Protein AF-A0A8I1ME27-F1 (afdb_monomer_lite)

pLDDT: mean 85.67, std 12.26, range [40.09, 98.81]

Secondary structure (DSSP, 8-state):
----TTTHHHHHHHHHHHHHHHHHHHHHHHHHHHHHHHHHHHHHHHHHHHHHHHHHHHHHHHHHHHHH--TTS-----B-TTSPBPTTHHHHHHHHHIIIIIITTTTSTTEEEEEEEE-HHHHS-GGGGGG---EEEEEEEEE---GGGT-TT--EEEEEEEEEE---GGGG-SEEEEEEEEEEE--EEES-EEEEEEEEESEEEE--TT-SS-EEEE-PPPEEESEEE-SSS--BSS-S-GGGGSGGG-PPEEE---------HHHHHHHHHHHHHHHTT----TT--HHHHHHHHHHHHHTTSEEE-HHHHHHHHHHHT--TTTTTTT---SS-EEES-HHHHGGG-SSEEESS-EEEEE-S-EEEEEEEESS-EEEEESS-EEEEEEEEESS-EEEEEPTT-EEEE-EEEESS-EEEEESSSEEEE-S-EEESS-EEEEESS-EEE-S-EEESS-EEEEETTSEEEE-S-EEESS-EEEE----TTS----EEEE-EEEEESS-EEEES-EEEE-B-TTT--B--EEEEESS-EEEESSSBT---SS-BTTSS-HHHHHHH-TTT---EEEEEEESS-EEEEESSB-EEEEEEEEESS-EEEEE-BS--SSGGGSS--GGGGTTBPBSEEEE--GGGGTSSTTTSPPPSS-EEEE---B----

Organism: NCBI:txid86664

Structure (mmCIF, N/CA/C/O backbone):
data_AF-A0A8I1ME27-F1
#
_entry.id   AF-A0A8I1ME27-F1
#
loop_
_atom_site.group_PDB
_atom_site.id
_atom_site.type_symbol
_atom_site.label_atom_id
_atom_site.label_alt_id
_atom_site.label_comp_id
_atom_site.label_asym_id
_atom_site.label_entity_id
_atom_site.label_seq_id
_atom_site.pdbx_PDB_ins_code
_atom_site.Cartn_x
_atom_site.Cartn_y
_atom_site.Cartn_z
_atom_site.occupancy
_atom_site.B_iso_or_equiv
_atom_site.auth_seq_id
_atom_site.auth_comp_id
_atom_site.auth_asym_id
_atom_site.auth_atom_id
_atom_site.pdbx_PDB_model_num
ATOM 1 N N . MET A 1 1 ? -25.848 31.669 101.840 1.00 42.16 1 MET A N 1
ATOM 2 C CA . MET A 1 1 ? -25.537 31.379 100.426 1.00 42.16 1 MET A CA 1
ATOM 3 C C . MET A 1 1 ? -26.358 30.161 100.014 1.00 42.16 1 MET A C 1
ATOM 5 O O . MET A 1 1 ? -25.984 29.056 100.370 1.00 42.16 1 MET A O 1
ATOM 9 N N . LEU A 1 2 ? -27.522 30.359 99.386 1.00 41.06 2 LEU A N 1
ATOM 10 C CA . LEU A 1 2 ? -28.300 29.292 98.740 1.00 41.06 2 LEU A CA 1
ATOM 11 C C . LEU A 1 2 ? -28.289 29.605 97.241 1.00 41.06 2 LEU A C 1
ATOM 13 O O . LEU A 1 2 ? -28.852 30.618 96.829 1.00 41.06 2 LEU A O 1
ATOM 17 N N . ASN A 1 3 ? -27.600 28.782 96.453 1.00 51.41 3 ASN A N 1
ATOM 18 C CA . ASN A 1 3 ? -27.510 28.947 95.006 1.00 51.41 3 ASN A CA 1
ATOM 19 C C . ASN A 1 3 ? -28.844 28.573 94.348 1.00 51.41 3 ASN A C 1
ATOM 21 O O . ASN A 1 3 ? -29.425 27.521 94.611 1.00 51.41 3 ASN A O 1
ATOM 25 N N . ASN A 1 4 ? -29.341 29.470 93.501 1.00 54.59 4 ASN A N 1
ATOM 26 C CA . ASN A 1 4 ? -30.591 29.332 92.765 1.00 54.59 4 ASN A CA 1
ATOM 27 C C . ASN A 1 4 ? -30.394 28.415 91.540 1.00 54.59 4 ASN A C 1
ATOM 29 O O . ASN A 1 4 ? -30.240 28.889 90.418 1.00 54.59 4 ASN A O 1
ATOM 33 N N . GLU A 1 5 ? -30.370 27.097 91.749 1.00 57.69 5 GLU A N 1
ATOM 34 C CA . GLU A 1 5 ? -30.091 26.104 90.691 1.00 57.69 5 GLU A CA 1
ATOM 35 C C . GLU A 1 5 ? -31.318 25.700 89.844 1.00 57.69 5 GLU A C 1
ATOM 37 O O . GLU A 1 5 ? -31.202 24.937 88.886 1.00 57.69 5 GLU A O 1
ATOM 42 N N . LYS A 1 6 ? -32.515 26.237 90.127 1.00 55.59 6 LYS A N 1
ATOM 43 C CA . LYS A 1 6 ? -33.756 25.836 89.427 1.00 55.59 6 LYS A CA 1
ATOM 44 C C . LYS A 1 6 ? -33.892 26.375 87.991 1.00 55.59 6 LYS A C 1
ATOM 46 O O . LYS A 1 6 ? -34.711 25.856 87.240 1.00 55.59 6 LYS A O 1
ATOM 51 N N . GLY A 1 7 ? -33.094 27.368 87.587 1.00 58.25 7 GLY A N 1
ATOM 52 C CA . GLY A 1 7 ? -33.075 27.897 86.210 1.00 58.25 7 GLY A CA 1
ATOM 53 C C . GLY A 1 7 ? -32.129 27.154 85.255 1.00 58.25 7 GLY A C 1
ATOM 54 O O . GLY A 1 7 ? -32.402 27.075 84.060 1.00 58.25 7 GLY A O 1
ATOM 55 N N . TYR A 1 8 ? -31.049 26.560 85.776 1.00 67.44 8 TYR A N 1
ATOM 56 C CA . TYR A 1 8 ? -30.018 25.886 84.973 1.00 67.44 8 TYR A CA 1
ATOM 57 C C . TYR A 1 8 ? -30.497 24.557 84.374 1.00 67.44 8 TYR A C 1
ATOM 59 O O . TYR A 1 8 ? -30.142 24.239 83.241 1.00 67.44 8 TYR A O 1
ATOM 67 N N . GLY A 1 9 ? -31.348 23.812 85.090 1.00 77.38 9 GLY A N 1
ATOM 68 C CA . GLY A 1 9 ? -31.913 22.551 84.598 1.00 77.38 9 GLY A CA 1
ATOM 69 C C . GLY A 1 9 ? -32.738 22.731 83.321 1.00 77.38 9 GLY A C 1
ATOM 70 O O . GLY A 1 9 ? -32.521 22.003 82.359 1.00 77.38 9 GLY A O 1
ATOM 71 N N . LEU A 1 10 ? -33.608 23.751 83.275 1.00 76.75 10 LEU A N 1
ATOM 72 C CA . LEU A 1 10 ? -34.449 24.050 82.108 1.00 76.75 10 LEU A CA 1
ATOM 73 C C . LEU A 1 10 ? -33.603 24.438 80.883 1.00 76.75 10 LEU A C 1
ATOM 75 O O . LEU A 1 10 ? -33.830 23.908 79.795 1.00 76.75 10 LEU A O 1
ATOM 79 N N . VAL A 1 11 ? -32.606 25.313 81.073 1.00 81.19 11 VAL A N 1
ATOM 80 C CA . VAL A 1 11 ? -31.684 25.763 80.014 1.00 81.19 11 VAL A CA 1
ATOM 81 C C . VAL A 1 11 ? -30.847 24.600 79.475 1.00 81.19 11 VAL A C 1
ATOM 83 O O . VAL A 1 11 ? -30.682 24.495 78.263 1.00 81.19 11 VAL A O 1
ATOM 86 N N . LEU A 1 12 ? -30.382 23.689 80.338 1.00 82.38 12 LEU A N 1
ATOM 87 C CA . LEU A 1 12 ? -29.645 22.492 79.924 1.00 82.38 12 LEU A CA 1
ATOM 88 C C . LEU A 1 12 ? -30.517 21.554 79.076 1.00 82.38 12 LEU A C 1
ATOM 90 O O . LEU A 1 12 ? -30.078 21.117 78.017 1.00 82.38 12 LEU A O 1
ATOM 94 N N . THR A 1 13 ? -31.763 21.280 79.483 1.00 86.81 13 THR A N 1
ATOM 95 C CA . THR A 1 13 ? -32.693 20.481 78.660 1.00 86.81 13 THR A CA 1
ATOM 96 C C . THR A 1 13 ? -32.993 21.137 77.316 1.00 86.81 13 THR A C 1
ATOM 98 O O . THR A 1 13 ? -32.987 20.449 76.299 1.00 86.81 13 THR A O 1
ATOM 101 N N . LEU A 1 14 ? -33.209 22.456 77.279 1.00 86.75 14 LEU A N 1
ATOM 102 C CA . LEU A 1 14 ? -33.412 23.200 76.030 1.00 86.75 14 LEU A CA 1
ATOM 103 C C . LEU A 1 14 ? -32.177 23.138 75.125 1.00 86.75 14 LEU A C 1
ATOM 105 O O . LEU A 1 14 ? -32.317 22.900 73.927 1.00 86.75 14 LEU A O 1
ATOM 109 N N . LEU A 1 15 ? -30.975 23.287 75.686 1.00 88.38 15 LEU A N 1
ATOM 110 C CA . LEU A 1 15 ? -29.715 23.163 74.954 1.00 88.38 15 LEU A CA 1
ATOM 111 C C . LEU A 1 15 ? -29.555 21.755 74.364 1.00 88.38 15 LEU A C 1
ATOM 113 O O . LEU A 1 15 ? -29.279 21.624 73.175 1.00 88.38 15 LEU A O 1
ATOM 117 N N . VAL A 1 16 ? -29.780 20.706 75.162 1.00 90.25 16 VAL A N 1
ATOM 118 C CA . VAL A 1 16 ? -29.677 19.306 74.718 1.00 90.25 16 VAL A CA 1
ATOM 119 C C . VAL A 1 16 ? -30.700 18.995 73.623 1.00 90.25 16 VAL A C 1
ATOM 121 O O . VAL A 1 16 ? -30.332 18.408 72.609 1.00 90.25 16 VAL A O 1
ATOM 124 N N . ILE A 1 17 ? -31.955 19.439 73.764 1.00 92.06 17 ILE A N 1
ATOM 125 C CA . ILE A 1 17 ? -32.989 19.281 72.725 1.00 92.06 17 ILE A CA 1
ATOM 126 C C . ILE A 1 17 ? -32.600 20.036 71.450 1.00 92.06 17 ILE A C 1
ATOM 128 O O . ILE A 1 17 ? -32.781 19.510 70.355 1.00 92.06 17 ILE A O 1
ATOM 132 N N . THR A 1 18 ? -32.030 21.237 71.569 1.00 91.62 18 THR A N 1
ATOM 133 C CA . THR A 1 18 ? -31.595 22.036 70.412 1.00 91.62 18 THR A CA 1
ATOM 134 C C . THR A 1 18 ? -30.439 21.359 69.683 1.00 91.62 18 THR A C 1
ATOM 136 O O . THR A 1 18 ? -30.499 21.198 68.469 1.00 91.62 18 THR A O 1
ATOM 139 N N . VAL A 1 19 ? -29.419 20.892 70.409 1.00 92.81 19 VAL A N 1
ATOM 140 C CA . VAL A 1 19 ? -28.282 20.161 69.829 1.00 92.81 19 VAL A CA 1
ATOM 141 C C . VAL A 1 19 ? -28.755 18.870 69.162 1.00 92.81 19 VAL A C 1
ATOM 143 O O . VAL A 1 19 ? -28.405 18.624 68.012 1.00 92.81 19 VAL A O 1
ATOM 146 N N . LEU A 1 20 ? -29.606 18.081 69.827 1.00 92.25 20 LEU A N 1
ATOM 147 C CA . LEU A 1 20 ? -30.184 16.866 69.243 1.00 92.25 20 LEU A CA 1
ATOM 148 C C . LEU A 1 20 ? -31.045 17.164 68.010 1.00 92.25 20 LEU A C 1
ATOM 150 O O . LEU A 1 20 ? -31.003 16.401 67.051 1.00 92.25 20 LEU A O 1
ATOM 154 N N . SER A 1 21 ? -31.777 18.280 67.992 1.00 92.81 21 SER A N 1
ATOM 155 C CA . SER A 1 21 ? -32.582 18.697 66.836 1.00 92.81 21 SER A CA 1
ATOM 156 C C . SER A 1 21 ? -31.709 19.145 65.665 1.00 92.81 21 SER A C 1
ATOM 158 O O . SER A 1 21 ? -31.985 18.772 64.530 1.00 92.81 21 SER A O 1
ATOM 160 N N . VAL A 1 22 ? -30.631 19.895 65.924 1.00 93.94 22 VAL A N 1
ATOM 161 C CA . VAL A 1 22 ? -29.665 20.312 64.893 1.00 93.94 22 VAL A CA 1
ATOM 162 C C . VAL A 1 22 ? -28.946 19.097 64.313 1.00 93.94 22 VAL A C 1
ATOM 164 O O . VAL A 1 22 ? -28.846 18.981 63.096 1.00 93.94 22 VAL A O 1
ATOM 167 N N . VAL A 1 23 ? -28.503 18.161 65.157 1.00 93.12 23 VAL A N 1
ATOM 168 C CA . VAL A 1 23 ? -27.872 16.911 64.707 1.00 93.12 23 VAL A CA 1
ATOM 169 C C . VAL A 1 23 ? -28.873 16.041 63.944 1.00 93.12 23 VAL A C 1
ATOM 171 O O . VAL A 1 23 ? -28.548 15.552 62.866 1.00 93.12 23 VAL A O 1
ATOM 174 N N . GLY A 1 24 ? -30.104 15.891 64.441 1.00 93.94 24 GLY A N 1
ATOM 175 C CA . GLY A 1 24 ? -31.163 15.140 63.765 1.00 93.94 24 GLY A CA 1
ATOM 176 C C . GLY A 1 24 ? -31.498 15.714 62.388 1.00 93.94 24 GLY A C 1
ATOM 177 O O . GLY A 1 24 ? -31.541 14.977 61.404 1.00 93.94 24 GLY A O 1
ATOM 178 N N . LEU A 1 25 ? -31.648 17.038 62.286 1.00 93.50 25 LEU A N 1
ATOM 179 C CA . LEU A 1 25 ? -31.892 17.722 61.017 1.00 93.50 25 LEU A CA 1
ATOM 180 C C . LEU A 1 25 ? -30.684 17.621 60.077 1.00 93.50 25 LEU A C 1
ATOM 182 O O . LEU A 1 25 ? -30.869 17.417 58.880 1.00 93.50 25 LEU A O 1
ATOM 186 N N . ALA A 1 26 ? -29.459 17.703 60.605 1.00 92.31 26 ALA A N 1
ATOM 187 C CA . ALA A 1 26 ? -28.236 17.538 59.823 1.00 92.31 26 ALA A CA 1
ATOM 188 C C . ALA A 1 26 ? -28.113 16.124 59.237 1.00 92.31 26 ALA A C 1
ATOM 190 O O . ALA A 1 26 ? -27.753 15.982 58.072 1.00 92.31 26 ALA A O 1
ATOM 191 N N . VAL A 1 27 ? -28.466 15.081 59.998 1.00 92.50 27 VAL A N 1
ATOM 192 C CA . VAL A 1 27 ? -28.480 13.692 59.509 1.00 92.50 27 VAL A CA 1
ATOM 193 C C . VAL A 1 27 ? -29.548 13.500 58.433 1.00 92.50 27 VAL A C 1
ATOM 195 O O . VAL A 1 27 ? -29.267 12.902 57.394 1.00 92.50 27 VAL A O 1
ATOM 198 N N . VAL A 1 28 ? -30.754 14.040 58.631 1.00 93.12 28 VAL A N 1
ATOM 199 C CA . VAL A 1 28 ? -31.822 13.985 57.620 1.00 93.12 28 VAL A CA 1
ATOM 200 C C . VAL A 1 28 ? -31.401 14.728 56.350 1.00 93.12 28 VAL A C 1
ATOM 202 O O . VAL A 1 28 ? -31.527 14.180 55.257 1.00 93.12 28 VAL A O 1
ATOM 205 N N . ALA A 1 29 ? -30.827 15.927 56.478 1.00 90.19 29 ALA A N 1
ATOM 206 C CA . ALA A 1 29 ? -30.319 16.702 55.349 1.00 90.19 29 ALA A CA 1
ATOM 207 C C . ALA A 1 29 ? -29.199 15.959 54.603 1.00 90.19 29 ALA A C 1
ATOM 209 O O . ALA A 1 29 ? -29.247 15.852 53.378 1.00 90.19 29 ALA A O 1
ATOM 210 N N . ALA A 1 30 ? -28.240 15.376 55.329 1.00 89.88 30 ALA A N 1
ATOM 211 C CA . ALA A 1 30 ? -27.173 14.563 54.751 1.00 89.88 30 ALA A CA 1
ATOM 212 C C . ALA A 1 30 ? -27.722 13.323 54.025 1.00 89.88 30 ALA A C 1
ATOM 214 O O . ALA A 1 30 ? -27.238 12.977 52.949 1.00 89.88 30 ALA A O 1
ATOM 215 N N . THR A 1 31 ? -28.767 12.690 54.564 1.00 92.25 31 THR A N 1
ATOM 216 C CA . THR A 1 31 ? -29.416 11.514 53.958 1.00 92.25 31 THR A CA 1
ATOM 217 C C . THR A 1 31 ? -30.175 11.880 52.682 1.00 92.25 31 THR A C 1
ATOM 219 O O . THR A 1 31 ? -30.037 11.199 51.664 1.00 92.25 31 THR A O 1
ATOM 222 N N . ILE A 1 32 ? -30.929 12.985 52.693 1.00 88.56 32 ILE A N 1
ATOM 223 C CA . ILE A 1 32 ? -31.629 13.507 51.508 1.00 88.56 32 ILE A CA 1
ATOM 224 C C . ILE A 1 32 ? -30.615 13.876 50.421 1.00 88.56 32 ILE A C 1
ATOM 226 O O . ILE A 1 32 ? -30.777 13.489 49.264 1.00 88.56 32 ILE A O 1
ATOM 230 N N . GLN A 1 33 ? -29.533 14.565 50.789 1.00 86.19 33 GLN A N 1
ATOM 231 C CA . GLN A 1 33 ? -28.491 14.956 49.844 1.00 86.19 33 GLN A CA 1
ATOM 232 C C . GLN A 1 33 ? -27.718 13.749 49.296 1.00 86.19 33 GLN A C 1
ATOM 234 O O . GLN A 1 33 ? -27.391 13.721 48.109 1.00 86.19 33 GLN A O 1
ATOM 239 N N . GLY A 1 34 ? -27.459 12.736 50.128 1.00 87.75 34 GLY A N 1
ATOM 240 C CA . GLY A 1 34 ? -26.884 11.462 49.701 1.00 87.75 34 GLY A CA 1
ATOM 241 C C . GLY A 1 34 ? -27.776 10.748 48.686 1.00 87.75 34 GLY A C 1
ATOM 242 O O . GLY A 1 34 ? -27.309 10.386 47.610 1.00 87.75 34 GLY A O 1
ATOM 243 N N . THR A 1 35 ? -29.073 10.640 48.977 1.00 87.75 35 THR A N 1
ATOM 244 C CA . THR A 1 35 ? -30.069 10.015 48.088 1.00 87.75 35 THR A CA 1
ATOM 245 C C . THR A 1 35 ? -30.174 10.749 46.751 1.00 87.75 35 THR A C 1
ATOM 247 O O . THR A 1 35 ? -30.177 10.119 45.693 1.00 87.75 35 THR A O 1
ATOM 250 N N . PHE A 1 36 ? -30.186 12.084 46.775 1.00 86.75 36 PHE A N 1
ATOM 251 C CA . PHE A 1 36 ? -30.203 12.899 45.563 1.00 86.75 36 PHE A CA 1
ATOM 252 C C . PHE A 1 36 ? -28.946 12.683 44.708 1.00 86.75 36 PHE A C 1
ATOM 254 O O . PHE A 1 36 ? -29.057 12.474 43.505 1.00 86.75 36 PHE A O 1
ATOM 261 N N . ARG A 1 37 ? -27.749 12.651 45.316 1.00 84.94 37 ARG A N 1
ATOM 262 C CA . ARG A 1 37 ? -26.493 12.361 44.595 1.00 84.94 37 ARG A CA 1
ATOM 263 C C . ARG A 1 37 ? -26.496 10.975 43.957 1.00 84.94 37 ARG A C 1
ATOM 265 O O . ARG A 1 37 ? -26.036 10.839 42.828 1.00 84.94 37 ARG A O 1
ATOM 272 N N . THR A 1 38 ? -27.008 9.967 44.658 1.00 87.38 38 THR A N 1
ATOM 273 C CA . THR A 1 38 ? -27.145 8.615 44.106 1.00 87.38 38 THR A CA 1
ATOM 274 C C . THR A 1 38 ? -28.129 8.593 42.939 1.00 87.38 38 THR A C 1
ATOM 276 O O . THR A 1 38 ? -27.806 8.022 41.906 1.00 87.38 38 THR A O 1
ATOM 279 N N . THR A 1 39 ? -29.267 9.284 43.057 1.00 86.94 39 THR A N 1
ATOM 280 C CA . THR A 1 39 ? -30.267 9.389 41.978 1.00 86.94 39 THR A CA 1
ATOM 281 C C . THR A 1 39 ? -29.675 10.057 40.737 1.00 86.94 39 THR A C 1
ATOM 283 O O . THR A 1 39 ? -29.837 9.554 39.634 1.00 86.94 39 THR A O 1
ATOM 286 N N . VAL A 1 40 ? -28.932 11.157 40.907 1.00 86.00 40 VAL A N 1
ATOM 287 C CA . VAL A 1 40 ? -28.258 11.834 39.788 1.00 86.00 40 VAL A CA 1
ATOM 288 C C . VAL A 1 40 ? -27.228 10.917 39.128 1.00 86.00 40 VAL A C 1
ATOM 290 O O . VAL A 1 40 ? -27.182 10.867 37.909 1.00 86.00 40 VAL A O 1
ATOM 293 N N . ARG A 1 41 ? -26.432 10.168 39.905 1.00 86.44 41 ARG A N 1
ATOM 294 C CA . ARG A 1 41 ? -25.449 9.216 39.355 1.00 86.44 41 ARG A CA 1
ATOM 295 C C . ARG A 1 41 ? -26.098 8.063 38.600 1.00 86.44 41 ARG A C 1
ATOM 297 O O . ARG A 1 41 ? -25.579 7.661 37.572 1.00 86.44 41 ARG A O 1
ATOM 304 N N . GLU A 1 42 ? -27.202 7.532 39.112 1.00 88.31 42 GLU A N 1
ATOM 305 C CA . GLU A 1 42 ? -27.965 6.482 38.434 1.00 88.31 42 GLU A CA 1
ATOM 306 C C . GLU A 1 42 ? -28.495 6.986 37.086 1.00 88.31 42 GLU A C 1
ATOM 308 O O . GLU A 1 42 ? -28.287 6.340 36.065 1.00 88.31 42 GLU A O 1
ATOM 313 N N . VAL A 1 43 ? -29.116 8.170 37.076 1.00 86.38 43 VAL A N 1
ATOM 314 C CA . VAL A 1 43 ? -29.625 8.797 35.848 1.00 86.38 43 VAL A CA 1
ATOM 315 C C . VAL A 1 43 ? -28.483 9.090 34.867 1.00 86.38 43 VAL A C 1
ATOM 317 O O . VAL A 1 43 ? -28.628 8.811 33.685 1.00 86.38 43 VAL A O 1
ATOM 320 N N . ASP A 1 44 ? -27.332 9.573 35.344 1.00 86.25 44 ASP A N 1
ATOM 321 C CA . ASP A 1 44 ? -26.151 9.845 34.510 1.00 86.25 44 ASP A CA 1
ATOM 322 C C . ASP A 1 44 ? -25.610 8.581 33.833 1.00 86.25 44 ASP A C 1
ATOM 324 O O . ASP A 1 44 ? -25.372 8.572 32.627 1.00 86.25 44 ASP A O 1
ATOM 328 N N . VAL A 1 45 ? -25.460 7.493 34.595 1.00 87.88 45 VAL A N 1
ATOM 329 C CA . VAL A 1 45 ? -24.981 6.206 34.071 1.00 87.88 45 VAL A CA 1
ATOM 330 C C . VAL A 1 45 ? -25.963 5.629 33.053 1.00 87.88 45 VAL A C 1
ATOM 332 O O . VAL A 1 45 ? -25.532 5.190 31.990 1.00 87.88 45 VAL A O 1
ATOM 335 N N . ASN A 1 46 ? -27.267 5.666 33.340 1.00 87.38 46 ASN A N 1
ATOM 336 C CA . ASN A 1 46 ? -28.285 5.126 32.436 1.00 87.38 46 ASN A CA 1
ATOM 337 C C . ASN A 1 46 ? -28.356 5.912 31.125 1.00 87.38 46 ASN A C 1
ATOM 339 O O . ASN A 1 46 ? -28.283 5.313 30.059 1.00 87.38 46 ASN A O 1
ATOM 343 N N . ILE A 1 47 ? -28.416 7.244 31.199 1.00 87.81 47 ILE A N 1
ATOM 344 C CA . ILE A 1 47 ? -28.429 8.104 30.011 1.00 87.81 47 ILE A CA 1
ATOM 345 C C . ILE A 1 47 ? -27.162 7.902 29.178 1.00 87.81 47 ILE A C 1
ATOM 347 O O . ILE A 1 47 ? -27.226 7.885 27.952 1.00 87.81 47 ILE A O 1
ATOM 351 N N . SER A 1 48 ? -26.010 7.748 29.835 1.00 87.62 48 SER A N 1
ATOM 352 C CA . SER A 1 48 ? -24.745 7.506 29.140 1.00 87.62 48 SER A CA 1
ATOM 353 C C . SER A 1 48 ? -24.766 6.180 28.380 1.00 87.62 48 SER A C 1
ATOM 355 O O . SER A 1 48 ? -24.394 6.138 27.210 1.00 87.62 48 SER A O 1
ATOM 357 N N . ALA A 1 49 ? -25.261 5.115 29.016 1.00 87.75 49 ALA A N 1
ATOM 358 C CA . ALA A 1 49 ? -25.396 3.805 28.388 1.00 87.75 49 ALA A CA 1
ATOM 359 C C . ALA A 1 49 ? -26.419 3.811 27.236 1.00 87.75 49 ALA A C 1
ATOM 361 O O . ALA A 1 49 ? -26.161 3.225 26.188 1.00 87.75 49 ALA A O 1
ATOM 362 N N . GLU A 1 50 ? -27.556 4.497 27.399 1.00 88.38 50 GLU A N 1
ATOM 363 C CA . GLU A 1 50 ? -28.573 4.654 26.350 1.00 88.38 50 GLU A CA 1
ATOM 364 C C . GLU A 1 50 ? -28.044 5.455 25.156 1.00 88.38 50 GLU A C 1
ATOM 366 O O . GLU A 1 50 ? -28.308 5.091 24.012 1.00 88.38 50 GLU A O 1
ATOM 371 N N . ALA A 1 51 ? -27.260 6.509 25.398 1.00 87.75 51 ALA A N 1
ATOM 372 C CA . ALA A 1 51 ? -26.643 7.302 24.340 1.00 87.75 51 ALA A CA 1
ATOM 373 C C . ALA A 1 51 ? -25.602 6.506 23.546 1.00 87.75 51 ALA A C 1
ATOM 375 O O . ALA A 1 51 ? -25.591 6.565 22.317 1.00 87.75 51 ALA A O 1
ATOM 376 N N . GLU A 1 52 ? -24.732 5.759 24.234 1.00 88.38 52 GLU A N 1
ATOM 377 C CA . GLU A 1 52 ? -23.734 4.900 23.591 1.00 88.38 52 GLU A CA 1
ATOM 378 C C . GLU A 1 52 ? -24.404 3.805 22.755 1.00 88.38 52 GLU A C 1
ATOM 380 O O . GLU A 1 52 ? -24.054 3.630 21.587 1.00 88.38 52 GLU A O 1
ATOM 385 N N . ALA A 1 53 ? -25.423 3.140 23.310 1.00 89.81 53 ALA A N 1
ATOM 386 C CA . ALA A 1 53 ? -26.197 2.133 22.593 1.00 89.81 53 ALA A CA 1
ATOM 387 C C . ALA A 1 53 ? -26.912 2.726 21.371 1.00 89.81 53 ALA A C 1
ATOM 389 O O . ALA A 1 53 ? -26.816 2.166 20.283 1.00 89.81 53 ALA A O 1
ATOM 390 N N . ALA A 1 54 ? -27.572 3.881 21.522 1.00 91.38 54 ALA A N 1
ATOM 391 C CA . ALA A 1 54 ? -28.238 4.565 20.418 1.00 91.38 54 ALA A CA 1
ATOM 392 C C . ALA A 1 54 ? -27.248 4.965 19.322 1.00 91.38 54 ALA A C 1
ATOM 394 O O . ALA A 1 54 ? -27.540 4.795 18.146 1.00 91.38 54 ALA A O 1
ATOM 395 N N . MET A 1 55 ? -26.066 5.461 19.689 1.00 91.31 55 MET A N 1
ATOM 396 C CA . MET A 1 55 ? -25.026 5.826 18.731 1.00 91.31 55 MET A CA 1
ATOM 397 C C . MET A 1 55 ? -24.510 4.610 17.946 1.00 91.31 55 MET A C 1
ATOM 399 O O . MET A 1 55 ? -24.282 4.701 16.739 1.00 91.31 55 MET A O 1
ATOM 403 N N . ASP A 1 56 ? -24.318 3.468 18.608 1.00 89.31 56 ASP A N 1
ATOM 404 C CA . ASP A 1 56 ? -23.914 2.228 17.941 1.00 89.31 56 ASP A CA 1
ATOM 405 C C . ASP A 1 56 ? -25.027 1.678 17.032 1.00 89.31 56 ASP A C 1
ATOM 407 O O . ASP A 1 56 ? -24.735 1.224 15.923 1.00 89.31 56 ASP A O 1
ATOM 411 N N . GLU A 1 57 ? -26.290 1.798 17.450 1.00 91.94 57 GLU A N 1
ATOM 412 C CA . GLU A 1 57 ? -27.478 1.446 16.661 1.00 91.94 57 GLU A CA 1
ATOM 413 C C . GLU A 1 57 ? -27.597 2.327 15.406 1.00 91.94 57 GLU A C 1
ATOM 415 O O . GLU A 1 57 ? -27.684 1.785 14.307 1.00 91.94 57 GLU A O 1
ATOM 420 N N . VAL A 1 58 ? -27.464 3.660 15.527 1.00 93.19 58 VAL A N 1
ATOM 421 C CA . VAL A 1 58 ? -27.487 4.603 14.388 1.00 93.19 58 VAL A CA 1
ATOM 422 C C . VAL A 1 58 ? -26.457 4.205 13.335 1.00 93.19 58 VAL A C 1
ATOM 424 O O . VAL A 1 58 ? -26.747 4.166 12.139 1.00 93.19 58 VAL A O 1
ATOM 427 N N . VAL A 1 59 ? -25.227 3.922 13.772 1.00 91.94 59 VAL A N 1
ATOM 428 C CA . VAL A 1 59 ? -24.146 3.520 12.866 1.00 91.94 59 VAL A CA 1
ATOM 429 C C . VAL A 1 59 ? -24.444 2.157 12.235 1.00 91.94 59 VAL A C 1
ATOM 431 O O . VAL A 1 59 ? -24.156 1.960 11.054 1.00 91.94 59 VAL A O 1
ATOM 434 N N . GLY A 1 60 ? -25.013 1.216 12.993 1.00 90.56 60 GLY A N 1
ATOM 435 C CA . GLY A 1 60 ? -25.449 -0.091 12.494 1.00 90.56 60 GLY A CA 1
ATOM 436 C C . GLY A 1 60 ? -26.545 0.007 11.428 1.00 90.56 60 GLY A C 1
ATOM 437 O O . GLY A 1 60 ? -26.434 -0.619 10.369 1.00 90.56 60 GLY A O 1
ATOM 438 N N . ASP A 1 61 ? -27.553 0.842 11.659 1.00 91.62 61 ASP A N 1
ATOM 439 C CA . ASP A 1 61 ? -28.649 1.081 10.719 1.00 91.62 61 ASP A CA 1
ATOM 440 C C . ASP A 1 61 ? -28.146 1.777 9.453 1.00 91.62 61 ASP A C 1
ATOM 442 O O . ASP A 1 61 ? -28.466 1.349 8.342 1.00 91.62 61 ASP A O 1
ATOM 446 N N . LEU A 1 62 ? -27.281 2.791 9.593 1.00 91.81 62 LEU A N 1
ATOM 447 C CA . LEU A 1 62 ? -26.665 3.482 8.457 1.00 91.81 62 LEU A CA 1
ATOM 448 C C . LEU A 1 62 ? -25.850 2.518 7.583 1.00 91.81 62 LEU A C 1
ATOM 450 O O . LEU A 1 62 ? -25.952 2.555 6.357 1.00 91.81 62 LEU A O 1
ATOM 454 N N . ARG A 1 63 ? -25.078 1.614 8.200 1.00 89.69 63 ARG A N 1
ATOM 455 C CA . ARG A 1 63 ? -24.343 0.554 7.485 1.00 89.69 63 ARG A CA 1
ATOM 456 C C . ARG A 1 63 ? -25.271 -0.358 6.699 1.00 89.69 63 ARG A C 1
ATOM 458 O O . ARG A 1 63 ? -24.978 -0.677 5.550 1.00 89.69 63 ARG A O 1
ATOM 465 N N . THR A 1 64 ? -26.361 -0.791 7.321 1.00 89.06 64 THR A N 1
ATOM 466 C CA . THR A 1 64 ? -27.335 -1.693 6.696 1.00 89.06 64 THR A CA 1
ATOM 467 C C . THR A 1 64 ? -28.008 -1.005 5.511 1.00 89.06 64 THR A C 1
ATOM 469 O O . THR A 1 64 ? -28.042 -1.553 4.410 1.00 89.06 64 THR A O 1
ATOM 472 N N . ALA A 1 65 ? -28.425 0.249 5.691 1.00 89.44 65 ALA A N 1
ATOM 473 C CA . ALA A 1 65 ? -29.065 1.048 4.653 1.00 89.44 65 ALA A CA 1
ATOM 474 C C . ALA A 1 65 ? -28.161 1.293 3.429 1.00 89.44 65 ALA A C 1
ATOM 476 O O . ALA A 1 65 ? -28.635 1.243 2.293 1.00 89.44 65 ALA A O 1
ATOM 477 N N . LEU A 1 66 ? -26.857 1.514 3.639 1.00 88.62 66 LEU A N 1
ATOM 478 C CA . LEU A 1 66 ? -25.879 1.701 2.558 1.00 88.62 66 LEU A CA 1
ATOM 479 C C . LEU A 1 66 ? -25.582 0.422 1.762 1.00 88.62 66 LEU A C 1
ATOM 481 O O . LEU A 1 66 ? -25.170 0.513 0.605 1.00 88.62 66 LEU A O 1
ATOM 485 N N . ARG A 1 67 ? -25.794 -0.754 2.364 1.00 82.19 67 ARG A N 1
ATOM 486 C CA . ARG A 1 67 ? -25.597 -2.062 1.721 1.00 82.19 67 ARG A CA 1
ATOM 487 C C . ARG A 1 67 ? -26.821 -2.530 0.951 1.00 82.19 67 ARG A C 1
ATOM 489 O O . ARG A 1 67 ? -26.691 -2.991 -0.175 1.00 82.19 67 ARG A O 1
ATOM 496 N N . GLU A 1 68 ? -27.998 -2.431 1.562 1.00 81.06 68 GLU A N 1
ATOM 497 C CA . GLU A 1 68 ? -29.238 -2.957 0.981 1.00 81.06 68 GLU A CA 1
ATOM 498 C C . GLU A 1 68 ? -29.859 -2.022 -0.066 1.00 81.06 68 GLU A C 1
ATOM 500 O O . GLU A 1 68 ? -30.773 -2.448 -0.763 1.00 81.06 68 GLU A O 1
ATOM 505 N N . GLN A 1 69 ? -29.368 -0.775 -0.163 1.00 66.75 69 GLN A N 1
ATOM 506 C CA . GLN A 1 69 ? -29.755 0.297 -1.093 1.00 66.75 69 GLN A CA 1
ATOM 507 C C . GLN A 1 69 ? -31.176 0.185 -1.671 1.00 66.75 69 GLN A C 1
ATOM 509 O O . GLN A 1 69 ? -31.442 -0.508 -2.652 1.00 66.75 69 GLN A O 1
ATOM 514 N N . SER A 1 70 ? -32.110 0.966 -1.126 1.00 63.78 70 SER A N 1
ATOM 515 C CA . SER A 1 70 ? -33.437 1.095 -1.740 1.00 63.78 70 SER A CA 1
ATOM 516 C C . SER A 1 70 ? -33.358 1.760 -3.123 1.00 63.78 70 SER A C 1
ATOM 518 O O . SER A 1 70 ? -32.516 2.630 -3.349 1.00 63.78 70 SER A O 1
ATOM 520 N N . THR A 1 71 ? -34.322 1.476 -4.005 1.00 61.72 71 THR A N 1
ATOM 521 C CA . THR A 1 71 ? -34.431 2.116 -5.334 1.00 61.72 71 THR A CA 1
ATOM 522 C C . THR A 1 71 ? -34.512 3.648 -5.289 1.00 61.72 71 THR A C 1
ATOM 524 O O . THR A 1 71 ? -34.279 4.295 -6.302 1.00 61.72 71 THR A O 1
ATOM 527 N N . GLN A 1 72 ? -34.872 4.234 -4.141 1.00 60.03 72 GLN A N 1
ATOM 528 C CA . GLN A 1 72 ? -34.988 5.682 -3.945 1.00 60.03 72 GLN A CA 1
ATOM 529 C C . GLN A 1 72 ? -33.633 6.377 -3.707 1.00 60.03 72 GLN A C 1
ATOM 531 O O . GLN A 1 72 ? -33.515 7.562 -3.996 1.00 60.03 72 GLN A O 1
ATOM 536 N N . TYR A 1 73 ? -32.626 5.657 -3.203 1.00 69.00 73 TYR A N 1
ATOM 537 C CA . TYR A 1 73 ? -31.315 6.201 -2.817 1.00 69.00 73 TYR A CA 1
ATOM 538 C C . TYR A 1 73 ? -30.184 5.351 -3.401 1.00 69.00 73 TYR A C 1
ATOM 540 O O . TYR A 1 73 ? -29.244 4.991 -2.700 1.00 69.00 73 TYR A O 1
ATOM 548 N N . MET A 1 74 ? -30.309 4.959 -4.670 1.00 72.00 74 MET A N 1
ATOM 549 C CA . MET A 1 74 ? -29.285 4.154 -5.333 1.00 72.00 74 MET A CA 1
ATOM 550 C C . MET A 1 74 ? -28.009 4.989 -5.480 1.00 72.00 74 MET A C 1
ATOM 552 O O . MET A 1 74 ? -28.024 6.049 -6.113 1.00 72.00 74 MET A O 1
ATOM 556 N N . ILE A 1 75 ? -26.917 4.529 -4.872 1.00 83.19 75 ILE A N 1
ATOM 557 C CA . ILE A 1 75 ? -25.629 5.220 -4.891 1.00 83.19 75 ILE A CA 1
ATOM 558 C C . ILE A 1 75 ? -24.706 4.452 -5.829 1.00 83.19 75 ILE A C 1
ATOM 560 O O . ILE A 1 75 ? -24.307 3.326 -5.530 1.00 83.19 75 ILE A O 1
ATOM 564 N N . SER A 1 76 ? -24.371 5.076 -6.960 1.00 83.06 76 SER A N 1
ATOM 565 C CA . SER A 1 76 ? -23.395 4.522 -7.892 1.00 83.06 76 SER A CA 1
ATOM 566 C C . SER A 1 76 ? -21.973 4.750 -7.384 1.00 83.06 76 SER A C 1
ATOM 568 O O . SER A 1 76 ? -21.610 5.858 -6.992 1.00 83.06 76 SER A O 1
ATOM 570 N N . ILE A 1 77 ? -21.165 3.697 -7.442 1.00 84.56 77 ILE A N 1
ATOM 571 C CA . ILE A 1 77 ? -19.731 3.694 -7.116 1.00 84.56 77 ILE A CA 1
ATOM 572 C C . ILE A 1 77 ? -18.866 3.535 -8.376 1.00 84.56 77 ILE A C 1
ATOM 574 O O . ILE A 1 77 ? -17.746 3.040 -8.327 1.00 84.56 77 ILE A O 1
ATOM 578 N N . THR A 1 78 ? -19.393 3.947 -9.529 1.00 83.75 78 THR A N 1
ATOM 579 C CA . THR A 1 78 ? -18.674 3.928 -10.808 1.00 83.75 78 THR A CA 1
ATOM 580 C C . THR A 1 78 ? -18.074 5.291 -11.117 1.00 83.75 78 THR A C 1
ATOM 582 O O . THR A 1 78 ? -18.729 6.313 -10.898 1.00 83.75 78 THR A O 1
ATOM 585 N N . LYS A 1 79 ? -16.873 5.305 -11.696 1.00 82.94 79 LYS A N 1
ATOM 586 C CA . LYS A 1 79 ? -16.276 6.506 -12.287 1.00 82.94 79 LYS A CA 1
ATOM 587 C C . LYS A 1 79 ? -16.539 6.563 -13.792 1.00 82.94 79 LYS A C 1
ATOM 589 O O . LYS A 1 79 ? -16.653 5.526 -14.446 1.00 82.94 79 LYS A O 1
ATOM 594 N N . ASP A 1 80 ? -16.645 7.769 -14.340 1.00 81.31 80 ASP A N 1
ATOM 595 C CA . ASP A 1 80 ? -16.676 7.982 -15.788 1.00 81.31 80 ASP A CA 1
ATOM 596 C C . ASP A 1 80 ? -15.272 7.858 -16.419 1.00 81.31 80 ASP A C 1
ATOM 598 O O . ASP A 1 80 ? -14.272 7.632 -15.736 1.00 81.31 80 ASP A O 1
ATOM 602 N N . ALA A 1 81 ? -15.177 8.021 -17.743 1.00 72.44 81 ALA A N 1
ATOM 603 C CA . ALA A 1 81 ? -13.905 7.935 -18.471 1.00 72.44 81 ALA A CA 1
ATOM 604 C C . ALA A 1 81 ? -12.866 8.999 -18.055 1.00 72.44 81 ALA A C 1
ATOM 606 O O . ALA A 1 81 ? -11.685 8.840 -18.353 1.00 72.44 81 ALA A O 1
ATOM 607 N N . ASN A 1 82 ? -13.293 10.070 -17.379 1.00 74.38 82 ASN A N 1
ATOM 608 C CA . ASN A 1 82 ? -12.435 11.132 -16.858 1.00 74.38 82 ASN A CA 1
ATOM 609 C C . ASN A 1 82 ? -12.134 10.949 -15.357 1.00 74.38 82 ASN A C 1
ATOM 611 O O . ASN A 1 82 ? -11.553 11.844 -14.741 1.00 74.38 82 ASN A O 1
ATOM 615 N N . GLY A 1 83 ? -12.548 9.828 -14.754 1.00 78.19 83 GLY A N 1
ATOM 616 C CA . GLY A 1 83 ? -12.349 9.537 -13.336 1.00 78.19 83 GLY A CA 1
ATOM 617 C C . GLY A 1 83 ? -13.317 10.254 -12.386 1.00 78.19 83 GLY A C 1
ATOM 618 O O . GLY A 1 83 ? -13.088 10.221 -11.176 1.00 78.19 83 GLY A O 1
ATOM 619 N N . GLN A 1 84 ? -14.377 10.890 -12.897 1.00 86.62 84 GLN A N 1
ATOM 620 C CA . GLN A 1 84 ? -15.371 11.609 -12.090 1.00 86.62 84 GLN A CA 1
ATOM 621 C C . GLN A 1 84 ? -16.445 10.660 -11.551 1.00 86.62 84 GLN A C 1
ATOM 623 O O . GLN A 1 84 ? -16.862 9.728 -12.240 1.00 86.62 84 GLN A O 1
ATOM 628 N N . ILE A 1 85 ? -16.921 10.918 -10.333 1.00 90.75 85 ILE A N 1
ATOM 629 C CA . ILE A 1 85 ? -18.041 10.192 -9.721 1.00 90.75 85 ILE A CA 1
ATOM 630 C C . ILE A 1 85 ? -19.393 10.719 -10.229 1.00 90.75 85 ILE A C 1
ATOM 632 O O . ILE A 1 85 ? -19.488 11.811 -10.791 1.00 90.75 85 ILE A O 1
ATOM 636 N N . ASP A 1 86 ? -20.465 9.959 -9.990 1.00 89.88 86 ASP A N 1
ATOM 637 C CA . ASP A 1 86 ? -21.831 10.379 -10.319 1.00 89.88 86 ASP A CA 1
ATOM 638 C C . ASP A 1 86 ? -22.213 11.695 -9.608 1.00 89.88 86 ASP A C 1
ATOM 640 O O . ASP A 1 86 ? -22.095 11.822 -8.390 1.00 89.88 86 ASP A O 1
ATOM 644 N N . SER A 1 87 ? -22.734 12.668 -10.362 1.00 88.88 87 SER A N 1
ATOM 645 C CA . SER A 1 87 ? -23.178 13.970 -9.837 1.00 88.88 87 SER A CA 1
ATOM 646 C C . SER A 1 87 ? -24.260 13.898 -8.745 1.00 88.88 87 SER A C 1
ATOM 648 O O . SER A 1 87 ? -24.411 14.841 -7.969 1.00 88.88 87 SER A O 1
ATOM 650 N N . LEU A 1 88 ? -25.024 12.802 -8.675 1.00 90.44 88 LEU A N 1
ATOM 651 C CA . LEU A 1 88 ? -26.060 12.568 -7.667 1.00 90.44 88 LEU A CA 1
ATOM 652 C C . LEU A 1 88 ? -25.528 11.882 -6.405 1.00 90.44 88 LEU A C 1
ATOM 654 O O . LEU A 1 88 ? -26.264 11.819 -5.419 1.00 90.44 88 LEU A O 1
ATOM 658 N N . PHE A 1 89 ? -24.274 11.408 -6.405 1.00 91.94 89 PHE A N 1
ATOM 659 C CA . PHE A 1 89 ? -23.662 10.684 -5.286 1.00 91.94 89 PHE A CA 1
ATOM 660 C C . PHE A 1 89 ? -23.851 11.422 -3.953 1.00 91.94 89 PHE A C 1
ATOM 662 O O . PHE A 1 89 ? -24.416 10.870 -3.008 1.00 91.94 89 PHE A O 1
ATOM 669 N N . ASP A 1 90 ? -23.463 12.699 -3.909 1.00 91.69 90 ASP A N 1
ATOM 670 C CA . ASP A 1 90 ? -23.536 13.524 -2.698 1.00 91.69 90 ASP A CA 1
ATOM 671 C C . ASP A 1 90 ? -24.971 13.757 -2.230 1.00 91.69 90 ASP A C 1
ATOM 673 O O . ASP A 1 90 ? -25.258 13.735 -1.033 1.00 91.69 90 ASP A O 1
ATOM 677 N N . THR A 1 91 ? -25.887 13.959 -3.178 1.00 91.94 91 THR A N 1
ATOM 678 C CA . THR A 1 91 ? -27.298 14.217 -2.868 1.00 91.94 91 THR A CA 1
ATOM 679 C C . THR A 1 91 ? -27.944 12.966 -2.278 1.00 91.94 91 THR A C 1
ATOM 681 O O . THR A 1 91 ? -28.537 13.030 -1.204 1.00 91.94 91 THR A O 1
ATOM 684 N N . HIS A 1 92 ? -27.769 11.809 -2.923 1.00 92.38 92 HIS A N 1
ATOM 685 C CA . HIS A 1 92 ? -28.344 10.549 -2.453 1.00 92.38 92 HIS A CA 1
ATOM 686 C C . HIS A 1 92 ? -27.761 10.110 -1.108 1.00 92.38 92 HIS A C 1
ATOM 688 O O . HIS A 1 92 ? -28.514 9.670 -0.238 1.00 92.38 92 HIS A O 1
ATOM 694 N N . LEU A 1 93 ? -26.446 10.257 -0.913 1.00 92.88 93 LEU A N 1
ATOM 695 C CA . LEU A 1 93 ? -25.805 9.913 0.353 1.00 92.88 93 LEU A CA 1
ATOM 696 C C . LEU A 1 93 ? -26.305 10.806 1.494 1.00 92.88 93 LEU A C 1
ATOM 698 O O . LEU A 1 93 ? -26.650 10.299 2.563 1.00 92.88 93 LEU A O 1
ATOM 702 N N . LYS A 1 94 ? -26.397 12.119 1.258 1.00 93.12 94 LYS A N 1
ATOM 703 C CA . LYS A 1 94 ? -26.898 13.074 2.250 1.00 93.12 94 LYS A CA 1
ATOM 704 C C . LYS A 1 94 ? -28.355 12.804 2.617 1.00 93.12 94 LYS A C 1
ATOM 706 O O . LYS A 1 94 ? -28.676 12.789 3.803 1.00 93.12 94 LYS A O 1
ATOM 711 N N . ASP A 1 95 ? -29.220 12.567 1.634 1.00 92.62 95 ASP A N 1
ATOM 712 C CA . ASP A 1 95 ? -30.642 12.308 1.880 1.00 92.62 95 ASP A CA 1
ATOM 713 C C . ASP A 1 95 ? -30.857 10.991 2.640 1.00 92.62 95 ASP A C 1
ATOM 715 O O . ASP A 1 95 ? -31.671 10.929 3.566 1.00 92.62 95 ASP A O 1
ATOM 719 N N . LEU A 1 96 ? -30.097 9.944 2.293 1.00 92.12 96 LEU A N 1
ATOM 720 C CA . LEU A 1 96 ? -30.122 8.671 3.010 1.00 92.12 96 LEU A CA 1
ATOM 721 C C . LEU A 1 96 ? -29.663 8.846 4.461 1.00 92.12 96 LEU A C 1
ATOM 723 O O . LEU A 1 96 ? -30.344 8.400 5.384 1.00 92.12 96 LEU A O 1
ATOM 727 N N . ALA A 1 97 ? -28.526 9.513 4.666 1.00 92.69 97 ALA A N 1
ATOM 728 C CA . ALA A 1 97 ? -27.971 9.720 5.994 1.00 92.69 97 ALA A CA 1
ATOM 729 C C . ALA A 1 97 ? -28.894 10.591 6.861 1.00 92.69 97 ALA A C 1
ATOM 731 O O . ALA A 1 97 ? -29.133 10.254 8.015 1.00 92.69 97 ALA A O 1
ATOM 732 N N . GLN A 1 98 ? -29.491 11.647 6.302 1.00 93.69 98 GLN A N 1
ATOM 733 C CA . GLN A 1 98 ? -30.472 12.485 6.996 1.00 93.69 98 GLN A CA 1
ATOM 734 C C . GLN A 1 98 ? -31.687 11.670 7.460 1.00 93.69 98 GLN A C 1
ATOM 736 O O . GLN A 1 98 ? -32.097 11.775 8.616 1.00 93.69 98 GLN A O 1
ATOM 741 N N . LYS A 1 99 ? -32.234 10.816 6.591 1.00 92.38 99 LYS A N 1
ATOM 742 C CA . LYS A 1 99 ? -33.377 9.964 6.927 1.00 92.38 99 LYS A CA 1
ATOM 743 C C . LYS A 1 99 ? -33.055 8.994 8.070 1.00 92.38 99 LYS A C 1
ATOM 745 O O . LYS A 1 99 ? -33.771 8.961 9.066 1.00 92.38 99 LYS A O 1
ATOM 750 N N . ILE A 1 100 ? -31.978 8.221 7.921 1.00 91.69 100 ILE A N 1
ATOM 751 C CA . ILE A 1 100 ? -31.628 7.151 8.867 1.00 91.69 100 ILE A CA 1
ATOM 752 C C . ILE A 1 100 ? -31.130 7.723 10.194 1.00 91.69 100 ILE A C 1
ATOM 754 O O . ILE A 1 100 ? -31.534 7.263 11.255 1.00 91.69 100 ILE A O 1
ATOM 758 N N . VAL A 1 101 ? -30.262 8.736 10.153 1.00 92.56 101 VAL A N 1
ATOM 759 C CA . VAL A 1 101 ? -29.612 9.264 11.358 1.00 92.56 101 VAL A CA 1
ATOM 760 C C . VAL A 1 101 ? -30.510 10.245 12.097 1.00 92.56 101 VAL A C 1
ATOM 762 O O . VAL A 1 101 ? -30.560 10.208 13.320 1.00 92.56 101 VAL A O 1
ATOM 765 N N . VAL A 1 102 ? -31.218 11.130 11.395 1.00 92.69 102 VAL A N 1
ATOM 766 C CA . VAL A 1 102 ? -31.971 12.212 12.042 1.00 92.69 102 VAL A CA 1
ATOM 767 C C . VAL A 1 102 ? -33.451 11.871 12.144 1.00 92.69 102 VAL A C 1
ATOM 769 O O . VAL A 1 102 ? -33.989 11.843 13.249 1.00 92.69 102 VAL A O 1
ATOM 772 N N . ASP A 1 103 ? -34.120 11.598 11.024 1.00 92.38 103 ASP A N 1
ATOM 773 C CA . ASP A 1 103 ? -35.583 11.477 11.013 1.00 92.38 103 ASP A CA 1
ATOM 774 C C . ASP A 1 103 ? -36.078 10.254 11.801 1.00 92.38 103 ASP A C 1
ATOM 776 O O . ASP A 1 103 ? -37.135 10.313 12.437 1.00 92.38 103 ASP A O 1
ATOM 780 N N . ASP A 1 104 ? -35.329 9.150 11.789 1.00 90.69 104 ASP A N 1
ATOM 781 C CA . ASP A 1 104 ? -35.699 7.931 12.511 1.00 90.69 104 ASP A CA 1
ATOM 782 C C . ASP A 1 104 ? -35.341 7.976 14.002 1.00 90.69 104 ASP A C 1
ATOM 784 O O . ASP A 1 104 ? -36.141 7.527 14.827 1.00 90.69 104 ASP A O 1
ATOM 788 N N . TYR A 1 105 ? -34.224 8.605 14.379 1.00 91.94 105 TYR A N 1
ATOM 789 C CA . TYR A 1 105 ? -33.784 8.652 15.780 1.00 91.94 105 TYR A CA 1
ATOM 790 C C . TYR A 1 105 ? -34.348 9.829 16.573 1.00 91.94 105 TYR A C 1
ATOM 792 O O . TYR A 1 105 ? -34.575 9.672 17.772 1.00 91.94 105 TYR A O 1
ATOM 800 N N . LYS A 1 106 ? -34.706 10.958 15.942 1.00 88.31 106 LYS A N 1
ATOM 801 C CA . LYS A 1 106 ? -35.422 12.059 16.626 1.00 88.31 106 LYS A CA 1
ATOM 802 C C . LYS A 1 106 ? -36.758 11.642 17.246 1.00 88.31 106 LYS A C 1
ATOM 804 O O . LYS A 1 106 ? -37.302 12.368 18.071 1.00 88.31 106 LYS A O 1
ATOM 809 N N . LYS A 1 107 ? -37.297 10.487 16.851 1.00 86.62 107 LYS A N 1
ATOM 810 C CA . LYS A 1 107 ? -38.535 9.913 17.392 1.00 86.62 107 LYS A CA 1
ATOM 811 C C . LYS A 1 107 ? -38.338 9.214 18.746 1.00 86.62 107 LYS A C 1
ATOM 813 O O . LYS A 1 107 ? -39.338 8.857 19.359 1.00 86.62 107 LYS A O 1
ATOM 818 N N . LYS A 1 108 ? -37.099 8.960 19.197 1.00 87.75 108 LYS A N 1
ATOM 819 C CA . LYS A 1 108 ? -36.831 8.252 20.461 1.00 87.75 108 LYS A CA 1
ATOM 820 C C . LYS A 1 108 ? -36.984 9.195 21.663 1.00 87.75 108 LYS A C 1
ATOM 822 O O . LYS A 1 108 ? -36.336 10.232 21.727 1.00 87.75 108 LYS A O 1
ATOM 827 N N . ASP A 1 109 ? -37.793 8.795 22.646 1.00 85.56 109 ASP A N 1
ATOM 828 C CA . ASP A 1 109 ? -38.232 9.663 23.755 1.00 85.56 109 ASP A CA 1
ATOM 829 C C . ASP A 1 109 ? -37.105 10.179 24.671 1.00 85.56 109 ASP A C 1
ATOM 831 O O . ASP A 1 109 ? -37.251 11.239 25.275 1.00 85.56 109 ASP A O 1
ATOM 835 N N . PHE A 1 110 ? -35.985 9.458 24.785 1.00 85.69 110 PHE A N 1
ATOM 836 C CA . PHE A 1 110 ? -34.840 9.834 25.631 1.00 85.69 110 PHE A CA 1
ATOM 837 C C . PHE A 1 110 ? -33.859 10.805 24.945 1.00 85.69 110 PHE A C 1
ATOM 839 O O . PHE A 1 110 ? -32.912 11.287 25.576 1.00 85.69 110 PHE A O 1
ATOM 846 N N . LEU A 1 111 ? -34.082 11.109 23.662 1.00 88.31 111 LEU A N 1
ATOM 847 C CA . LEU A 1 111 ? -33.273 12.041 22.883 1.00 88.31 111 LEU A CA 1
ATOM 848 C C . LEU A 1 111 ? -33.926 13.427 22.849 1.00 88.31 111 LEU A C 1
ATOM 850 O O . LEU A 1 111 ? -35.142 13.568 22.710 1.00 88.31 111 LEU A O 1
ATOM 854 N N . GLU A 1 112 ? -33.099 14.454 22.999 1.00 88.94 112 GLU A N 1
ATOM 855 C CA . GLU A 1 112 ? -33.479 15.855 22.814 1.00 88.94 112 GLU A CA 1
ATOM 856 C C . GLU A 1 112 ? -33.207 16.303 21.376 1.00 88.94 112 GLU A C 1
ATOM 858 O O . GLU A 1 112 ? -34.066 16.914 20.744 1.00 88.94 112 GLU A O 1
ATOM 863 N N . ASP A 1 113 ? -32.035 15.959 20.833 1.00 90.88 113 ASP A N 1
ATOM 864 C CA . ASP A 1 113 ? -31.673 16.285 19.455 1.00 90.88 113 ASP A CA 1
ATOM 865 C C . ASP A 1 113 ? -30.731 15.239 18.850 1.00 90.88 113 ASP A C 1
ATOM 867 O O . ASP A 1 113 ? -29.976 14.560 19.550 1.00 90.88 113 ASP A O 1
ATOM 871 N N . VAL A 1 114 ? -30.779 15.133 17.523 1.00 93.81 114 VAL A N 1
ATOM 872 C CA . VAL A 1 114 ? -29.878 14.303 16.721 1.00 93.81 114 VAL A CA 1
ATOM 873 C C . VAL A 1 114 ? -29.499 15.079 15.470 1.00 93.81 114 VAL A C 1
ATOM 875 O O . VAL A 1 114 ? -30.369 15.549 14.732 1.00 93.81 114 VAL A O 1
ATOM 878 N N . THR A 1 115 ? -28.205 15.221 15.215 1.00 94.88 115 THR A N 1
ATOM 879 C CA . THR A 1 115 ? -27.692 15.962 14.063 1.00 94.88 115 THR A CA 1
ATOM 880 C C . THR A 1 115 ? -26.617 15.171 13.335 1.00 94.88 115 THR A C 1
ATOM 882 O O . THR A 1 115 ? -25.915 14.342 13.918 1.00 94.88 115 THR A O 1
ATOM 885 N N . ILE A 1 116 ? -26.501 15.432 12.035 1.00 95.50 116 ILE A N 1
ATOM 886 C CA . ILE A 1 116 ? -25.428 14.928 11.188 1.00 95.50 116 ILE A CA 1
ATOM 887 C C . ILE A 1 116 ? -24.826 16.098 10.411 1.00 95.50 116 ILE A C 1
ATOM 889 O O . ILE A 1 116 ? -25.540 16.858 9.757 1.00 95.50 116 ILE A O 1
ATOM 893 N N . GLU A 1 117 ? -23.512 16.261 10.513 1.00 95.62 117 GLU A N 1
ATOM 894 C CA . GLU A 1 117 ? -22.758 17.335 9.865 1.00 95.62 117 GLU A CA 1
ATOM 895 C C . GLU A 1 117 ? -21.720 16.744 8.911 1.00 95.62 117 GLU A C 1
ATOM 897 O O . GLU A 1 117 ? -20.977 15.844 9.298 1.00 95.62 117 GLU A O 1
ATOM 902 N N . ASP A 1 118 ? -21.660 17.250 7.678 1.00 95.12 118 ASP A N 1
ATOM 903 C CA . ASP A 1 118 ? -20.613 16.905 6.713 1.00 95.12 118 ASP A CA 1
ATOM 904 C C . ASP A 1 118 ? -19.348 17.718 7.006 1.00 95.12 118 ASP A C 1
ATOM 906 O O . ASP A 1 118 ? -19.345 18.945 6.899 1.00 95.12 118 ASP A O 1
ATOM 910 N N . VAL A 1 119 ? -18.274 17.024 7.367 1.00 94.19 119 VAL A N 1
ATOM 911 C CA . VAL A 1 119 ? -16.958 17.607 7.654 1.00 94.19 119 VAL A CA 1
ATOM 912 C C . VAL A 1 119 ? -15.907 17.151 6.642 1.00 94.19 119 VAL A C 1
ATOM 914 O O . VAL A 1 119 ? -14.710 17.258 6.884 1.00 94.19 119 VAL A O 1
ATOM 917 N N . THR A 1 120 ? -16.319 16.652 5.475 1.00 92.06 120 THR A N 1
ATOM 918 C CA . THR A 1 120 ? -15.396 16.116 4.463 1.00 92.06 120 THR A CA 1
ATOM 919 C C . THR A 1 120 ? -14.339 17.145 4.050 1.00 92.06 120 THR A C 1
ATOM 921 O O . THR A 1 120 ? -13.153 16.825 3.982 1.00 92.06 120 THR A O 1
ATOM 924 N N . THR A 1 121 ? -14.738 18.401 3.834 1.00 90.81 121 THR A N 1
ATOM 925 C CA . THR A 1 121 ? -13.840 19.472 3.369 1.00 90.81 121 THR A CA 1
ATOM 926 C C . THR A 1 121 ? -12.836 19.952 4.417 1.00 90.81 121 THR A C 1
ATOM 928 O O . THR A 1 121 ? -11.972 20.759 4.082 1.00 90.81 121 THR A O 1
ATOM 931 N N . SER A 1 122 ? -12.941 19.518 5.682 1.00 88.31 122 SER A N 1
ATOM 932 C CA . SER A 1 122 ? -11.907 19.821 6.682 1.00 88.31 122 SER A CA 1
ATOM 933 C C . SER A 1 122 ? -10.693 18.899 6.574 1.00 88.31 122 SER A C 1
ATOM 935 O O . SER A 1 122 ? -9.629 19.261 7.060 1.00 88.31 122 SER A O 1
ATOM 937 N N . GLU A 1 123 ? -10.849 17.728 5.952 1.00 84.12 123 GLU A N 1
ATOM 938 C CA . GLU A 1 123 ? -9.799 16.703 5.836 1.00 84.12 123 GLU A CA 1
ATOM 939 C C . GLU A 1 123 ? -9.386 16.468 4.372 1.00 84.12 123 GLU A C 1
ATOM 941 O O . GLU A 1 123 ? -8.222 16.195 4.086 1.00 84.12 123 GLU A O 1
ATOM 946 N N . LEU A 1 124 ? -10.328 16.591 3.428 1.00 84.81 124 LEU A N 1
ATOM 947 C CA . LEU A 1 124 ? -10.100 16.393 1.996 1.00 84.81 124 LEU A CA 1
ATOM 948 C C . LEU A 1 124 ? -10.180 17.713 1.227 1.00 84.81 124 LEU A C 1
ATOM 950 O O . LEU A 1 124 ? -10.977 18.600 1.538 1.00 84.81 124 LEU A O 1
ATOM 954 N N . ASN A 1 125 ? -9.376 17.826 0.169 1.00 84.38 125 ASN A N 1
ATOM 955 C CA . ASN A 1 125 ? -9.371 19.008 -0.685 1.00 84.38 125 ASN A CA 1
ATOM 956 C C . ASN A 1 125 ? -10.688 19.121 -1.473 1.00 84.38 125 ASN A C 1
ATOM 958 O O . ASN A 1 125 ? -11.030 18.245 -2.268 1.00 84.38 125 ASN A O 1
ATOM 962 N N . ALA A 1 126 ? -11.395 20.240 -1.297 1.00 85.62 126 ALA A N 1
ATOM 963 C CA . ALA A 1 126 ? -12.666 20.510 -1.961 1.00 85.62 126 ALA A CA 1
ATOM 964 C C . ALA A 1 126 ? -12.574 20.472 -3.498 1.00 85.62 126 ALA A C 1
ATOM 966 O O . ALA A 1 126 ? -13.543 20.096 -4.153 1.00 85.62 126 ALA A O 1
ATOM 967 N N . SER A 1 127 ? -11.421 20.823 -4.084 1.00 84.69 127 SER A N 1
ATOM 968 C CA . SER A 1 127 ? -11.257 20.861 -5.543 1.00 84.69 127 SER A CA 1
ATOM 969 C C . SER A 1 127 ? -11.200 19.482 -6.204 1.00 84.69 127 SER A C 1
ATOM 971 O O . SER A 1 127 ? -11.313 19.408 -7.422 1.00 84.69 127 SER A O 1
ATOM 973 N N . THR A 1 128 ? -10.995 18.409 -5.434 1.00 83.94 128 THR A N 1
ATOM 974 C CA . THR A 1 128 ? -10.872 17.032 -5.946 1.00 83.94 128 THR A CA 1
ATOM 975 C C . THR A 1 128 ? -11.991 16.111 -5.460 1.00 83.94 128 THR A C 1
ATOM 977 O O . THR A 1 128 ? -11.990 14.923 -5.761 1.00 83.94 128 THR A O 1
ATOM 980 N N . LEU A 1 129 ? -12.991 16.633 -4.738 1.00 85.56 129 LEU A N 1
ATOM 981 C CA . LEU A 1 129 ? -14.091 15.820 -4.198 1.00 85.56 129 LEU A CA 1
ATOM 982 C C . LEU A 1 129 ? -14.926 15.108 -5.264 1.00 85.56 129 LEU A C 1
ATOM 984 O O . LEU A 1 129 ? -15.462 14.036 -4.985 1.00 85.56 129 LEU A O 1
ATOM 988 N N . SER A 1 130 ? -15.006 15.660 -6.475 1.00 86.75 130 SER A N 1
ATOM 989 C CA . SER A 1 130 ? -15.709 15.035 -7.599 1.00 86.75 130 SER A CA 1
ATOM 990 C C . SER A 1 130 ? -15.018 13.764 -8.118 1.00 86.75 130 SER A C 1
ATOM 992 O O . SER A 1 130 ? -15.613 13.021 -8.890 1.00 86.75 130 SER A O 1
ATOM 994 N N . ASN A 1 131 ? -13.805 13.463 -7.646 1.00 86.12 131 ASN A N 1
ATOM 995 C CA . ASN A 1 131 ? -13.064 12.243 -7.972 1.00 86.12 131 ASN A CA 1
ATOM 996 C C . ASN A 1 131 ? -13.116 11.193 -6.842 1.00 86.12 131 ASN A C 1
ATOM 998 O O . ASN A 1 131 ? -12.601 10.079 -6.996 1.00 86.12 131 ASN A O 1
ATOM 1002 N N . HIS A 1 132 ? -13.697 11.543 -5.687 1.00 86.88 132 HIS A N 1
ATOM 1003 C CA . HIS A 1 132 ? -13.622 10.757 -4.457 1.00 86.88 132 HIS A CA 1
ATOM 1004 C C . HIS A 1 132 ? -14.999 10.308 -3.975 1.00 86.88 132 HIS A C 1
ATOM 1006 O O . HIS A 1 132 ? -15.880 11.132 -3.749 1.00 86.88 132 HIS A O 1
ATOM 1012 N N . PHE A 1 133 ? -15.142 9.021 -3.667 1.00 90.75 133 PHE A N 1
ATOM 1013 C CA . PHE A 1 133 ? -16.338 8.490 -3.002 1.00 90.75 133 PHE A CA 1
ATOM 1014 C C . PHE A 1 133 ? -16.336 8.700 -1.478 1.00 90.75 133 PHE A C 1
ATOM 1016 O O . PHE A 1 133 ? -17.366 8.540 -0.830 1.00 90.75 133 PHE A O 1
ATOM 1023 N N . THR A 1 134 ? -15.193 9.043 -0.877 1.00 92.31 134 THR A N 1
ATOM 1024 C CA . THR A 1 134 ? -15.086 9.175 0.582 1.00 92.31 134 THR A CA 1
ATOM 1025 C C . THR A 1 134 ? -15.786 10.435 1.090 1.00 92.31 134 THR A C 1
ATOM 1027 O O . THR A 1 134 ? -15.493 11.538 0.624 1.00 92.31 134 THR A O 1
ATOM 1030 N N . ARG A 1 135 ? -16.667 10.287 2.083 1.00 93.50 135 ARG A N 1
ATOM 1031 C CA . ARG A 1 135 ? -17.287 11.390 2.838 1.00 93.50 135 ARG A CA 1
ATOM 1032 C C . ARG A 1 135 ? -17.125 11.180 4.334 1.00 93.50 135 ARG A C 1
ATOM 1034 O O . ARG A 1 135 ? -17.030 10.049 4.803 1.00 93.50 135 ARG A O 1
ATOM 1041 N N . ILE A 1 136 ? -17.075 12.271 5.086 1.00 94.75 136 ILE A N 1
ATOM 1042 C CA . ILE A 1 136 ? -16.824 12.257 6.525 1.00 94.75 136 ILE A CA 1
ATOM 1043 C C . ILE A 1 136 ? -17.947 13.012 7.218 1.00 94.75 136 ILE A C 1
ATOM 1045 O O . ILE A 1 136 ? -18.162 14.190 6.944 1.00 94.75 136 ILE A O 1
ATOM 1049 N N . TYR A 1 137 ? -18.630 12.342 8.143 1.00 95.69 137 TYR A N 1
ATOM 1050 C CA . TYR A 1 137 ? -19.736 12.926 8.893 1.00 95.69 137 TYR A CA 1
ATOM 1051 C C . TYR A 1 137 ? -19.480 12.883 10.396 1.00 95.69 137 TYR A C 1
ATOM 1053 O O . TYR A 1 137 ? -18.962 11.897 10.918 1.00 95.69 137 TYR A O 1
ATOM 1061 N N . ASN A 1 138 ? -19.897 13.927 11.108 1.00 95.81 138 ASN A N 1
ATOM 1062 C CA . ASN A 1 138 ? -20.036 13.911 12.560 1.00 95.81 138 ASN A CA 1
ATOM 1063 C C . ASN A 1 138 ? -21.507 13.689 12.911 1.00 95.81 138 ASN A C 1
ATOM 1065 O O . ASN A 1 138 ? -22.355 14.521 12.594 1.00 95.81 138 ASN A O 1
ATOM 1069 N N . ILE A 1 139 ? -21.801 12.580 13.584 1.00 95.69 139 ILE A N 1
ATOM 1070 C CA . ILE A 1 139 ? -23.123 12.287 14.138 1.00 95.69 139 ILE A CA 1
ATOM 1071 C C . ILE A 1 139 ? -23.125 12.744 15.592 1.00 95.69 139 ILE A C 1
ATOM 1073 O O . ILE A 1 139 ? -22.262 12.321 16.362 1.00 95.69 139 ILE A O 1
ATOM 1077 N N . THR A 1 140 ? -24.078 13.590 15.973 1.00 95.25 140 THR A N 1
ATOM 1078 C CA . THR A 1 140 ? -24.224 14.078 17.347 1.00 95.25 140 THR A CA 1
ATOM 1079 C C . THR A 1 140 ? -25.597 13.731 17.898 1.00 95.25 140 THR A C 1
ATOM 1081 O O . THR A 1 140 ? -26.610 13.985 17.255 1.00 95.25 140 THR A O 1
ATOM 1084 N N . ILE A 1 141 ? -25.623 13.166 19.103 1.00 93.81 141 ILE A N 1
ATOM 1085 C CA . ILE A 1 141 ? -26.834 12.816 19.846 1.00 93.81 141 ILE A CA 1
ATOM 1086 C C . ILE A 1 141 ? -26.817 13.578 21.173 1.00 93.81 141 ILE A C 1
ATOM 1088 O O . ILE A 1 141 ? -25.825 13.535 21.904 1.00 93.81 141 ILE A O 1
ATOM 1092 N N . VAL A 1 142 ? -27.913 14.266 21.484 1.00 91.31 142 VAL A N 1
ATOM 1093 C CA . VAL A 1 142 ? -28.136 14.949 22.762 1.00 91.31 142 VAL A CA 1
ATOM 1094 C C . VAL A 1 142 ? -29.239 14.218 23.510 1.00 91.31 142 VAL A C 1
ATOM 1096 O O . VAL A 1 142 ? -30.341 14.057 22.990 1.00 91.31 142 VAL A O 1
ATOM 1099 N N . THR A 1 143 ? -28.951 13.763 24.724 1.00 89.62 143 THR A N 1
ATOM 1100 C CA . THR A 1 143 ? -29.921 13.081 25.587 1.00 89.62 143 THR A CA 1
ATOM 1101 C C . THR A 1 143 ? -30.546 14.022 26.606 1.00 89.62 143 THR A C 1
ATOM 1103 O O . THR A 1 143 ? -29.941 15.026 26.989 1.00 89.62 143 THR A O 1
ATOM 1106 N N . LYS A 1 144 ? -31.732 13.656 27.102 1.00 86.69 144 LYS A N 1
ATOM 1107 C CA . LYS A 1 144 ? -32.416 14.355 28.198 1.00 86.69 144 LYS A CA 1
ATOM 1108 C C . LYS A 1 144 ? -32.741 13.429 29.361 1.00 86.69 144 LYS A C 1
ATOM 1110 O O . LYS A 1 144 ? -32.895 12.221 29.203 1.00 86.69 144 LYS A O 1
ATOM 1115 N N . ALA A 1 145 ? -32.871 14.022 30.545 1.00 81.25 145 ALA A N 1
ATOM 1116 C CA . ALA A 1 145 ? -33.249 13.291 31.742 1.00 81.25 145 ALA A CA 1
ATOM 1117 C C . ALA A 1 145 ? -34.703 12.790 31.678 1.00 81.25 145 ALA A C 1
ATOM 1119 O O . ALA A 1 145 ? -35.575 13.542 31.242 1.00 81.25 145 ALA A O 1
ATOM 1120 N N . PRO A 1 146 ? -34.988 11.574 32.182 1.00 77.31 146 PRO A N 1
ATOM 1121 C CA . PRO A 1 146 ? -36.353 11.089 32.335 1.00 77.31 146 PRO A CA 1
ATOM 1122 C C . PRO A 1 146 ? -37.215 12.036 33.185 1.00 77.31 146 PRO A C 1
ATOM 1124 O O . PRO A 1 146 ? -36.810 12.458 34.277 1.00 77.31 146 PRO A O 1
ATOM 1127 N N . ASP A 1 147 ? -38.426 12.334 32.707 1.00 72.12 147 ASP A N 1
ATOM 1128 C CA . ASP A 1 147 ? -39.364 13.262 33.359 1.00 72.12 147 ASP A CA 1
ATOM 1129 C C . ASP A 1 147 ? -39.785 12.805 34.773 1.00 72.12 147 ASP A C 1
ATOM 1131 O O . ASP A 1 147 ? -40.138 13.617 35.635 1.00 72.12 147 ASP A O 1
ATOM 1135 N N . ASP A 1 148 ? -39.723 11.501 35.047 1.00 70.75 148 ASP A N 1
ATOM 1136 C CA . ASP A 1 148 ? -40.172 10.867 36.290 1.00 70.75 148 ASP A CA 1
ATOM 1137 C C . ASP A 1 148 ? -39.203 11.060 37.474 1.00 70.75 148 ASP A C 1
ATOM 1139 O O . ASP A 1 148 ? -39.633 11.126 38.632 1.00 70.75 148 ASP A O 1
ATOM 1143 N N . LYS A 1 149 ? -37.899 11.217 37.212 1.00 68.31 149 LYS A N 1
ATOM 1144 C CA . LYS A 1 149 ? -36.846 11.300 38.244 1.00 68.31 149 LYS A CA 1
ATOM 1145 C C . LYS A 1 149 ? -36.634 12.716 38.809 1.00 68.31 149 LYS A C 1
ATOM 1147 O O . LYS A 1 149 ? -35.834 12.884 39.730 1.00 68.31 149 LYS A O 1
ATOM 1152 N N . LYS A 1 150 ? -37.354 13.741 38.317 1.00 66.50 150 LYS A N 1
ATOM 1153 C CA . LYS A 1 150 ? -37.241 15.165 38.736 1.00 66.50 150 LYS A CA 1
ATOM 1154 C C . LYS A 1 150 ? -35.802 15.720 38.710 1.00 66.50 150 LYS A C 1
ATOM 1156 O O . LYS A 1 150 ? -35.460 16.607 39.496 1.00 66.50 150 LYS A O 1
ATOM 1161 N N . VAL A 1 151 ? -34.953 15.218 37.812 1.00 69.81 151 VAL A N 1
ATOM 1162 C CA . VAL A 1 151 ? -33.587 15.721 37.589 1.00 69.81 151 VAL A CA 1
ATOM 1163 C C . VAL A 1 151 ? -33.626 16.684 36.404 1.00 69.81 151 VAL A C 1
ATOM 1165 O O . VAL A 1 151 ? -33.355 16.316 35.273 1.00 69.81 151 VAL A O 1
ATOM 1168 N N . SER A 1 152 ? -34.006 17.935 36.639 1.00 57.66 152 SER A N 1
ATOM 1169 C CA . SER A 1 152 ? -34.447 18.852 35.577 1.00 57.66 152 SER A CA 1
ATOM 1170 C C . SER A 1 152 ? -33.356 19.437 34.657 1.00 57.66 152 SER A C 1
ATOM 1172 O O . SER A 1 152 ? -33.654 20.386 33.941 1.00 57.66 152 SER A O 1
ATOM 1174 N N . LYS A 1 153 ? -32.106 18.940 34.670 1.00 66.81 153 LYS A N 1
ATOM 1175 C CA . LYS A 1 153 ? -30.980 19.532 33.900 1.00 66.81 153 LYS A CA 1
ATOM 1176 C C . LYS A 1 153 ? -29.844 18.571 33.507 1.00 66.81 153 LYS A C 1
ATOM 1178 O O . LYS A 1 153 ? -28.716 19.027 33.320 1.00 66.81 153 LYS A O 1
ATOM 1183 N N . LEU A 1 154 ? -30.067 17.256 33.468 1.00 76.19 154 LEU A N 1
ATOM 1184 C CA . LEU A 1 154 ? -28.997 16.341 33.056 1.00 76.19 154 LEU A CA 1
ATOM 1185 C C . LEU A 1 154 ? -29.098 16.038 31.561 1.00 76.19 154 LEU A C 1
ATOM 1187 O O . LEU A 1 154 ? -29.848 15.157 31.161 1.00 76.19 154 LEU A O 1
ATOM 1191 N N . GLU A 1 155 ? -28.335 16.786 30.768 1.00 81.25 155 GLU A N 1
ATOM 1192 C CA . GLU A 1 155 ? -28.136 16.552 29.336 1.00 81.25 155 GLU A CA 1
ATOM 1193 C C . GLU A 1 155 ? -26.710 16.052 29.094 1.00 81.25 155 GLU A C 1
ATOM 1195 O O . GLU A 1 155 ? -25.762 16.467 29.785 1.00 81.25 155 GLU A O 1
ATOM 1200 N N . ARG A 1 156 ? -26.556 15.152 28.119 1.00 85.19 156 ARG A N 1
ATOM 1201 C CA . ARG A 1 156 ? -25.256 14.690 27.627 1.00 85.19 156 ARG A CA 1
ATOM 1202 C C . ARG A 1 156 ? -25.231 14.747 26.111 1.00 85.19 156 ARG A C 1
ATOM 1204 O O . ARG A 1 156 ? -26.154 14.285 25.451 1.00 85.19 156 ARG A O 1
ATOM 1211 N N . THR A 1 157 ? -24.136 15.270 25.582 1.00 90.25 157 THR A N 1
ATOM 1212 C CA . THR A 1 157 ? -23.862 15.285 24.149 1.00 90.25 157 THR A CA 1
ATOM 1213 C C . THR A 1 157 ? -22.847 14.200 23.841 1.00 90.25 157 THR A C 1
ATOM 1215 O O . THR A 1 157 ? -21.823 14.099 24.516 1.00 90.25 157 THR A O 1
ATOM 1218 N N . TYR A 1 158 ? -23.120 13.403 22.820 1.00 90.75 158 TYR A N 1
ATOM 1219 C CA . TYR A 1 158 ? -22.210 12.394 22.301 1.00 90.75 158 TYR A CA 1
ATOM 1220 C C . TYR A 1 158 ? -22.003 12.646 20.823 1.00 90.75 158 TYR A C 1
ATOM 1222 O O . TYR A 1 158 ? -22.973 12.749 20.077 1.00 90.75 158 TYR A O 1
ATOM 1230 N N . THR A 1 159 ? -20.746 12.710 20.399 1.00 93.88 159 THR A N 1
ATOM 1231 C CA . THR A 1 159 ? -20.388 12.881 18.994 1.00 93.88 159 THR A CA 1
ATOM 1232 C C . THR A 1 159 ? -19.551 11.698 18.539 1.00 93.88 159 THR A C 1
ATOM 1234 O O . THR A 1 159 ? -18.609 11.286 19.220 1.00 93.88 159 THR A O 1
ATOM 1237 N N . LYS A 1 160 ? -19.878 11.154 17.370 1.00 93.88 160 LYS A N 1
ATOM 1238 C CA . LYS A 1 160 ? -19.116 10.094 16.716 1.00 93.88 160 LYS A CA 1
ATOM 1239 C C . LYS A 1 160 ? -18.854 10.485 15.273 1.00 93.88 160 LYS A C 1
ATOM 1241 O O . LYS A 1 160 ? -19.785 10.758 14.518 1.00 93.88 160 LYS A O 1
ATOM 1246 N N . ARG A 1 161 ? -17.579 10.515 14.893 1.00 94.00 161 ARG A N 1
ATOM 1247 C CA . ARG A 1 161 ? -17.189 10.707 13.498 1.00 94.00 161 ARG A CA 1
ATOM 1248 C C . ARG A 1 161 ? -17.309 9.378 12.756 1.00 94.00 161 ARG A C 1
ATOM 1250 O O . ARG A 1 161 ? -16.931 8.334 13.286 1.00 94.00 161 ARG A O 1
ATOM 1257 N N . VAL A 1 162 ? -17.820 9.416 11.533 1.00 93.81 162 VAL A N 1
ATOM 1258 C CA . VAL A 1 162 ? -17.908 8.269 10.629 1.00 93.81 162 VAL A CA 1
ATOM 1259 C C . VAL A 1 162 ? -17.301 8.629 9.277 1.00 93.81 162 VAL A C 1
ATOM 1261 O O . VAL A 1 162 ? -17.581 9.692 8.727 1.00 93.81 162 VAL A O 1
ATOM 1264 N N . ILE A 1 163 ? -16.457 7.747 8.745 1.00 93.75 163 ILE A N 1
ATOM 1265 C CA . ILE A 1 163 ? -15.971 7.824 7.364 1.00 93.75 163 ILE A CA 1
ATOM 1266 C C . ILE A 1 163 ? -16.823 6.872 6.532 1.00 93.75 163 ILE A C 1
ATOM 1268 O O . ILE A 1 163 ? -16.947 5.697 6.873 1.00 93.75 163 ILE A O 1
ATOM 1272 N N . ILE A 1 164 ? -17.404 7.375 5.451 1.00 93.44 164 ILE A N 1
ATOM 1273 C CA . ILE A 1 164 ? -18.157 6.592 4.478 1.00 93.44 164 ILE A CA 1
ATOM 1274 C C . ILE A 1 164 ? -17.300 6.461 3.229 1.00 93.44 164 ILE A C 1
ATOM 1276 O O . ILE A 1 164 ? -16.963 7.474 2.624 1.00 93.44 164 ILE A O 1
ATOM 1280 N N . SER A 1 165 ? -16.906 5.243 2.862 1.00 92.19 165 SER A N 1
ATOM 1281 C CA . SER A 1 165 ? -16.002 5.018 1.730 1.00 92.19 165 SER A CA 1
ATOM 1282 C C . SER A 1 165 ? -16.110 3.593 1.173 1.00 92.19 165 SER A C 1
ATOM 1284 O O . SER A 1 165 ? -16.321 2.664 1.955 1.00 92.19 165 SER A O 1
ATOM 1286 N N . PRO A 1 166 ? -15.936 3.377 -0.143 1.00 92.00 166 PRO A N 1
ATOM 1287 C CA . PRO A 1 166 ? -15.820 2.048 -0.745 1.00 92.00 166 PRO A CA 1
ATOM 1288 C C . PRO A 1 166 ? -14.381 1.497 -0.671 1.00 92.00 166 PRO A C 1
ATOM 1290 O O . PRO A 1 166 ? -13.953 0.759 -1.552 1.00 92.00 166 PRO A O 1
ATOM 1293 N N . THR A 1 167 ? -13.604 1.859 0.353 1.00 92.19 167 THR A N 1
ATOM 1294 C CA . THR A 1 167 ? -12.264 1.298 0.590 1.00 92.19 167 THR A CA 1
ATOM 1295 C C . THR A 1 167 ? -12.351 -0.115 1.168 1.00 92.19 167 THR A C 1
ATOM 1297 O O . THR A 1 167 ? -13.225 -0.335 2.004 1.00 92.19 167 THR A O 1
ATOM 1300 N N . PRO A 1 168 ? -11.434 -1.043 0.850 1.00 93.06 168 PRO A N 1
ATOM 1301 C CA . PRO A 1 168 ? -11.461 -2.411 1.359 1.00 93.06 168 PRO A CA 1
ATOM 1302 C C . PRO A 1 168 ? -11.284 -2.468 2.878 1.00 93.06 168 PRO A C 1
ATOM 1304 O O . PRO A 1 168 ? -10.598 -1.632 3.473 1.00 93.06 168 PRO A O 1
ATOM 1307 N N . SER A 1 169 ? -11.875 -3.473 3.532 1.00 92.69 169 SER A N 1
ATOM 1308 C CA . SER A 1 169 ? -11.865 -3.530 4.999 1.00 92.69 169 SER A CA 1
ATOM 1309 C C . SER A 1 169 ? -10.486 -3.792 5.603 1.00 92.69 169 SER A C 1
ATOM 1311 O O . SER A 1 169 ? -10.268 -3.415 6.751 1.00 92.69 169 SER A O 1
ATOM 1313 N N . PHE A 1 170 ? -9.537 -4.378 4.864 1.00 94.44 170 PHE A N 1
ATOM 1314 C CA . PHE A 1 170 ? -8.195 -4.650 5.392 1.00 94.44 170 PHE A CA 1
ATOM 1315 C C . PHE A 1 170 ? -7.462 -3.380 5.861 1.00 94.44 170 PHE A C 1
ATOM 1317 O O . PHE A 1 170 ? -6.719 -3.428 6.838 1.00 94.44 170 PHE A O 1
ATOM 1324 N N . LEU A 1 171 ? -7.750 -2.224 5.248 1.00 94.06 171 LEU A N 1
ATOM 1325 C CA . LEU A 1 171 ? -7.194 -0.916 5.618 1.00 94.06 171 LEU A CA 1
ATOM 1326 C C . LEU A 1 171 ? -7.684 -0.394 6.978 1.00 94.06 171 LEU A C 1
ATOM 1328 O O . LEU A 1 171 ? -7.240 0.658 7.427 1.00 94.06 171 LEU A O 1
ATOM 1332 N N . GLN A 1 172 ? -8.622 -1.083 7.633 1.00 92.50 172 GLN A N 1
ATOM 1333 C CA . GLN A 1 172 ? -9.169 -0.708 8.945 1.00 92.50 172 GLN A CA 1
ATOM 1334 C C . GLN A 1 172 ? -8.479 -1.432 10.110 1.00 92.50 172 GLN A C 1
ATOM 1336 O O . GLN A 1 172 ? -8.775 -1.151 11.277 1.00 92.50 172 GLN A O 1
ATOM 1341 N N . TYR A 1 173 ? -7.578 -2.370 9.809 1.00 94.06 173 TYR A N 1
ATOM 1342 C CA . TYR A 1 173 ? -6.934 -3.234 10.790 1.00 94.06 173 TYR A CA 1
ATOM 1343 C C . TYR A 1 173 ? -5.414 -3.056 10.756 1.00 94.06 173 TYR A C 1
ATOM 1345 O O . TYR A 1 173 ? -4.812 -2.924 9.695 1.00 94.06 173 TYR A O 1
ATOM 1353 N N . ALA A 1 174 ? -4.787 -3.078 11.933 1.00 95.19 174 ALA A N 1
ATOM 1354 C CA . ALA A 1 174 ? -3.333 -3.178 12.050 1.00 95.19 174 ALA A CA 1
ATOM 1355 C C . ALA A 1 174 ? -2.847 -4.556 11.590 1.00 95.19 174 ALA A C 1
ATOM 1357 O O . ALA A 1 174 ? -1.829 -4.683 10.921 1.00 95.19 174 ALA A O 1
ATOM 1358 N N . LEU A 1 175 ? -3.566 -5.607 11.973 1.00 95.94 175 LEU A N 1
ATOM 1359 C CA . LEU A 1 175 ? -3.194 -6.977 11.658 1.00 95.94 175 LEU A CA 1
ATOM 1360 C C . LEU A 1 175 ? -4.454 -7.783 11.380 1.00 95.94 175 LEU A C 1
ATOM 1362 O O . LEU A 1 175 ? -5.434 -7.647 12.118 1.00 95.94 175 LEU A O 1
ATOM 1366 N N . GLY A 1 176 ? -4.444 -8.653 10.377 1.00 95.56 176 GLY A N 1
ATOM 1367 C CA . GLY A 1 176 ? -5.522 -9.617 10.282 1.00 95.56 176 GLY A CA 1
ATOM 1368 C C . GLY A 1 176 ? -5.374 -10.755 9.295 1.00 95.56 176 GLY A C 1
ATOM 1369 O O . GLY A 1 176 ? -4.553 -10.723 8.384 1.00 95.56 176 GLY A O 1
ATOM 1370 N N . SER A 1 177 ? -6.198 -11.776 9.512 1.00 95.50 177 SER A N 1
ATOM 1371 C CA . SER A 1 177 ? -6.332 -12.914 8.611 1.00 95.50 177 SER A CA 1
ATOM 1372 C C . SER A 1 177 ? -7.791 -13.337 8.462 1.00 95.50 177 SER A C 1
ATOM 1374 O O . SER A 1 177 ? -8.530 -13.385 9.452 1.00 95.50 177 SER A O 1
ATOM 1376 N N . ALA A 1 178 ? -8.207 -13.646 7.233 1.00 92.94 178 ALA A N 1
ATOM 1377 C CA . ALA A 1 178 ? -9.514 -14.248 6.970 1.00 92.94 178 ALA A CA 1
ATOM 1378 C C . ALA A 1 178 ? -9.552 -15.764 7.224 1.00 92.94 178 ALA A C 1
ATOM 1380 O O . ALA A 1 178 ? -10.641 -16.313 7.395 1.00 92.94 178 ALA A O 1
ATOM 1381 N N . GLU A 1 179 ? -8.400 -16.424 7.331 1.00 92.25 179 GLU A N 1
ATOM 1382 C CA . GLU A 1 179 ? -8.287 -17.826 7.733 1.00 92.25 179 GLU A CA 1
ATOM 1383 C C . GLU A 1 179 ? -7.868 -17.915 9.208 1.00 92.25 179 GLU A C 1
ATOM 1385 O O . GLU A 1 179 ? -8.724 -17.826 10.096 1.00 92.25 179 GLU A O 1
ATOM 1390 N N . SER A 1 180 ? -6.562 -18.003 9.475 1.00 92.88 180 SER A N 1
ATOM 1391 C CA . SER A 1 180 ? -5.999 -18.128 10.821 1.00 92.88 180 SER A CA 1
ATOM 1392 C C . SER A 1 180 ? -4.887 -17.101 11.047 1.00 92.88 180 SER A C 1
ATOM 1394 O O . SER A 1 180 ? -3.915 -17.015 10.292 1.00 92.88 180 SER A O 1
ATOM 1396 N N . LEU A 1 181 ? -5.011 -16.333 12.129 1.00 95.25 181 LEU A N 1
ATOM 1397 C CA . LEU A 1 181 ? -3.972 -15.447 12.639 1.00 95.25 181 LEU A CA 1
ATOM 1398 C C . LEU A 1 181 ? -3.158 -16.191 13.700 1.00 95.25 181 LEU A C 1
ATOM 1400 O O . LEU A 1 181 ? -3.675 -16.514 14.769 1.00 95.25 181 LEU A O 1
ATOM 1404 N N . ILE A 1 182 ? -1.885 -16.443 13.409 1.00 95.38 182 ILE A N 1
ATOM 1405 C CA . ILE A 1 182 ? -0.969 -17.196 14.265 1.00 95.38 182 ILE A CA 1
ATOM 1406 C C . ILE A 1 182 ? 0.053 -16.223 14.854 1.00 95.38 182 ILE A C 1
ATOM 1408 O O . ILE A 1 182 ? 0.898 -15.673 14.144 1.00 95.38 182 ILE A O 1
ATOM 1412 N N . LEU A 1 183 ? -0.027 -15.996 16.164 1.00 95.81 183 LEU A N 1
ATOM 1413 C CA . LEU A 1 183 ? 0.887 -15.132 16.906 1.00 95.81 183 LEU A CA 1
ATOM 1414 C C . LEU A 1 183 ? 1.832 -15.993 17.744 1.00 95.81 183 LEU A C 1
ATOM 1416 O O . LEU A 1 183 ? 1.461 -16.499 18.802 1.00 95.81 183 LEU A O 1
ATOM 1420 N N . ASN A 1 184 ? 3.061 -16.132 17.262 1.00 95.12 184 ASN A N 1
ATOM 1421 C CA . ASN A 1 184 ? 4.132 -16.866 17.915 1.00 95.12 184 ASN A CA 1
ATOM 1422 C C . ASN A 1 184 ? 5.024 -15.896 18.686 1.00 95.12 184 ASN A C 1
ATOM 1424 O O . ASN A 1 184 ? 5.696 -15.026 18.117 1.00 95.12 184 ASN A O 1
ATOM 1428 N N . GLY A 1 185 ? 5.034 -16.059 20.000 1.00 94.12 185 GLY A N 1
ATOM 1429 C CA . GLY A 1 185 ? 5.820 -15.242 20.894 1.00 94.12 185 GLY A CA 1
ATOM 1430 C C . GLY A 1 185 ? 5.180 -13.893 21.188 1.00 94.12 185 GLY A C 1
ATOM 1431 O O . GLY A 1 185 ? 4.024 -13.823 21.597 1.00 94.12 185 GLY A O 1
ATOM 1432 N N . SER A 1 186 ? 5.938 -12.810 21.017 1.00 94.25 186 SER A N 1
ATOM 1433 C CA . SER A 1 186 ? 5.638 -11.550 21.694 1.00 94.25 186 SER A CA 1
ATOM 1434 C C . SER A 1 186 ? 5.403 -10.307 20.811 1.00 94.25 186 SER A C 1
ATOM 1436 O O . SER A 1 186 ? 5.874 -9.227 21.188 1.00 94.25 186 SER A O 1
ATOM 1438 N N . PRO A 1 187 ? 4.670 -10.369 19.683 1.00 95.31 187 PRO A N 1
ATOM 1439 C CA . PRO A 1 187 ? 4.405 -9.174 18.886 1.00 95.31 187 PRO A CA 1
ATOM 1440 C C . PRO A 1 187 ? 3.576 -8.133 19.658 1.00 95.31 187 PRO A C 1
ATOM 1442 O O . PRO A 1 187 ? 2.740 -8.474 20.501 1.00 95.31 187 PRO A O 1
ATOM 1445 N N . THR A 1 188 ? 3.781 -6.853 19.339 1.00 94.19 188 THR A N 1
ATOM 1446 C CA . THR A 1 188 ? 3.002 -5.730 19.878 1.00 94.19 188 THR A CA 1
ATOM 1447 C C . THR A 1 188 ? 2.189 -5.089 18.761 1.00 94.19 188 THR A C 1
ATOM 1449 O O . THR A 1 188 ? 2.737 -4.561 17.797 1.00 94.19 188 THR A O 1
ATOM 1452 N N . ILE A 1 189 ? 0.868 -5.088 18.904 1.00 94.94 189 ILE A N 1
ATOM 1453 C CA . ILE A 1 189 ? -0.060 -4.509 17.936 1.00 94.94 189 ILE A CA 1
ATOM 1454 C C . ILE A 1 189 ? -0.811 -3.353 18.594 1.00 94.94 189 ILE A C 1
ATOM 1456 O O . ILE A 1 189 ? -1.411 -3.514 19.655 1.00 94.94 189 ILE A O 1
ATOM 1460 N N . THR A 1 190 ? -0.794 -2.182 17.965 1.00 93.06 190 THR A N 1
ATOM 1461 C CA . THR A 1 190 ? -1.567 -0.999 18.358 1.00 93.06 190 THR A CA 1
ATOM 1462 C C . THR A 1 190 ? -2.538 -0.661 17.241 1.00 93.06 190 THR A C 1
ATOM 1464 O O . THR A 1 190 ? -2.152 -0.113 16.215 1.00 93.06 190 THR A O 1
ATOM 1467 N N . GLY A 1 191 ? -3.804 -1.001 17.440 1.00 92.06 191 GLY A N 1
ATOM 1468 C CA . GLY A 1 191 ? -4.835 -0.936 16.415 1.00 92.06 191 GLY A CA 1
ATOM 1469 C C . GLY A 1 191 ? -5.793 -2.112 16.519 1.00 92.06 191 GLY A C 1
ATOM 1470 O O . GLY A 1 191 ? -5.603 -3.035 17.314 1.00 92.06 191 GLY A O 1
ATOM 1471 N N . ASN A 1 192 ? -6.850 -2.066 15.716 1.00 93.38 192 ASN A N 1
ATOM 1472 C CA . ASN A 1 192 ? -7.804 -3.164 15.639 1.00 93.38 192 ASN A CA 1
ATOM 1473 C C . ASN A 1 192 ? -7.180 -4.358 14.918 1.00 93.38 192 ASN A C 1
ATOM 1475 O O . ASN A 1 192 ? -6.402 -4.183 13.981 1.00 93.38 192 ASN A O 1
ATOM 1479 N N . VAL A 1 193 ? -7.557 -5.561 15.336 1.00 95.06 193 VAL A N 1
ATOM 1480 C CA . VAL A 1 193 ? -7.086 -6.813 14.740 1.00 95.06 193 VAL A CA 1
ATOM 1481 C C . VAL A 1 193 ? -8.282 -7.597 14.235 1.00 95.06 193 VAL A C 1
ATOM 1483 O O . VAL A 1 193 ? -9.287 -7.676 14.936 1.00 95.06 193 VAL A O 1
ATOM 1486 N N . PHE A 1 194 ? -8.179 -8.170 13.042 1.00 94.50 194 PHE A N 1
ATOM 1487 C CA . PHE A 1 194 ? -9.208 -9.035 12.472 1.00 94.50 194 PHE A CA 1
ATOM 1488 C C . PHE A 1 194 ? -8.720 -10.479 12.403 1.00 94.50 194 PHE A C 1
ATOM 1490 O O . PHE A 1 194 ? -7.648 -10.743 11.874 1.00 94.50 194 PHE A O 1
ATOM 1497 N N . ALA A 1 195 ? -9.498 -11.427 12.906 1.00 92.31 195 ALA A N 1
ATOM 1498 C CA . ALA A 1 195 ? -9.177 -12.840 12.770 1.00 92.31 195 ALA A CA 1
ATOM 1499 C C . ALA A 1 195 ? -10.452 -13.683 12.779 1.00 92.31 195 ALA A C 1
ATOM 1501 O O . ALA A 1 195 ? -11.365 -13.446 13.574 1.00 92.31 195 ALA A O 1
ATOM 1502 N N . ASN A 1 196 ? -10.522 -14.682 11.904 1.00 88.31 196 ASN A N 1
ATOM 1503 C CA . ASN A 1 196 ? -11.571 -15.700 11.965 1.00 88.31 196 ASN A CA 1
ATOM 1504 C C . ASN A 1 196 ? -11.198 -16.836 12.923 1.00 88.31 196 ASN A C 1
ATOM 1506 O O . ASN A 1 196 ? -12.066 -17.317 13.652 1.00 88.31 196 ASN A O 1
ATOM 1510 N N . GLU A 1 197 ? -9.913 -17.172 12.987 1.00 90.12 197 GLU A N 1
ATOM 1511 C CA . GLU A 1 197 ? -9.290 -18.006 14.010 1.00 90.12 197 GLU A CA 1
ATOM 1512 C C . GLU A 1 197 ? -8.031 -17.304 14.539 1.00 90.12 197 GLU A C 1
ATOM 1514 O O . GLU A 1 197 ? -7.251 -16.749 13.767 1.00 90.12 197 GLU A O 1
ATOM 1519 N N . LEU A 1 198 ? -7.835 -17.306 15.857 1.00 91.12 198 LEU A N 1
ATOM 1520 C CA . LEU A 1 198 ? -6.656 -16.759 16.522 1.00 91.12 198 LEU A CA 1
ATOM 1521 C C . LEU A 1 198 ? -5.947 -17.867 17.299 1.00 91.12 198 LEU A C 1
ATOM 1523 O O . LEU A 1 198 ? -6.499 -18.423 18.254 1.00 91.12 198 LEU A O 1
ATOM 1527 N N . VAL A 1 199 ? -4.703 -18.133 16.914 1.00 92.00 199 VAL A N 1
ATOM 1528 C CA . VAL A 1 199 ? -3.809 -19.088 17.566 1.00 92.00 199 VAL A CA 1
ATOM 1529 C C . VAL A 1 199 ? -2.657 -18.312 18.194 1.00 92.00 199 VAL A C 1
ATOM 1531 O O . VAL A 1 199 ? -2.025 -17.488 17.536 1.00 92.00 199 VAL A O 1
ATOM 1534 N N . ILE A 1 200 ? -2.397 -18.545 19.480 1.00 92.38 200 ILE A N 1
ATOM 1535 C CA . ILE A 1 200 ? -1.342 -17.856 20.228 1.00 92.38 200 ILE A CA 1
ATOM 1536 C C . ILE A 1 200 ? -0.411 -18.895 20.843 1.00 92.38 200 ILE A C 1
ATOM 1538 O O . ILE A 1 200 ? -0.850 -19.744 21.619 1.00 92.38 200 ILE A O 1
ATOM 1542 N N . HIS A 1 201 ? 0.878 -18.771 20.546 1.00 92.19 201 HIS A N 1
ATOM 1543 C CA . HIS A 1 201 ? 1.941 -19.577 21.135 1.00 92.19 201 HIS A CA 1
ATOM 1544 C C . HIS A 1 201 ? 2.907 -18.692 21.918 1.00 92.19 201 HIS A C 1
ATOM 1546 O O . HIS A 1 201 ? 3.123 -17.527 21.580 1.00 92.19 201 HIS A O 1
ATOM 1552 N N . LYS A 1 202 ? 3.492 -19.246 22.981 1.00 91.00 202 LYS A N 1
ATOM 1553 C CA . LYS A 1 202 ? 4.492 -18.542 23.791 1.00 91.00 202 LYS A CA 1
ATOM 1554 C C . LYS A 1 202 ? 5.855 -18.519 23.089 1.00 91.00 202 LYS A C 1
ATOM 1556 O O . LYS A 1 202 ? 6.667 -17.625 23.312 1.00 91.00 202 LYS A O 1
ATOM 1561 N N . GLU A 1 203 ? 6.109 -19.515 22.257 1.00 93.31 203 GLU A N 1
ATOM 1562 C CA . GLU A 1 203 ? 7.361 -19.745 21.562 1.00 93.31 203 GLU A CA 1
ATOM 1563 C C . GLU A 1 203 ? 7.375 -19.002 20.220 1.00 93.31 203 GLU A C 1
ATOM 1565 O O . GLU A 1 203 ? 6.445 -19.125 19.424 1.00 93.31 203 GLU A O 1
ATOM 1570 N N . ALA A 1 204 ? 8.437 -18.242 19.949 1.00 93.44 204 ALA A N 1
ATOM 1571 C CA . ALA A 1 204 ? 8.678 -17.635 18.642 1.00 93.44 204 ALA A CA 1
ATOM 1572 C C . ALA A 1 204 ? 9.517 -18.574 17.768 1.00 93.44 204 ALA A C 1
ATOM 1574 O O . ALA A 1 204 ? 10.537 -19.091 18.229 1.00 93.44 204 ALA A O 1
ATOM 1575 N N . ASN A 1 205 ? 9.131 -18.756 16.502 1.00 92.31 205 ASN A N 1
ATOM 1576 C CA . ASN A 1 205 ? 9.895 -19.567 15.556 1.00 92.31 205 ASN A CA 1
ATOM 1577 C C . ASN A 1 205 ? 10.863 -18.706 14.729 1.00 92.31 205 ASN A C 1
ATOM 1579 O O . ASN A 1 205 ? 10.518 -17.605 14.302 1.00 92.31 205 ASN A O 1
ATOM 1583 N N . TYR A 1 206 ? 12.063 -19.211 14.447 1.00 88.06 206 TYR A N 1
ATOM 1584 C CA . TYR A 1 206 ? 13.025 -18.550 13.557 1.00 88.06 206 TYR A CA 1
ATOM 1585 C C . TYR A 1 206 ? 13.925 -19.557 12.841 1.00 88.06 206 TYR A C 1
ATOM 1587 O O . TYR A 1 206 ? 14.082 -20.690 13.288 1.00 88.06 206 TYR A O 1
ATOM 1595 N N . THR A 1 207 ? 14.529 -19.140 11.729 1.00 84.56 207 THR A N 1
ATOM 1596 C CA . THR A 1 207 ? 15.543 -19.937 11.027 1.00 84.56 207 THR A CA 1
ATOM 1597 C C . THR A 1 207 ? 16.903 -19.249 11.165 1.00 84.56 207 THR A C 1
ATOM 1599 O O . THR A 1 207 ? 17.028 -18.107 10.723 1.00 84.56 207 THR A O 1
ATOM 1602 N N . PRO A 1 208 ? 17.904 -19.907 11.775 1.00 77.19 208 PRO A N 1
ATOM 1603 C CA . PRO A 1 208 ? 19.258 -19.376 11.892 1.00 77.19 208 PRO A CA 1
ATOM 1604 C C . PRO A 1 208 ? 19.922 -19.157 10.524 1.00 77.19 208 PRO A C 1
ATOM 1606 O O . PRO A 1 208 ? 19.738 -19.970 9.617 1.00 77.19 208 PRO A O 1
ATOM 1609 N N . THR A 1 209 ? 20.779 -18.143 10.389 1.00 72.94 209 THR A N 1
ATOM 1610 C CA . THR A 1 209 ? 21.481 -17.816 9.130 1.00 72.94 209 THR A CA 1
ATOM 1611 C C . THR A 1 209 ? 22.370 -18.968 8.652 1.00 72.94 209 THR A C 1
ATOM 1613 O O . THR A 1 209 ? 22.473 -19.223 7.454 1.00 72.94 209 THR A O 1
ATOM 1616 N N . ASN A 1 210 ? 22.995 -19.693 9.588 1.00 69.31 210 ASN A N 1
ATOM 1617 C CA . ASN A 1 210 ? 23.908 -20.810 9.305 1.00 69.31 210 ASN A CA 1
ATOM 1618 C C . ASN A 1 210 ? 23.402 -22.170 9.830 1.00 69.31 210 ASN A C 1
ATOM 1620 O O . ASN A 1 210 ? 24.173 -23.130 9.906 1.00 69.31 210 ASN A O 1
ATOM 1624 N N . GLY A 1 211 ? 22.137 -22.261 10.249 1.00 65.12 211 GLY A N 1
ATOM 1625 C CA . GLY A 1 211 ? 21.559 -23.465 10.854 1.00 65.12 211 GLY A CA 1
ATOM 1626 C C . GLY A 1 211 ? 20.692 -24.272 9.890 1.00 65.12 211 GLY A C 1
ATOM 1627 O O . GLY A 1 211 ? 20.153 -23.753 8.918 1.00 65.12 211 GLY A O 1
ATOM 1628 N N . SER A 1 212 ? 20.529 -25.565 10.173 1.00 56.09 212 SER A N 1
ATOM 1629 C CA . SER A 1 212 ? 19.569 -26.417 9.468 1.00 56.09 212 SER A CA 1
ATOM 1630 C C . SER A 1 212 ? 18.264 -26.515 10.260 1.00 56.09 212 SER A C 1
ATOM 1632 O O . SER A 1 212 ? 18.225 -27.190 11.291 1.00 56.09 212 SER A O 1
ATOM 1634 N N . GLY A 1 213 ? 17.200 -25.895 9.748 1.00 78.12 213 GLY A N 1
ATOM 1635 C CA . GLY A 1 213 ? 15.834 -26.041 10.258 1.00 78.12 213 GLY A CA 1
ATOM 1636 C C . GLY A 1 213 ? 15.355 -24.912 11.174 1.00 78.12 213 GLY A C 1
ATOM 1637 O O . GLY A 1 213 ? 16.121 -24.046 11.589 1.00 78.12 213 GLY A O 1
ATOM 1638 N N . GLN A 1 214 ? 14.055 -24.945 11.463 1.00 83.06 214 GLN A N 1
ATOM 1639 C CA . GLN A 1 214 ? 13.369 -23.983 12.321 1.00 83.06 214 GLN A CA 1
ATOM 1640 C C . GLN A 1 214 ? 13.706 -24.246 13.797 1.00 83.06 214 GLN A C 1
ATOM 1642 O O . GLN A 1 214 ? 13.685 -25.389 14.258 1.00 83.06 214 GLN A O 1
ATOM 1647 N N . GLN A 1 215 ? 14.023 -23.185 14.530 1.00 88.69 215 GLN A N 1
ATOM 1648 C CA . GLN A 1 215 ? 14.273 -23.175 15.969 1.00 88.69 215 GLN A CA 1
ATOM 1649 C C . GLN A 1 215 ? 13.168 -22.403 16.693 1.00 88.69 215 GLN A C 1
ATOM 1651 O O . GLN A 1 215 ? 12.449 -21.614 16.078 1.00 88.69 215 GLN A O 1
ATOM 1656 N N . GLN A 1 216 ? 13.042 -22.642 17.999 1.00 90.94 216 GLN A N 1
ATOM 1657 C CA . GLN A 1 216 ? 12.044 -22.010 18.858 1.00 90.94 216 GLN A CA 1
ATOM 1658 C C . GLN A 1 216 ? 12.717 -21.318 20.034 1.00 90.94 216 GLN A C 1
ATOM 1660 O O . GLN A 1 216 ? 13.676 -21.849 20.595 1.00 90.94 216 GLN A O 1
ATOM 1665 N N . VAL A 1 217 ? 12.188 -20.162 20.426 1.00 90.62 217 VAL A N 1
ATOM 1666 C CA . VAL A 1 217 ? 12.628 -19.441 21.620 1.00 90.62 217 VAL A CA 1
ATOM 1667 C C . VAL A 1 217 ? 11.444 -19.016 22.477 1.00 90.62 217 VAL A C 1
ATOM 1669 O O . VAL A 1 217 ? 10.445 -18.487 21.991 1.00 90.62 217 VAL A O 1
ATOM 1672 N N . ASP A 1 218 ? 11.588 -19.230 23.779 1.00 91.38 218 ASP A N 1
ATOM 1673 C CA . ASP A 1 218 ? 10.620 -18.843 24.797 1.00 91.38 218 ASP A CA 1
ATOM 1674 C C . ASP A 1 218 ? 10.589 -17.316 24.971 1.00 91.38 218 ASP A C 1
ATOM 1676 O O . ASP A 1 218 ? 11.602 -16.688 25.288 1.00 91.38 218 ASP A O 1
ATOM 1680 N N . THR A 1 219 ? 9.415 -16.699 24.859 1.00 93.12 219 THR A N 1
ATOM 1681 C CA . THR A 1 219 ? 9.238 -15.247 25.034 1.00 93.12 219 THR A CA 1
ATOM 1682 C C . THR A 1 219 ? 7.900 -14.956 25.737 1.00 93.12 219 THR A C 1
ATOM 1684 O O . THR A 1 219 ? 7.115 -15.879 25.969 1.00 93.12 219 THR A O 1
ATOM 1687 N N . PRO A 1 220 ? 7.636 -13.733 26.232 1.00 92.31 220 PRO A N 1
ATOM 1688 C CA . PRO A 1 220 ? 6.302 -13.381 26.706 1.00 92.31 220 PRO A CA 1
ATOM 1689 C C . PRO A 1 220 ? 5.228 -13.503 25.609 1.00 92.31 220 PRO A C 1
ATOM 1691 O O . PRO A 1 220 ? 5.523 -13.593 24.427 1.00 92.31 220 PRO A O 1
ATOM 1694 N N . PHE A 1 221 ? 3.962 -13.495 26.010 1.00 93.44 221 PHE A N 1
ATOM 1695 C CA . PHE A 1 221 ? 2.820 -13.527 25.091 1.00 93.44 221 PHE A CA 1
ATOM 1696 C C . PHE A 1 221 ? 2.657 -12.221 24.282 1.00 93.44 221 PHE A C 1
ATOM 1698 O O . PHE A 1 221 ? 3.266 -11.204 24.634 1.00 93.44 221 PHE A O 1
ATOM 1705 N N . PRO A 1 222 ? 1.812 -12.193 23.232 1.00 94.56 222 PRO A N 1
ATOM 1706 C CA . PRO A 1 222 ? 1.567 -10.984 22.450 1.00 94.56 222 PRO A CA 1
ATOM 1707 C C . PRO A 1 222 ? 0.857 -9.892 23.258 1.00 94.56 222 PRO A C 1
ATOM 1709 O O . PRO A 1 222 ? 0.125 -10.152 24.217 1.00 94.56 222 PRO A O 1
ATOM 1712 N N . GLN A 1 223 ? 1.027 -8.644 22.824 1.00 93.44 223 GLN A N 1
ATOM 1713 C CA . GLN A 1 223 ? 0.272 -7.499 23.323 1.00 93.44 223 GLN A CA 1
ATOM 1714 C C . GLN A 1 223 ? -0.571 -6.902 22.199 1.00 93.44 223 GLN A C 1
ATOM 1716 O O . GLN A 1 223 ? -0.037 -6.495 21.173 1.00 93.44 223 GLN A O 1
ATOM 1721 N N . ILE A 1 224 ? -1.877 -6.765 22.422 1.00 93.19 224 ILE A N 1
ATOM 1722 C CA . ILE A 1 224 ? -2.785 -6.099 21.484 1.00 93.19 224 ILE A CA 1
ATOM 1723 C C . ILE A 1 224 ? -3.468 -4.939 22.208 1.00 93.19 224 ILE A C 1
ATOM 1725 O O . ILE A 1 224 ? -4.171 -5.124 23.199 1.00 93.19 224 ILE A O 1
ATOM 1729 N N . THR A 1 225 ? -3.252 -3.729 21.705 1.00 91.88 225 THR A N 1
ATOM 1730 C CA . THR A 1 225 ? -3.902 -2.499 22.161 1.00 91.88 225 THR A CA 1
ATOM 1731 C C . THR A 1 225 ? -4.928 -2.089 21.112 1.00 91.88 225 THR A C 1
ATOM 1733 O O . THR A 1 225 ? -4.617 -1.369 20.168 1.00 91.88 225 THR A O 1
ATOM 1736 N N . GLY A 1 226 ? -6.153 -2.583 21.262 1.00 89.31 226 GLY A N 1
ATOM 1737 C CA . GLY A 1 226 ? -7.249 -2.380 20.317 1.00 89.31 226 GLY A CA 1
ATOM 1738 C C . GLY A 1 226 ? -8.382 -3.368 20.573 1.00 89.31 226 GLY A C 1
ATOM 1739 O O . GLY A 1 226 ? -8.440 -3.984 21.638 1.00 89.31 226 GLY A O 1
ATOM 1740 N N . SER A 1 227 ? -9.293 -3.510 19.610 1.00 90.81 227 SER A N 1
ATOM 1741 C CA . SER A 1 227 ? -10.329 -4.552 19.648 1.00 90.81 227 SER A CA 1
ATOM 1742 C C . SER A 1 227 ? -9.990 -5.701 18.696 1.00 90.81 227 SER A C 1
ATOM 1744 O O . SER A 1 227 ? -9.440 -5.475 17.617 1.00 90.81 227 SER A O 1
ATOM 1746 N N . LEU A 1 228 ? -10.349 -6.920 19.096 1.00 90.75 228 LEU A N 1
ATOM 1747 C CA . LEU A 1 228 ? -10.345 -8.116 18.259 1.00 90.75 228 LEU A CA 1
ATOM 1748 C C . LEU A 1 228 ? -11.689 -8.213 17.539 1.00 90.75 228 LEU A C 1
ATOM 1750 O O . LEU A 1 228 ? -12.730 -8.270 18.189 1.00 90.75 228 LEU A O 1
ATOM 1754 N N . TYR A 1 229 ? -11.655 -8.248 16.216 1.00 90.75 229 TYR A N 1
ATOM 1755 C CA . TYR A 1 229 ? -12.809 -8.393 15.345 1.00 90.75 229 TYR A CA 1
ATOM 1756 C C . TYR A 1 229 ? -12.816 -9.781 14.719 1.00 90.75 229 TYR A C 1
ATOM 1758 O O . TYR A 1 229 ? -11.786 -10.261 14.252 1.00 90.75 229 TYR A O 1
ATOM 1766 N N . SER A 1 230 ? -13.988 -10.401 14.663 1.00 87.69 230 SER A N 1
ATOM 1767 C CA . SER A 1 230 ? -14.187 -11.670 13.966 1.00 87.69 230 SER A CA 1
ATOM 1768 C C . SER A 1 230 ? -15.536 -11.688 13.265 1.00 87.69 230 SER A C 1
ATOM 1770 O O . SER A 1 230 ? -16.480 -11.038 13.724 1.00 87.69 230 SER A O 1
ATOM 1772 N N . GLN A 1 231 ? -15.639 -12.440 12.168 1.00 81.44 231 GLN A N 1
ATOM 1773 C CA . GLN A 1 231 ? -16.941 -12.825 11.614 1.00 81.44 231 GLN A CA 1
ATOM 1774 C C . GLN A 1 231 ? -17.551 -14.009 12.386 1.00 81.44 231 GLN A C 1
ATOM 1776 O O . GLN A 1 231 ? -18.766 -14.212 12.366 1.00 81.44 231 GLN A O 1
ATOM 1781 N N . ASN A 1 232 ? -16.723 -14.782 13.097 1.00 71.50 232 ASN A N 1
ATOM 1782 C CA . ASN A 1 232 ? -17.122 -16.001 13.789 1.00 71.50 232 ASN A CA 1
ATOM 1783 C C . ASN A 1 232 ? -17.289 -15.774 15.299 1.00 71.50 232 ASN A C 1
ATOM 1785 O O . ASN A 1 232 ? -16.590 -14.986 15.927 1.00 71.50 232 ASN A O 1
ATOM 1789 N N . LYS A 1 233 ? -18.207 -16.521 15.928 1.00 65.94 233 LYS A N 1
ATOM 1790 C CA . LYS A 1 233 ? -18.448 -16.428 17.384 1.00 65.94 233 LYS A CA 1
ATOM 1791 C C . LYS A 1 233 ? -17.323 -17.031 18.237 1.00 65.94 233 LYS A C 1
ATOM 1793 O O . LYS A 1 233 ? -17.202 -16.669 19.406 1.00 65.94 233 LYS A O 1
ATOM 1798 N N . ASN A 1 234 ? -16.531 -17.947 17.675 1.00 74.00 234 ASN A N 1
ATOM 1799 C CA . ASN A 1 234 ? -15.465 -18.670 18.371 1.00 74.00 234 ASN A CA 1
ATOM 1800 C C . ASN A 1 234 ? -14.107 -18.311 17.766 1.00 74.00 234 ASN A C 1
ATOM 1802 O O . ASN A 1 234 ? -13.628 -19.002 16.878 1.00 74.00 234 ASN A O 1
ATOM 1806 N N . LEU A 1 235 ? -13.514 -17.223 18.258 1.00 79.00 235 LEU A N 1
ATOM 1807 C CA . LEU A 1 235 ? -12.210 -16.741 17.801 1.00 79.00 235 LEU A CA 1
ATOM 1808 C C . LEU A 1 235 ? -11.037 -17.618 18.274 1.00 79.00 235 LEU A C 1
ATOM 1810 O O . LEU A 1 235 ? -10.033 -17.733 17.585 1.00 79.00 235 LEU A O 1
ATOM 1814 N N . PHE A 1 236 ? -11.149 -18.209 19.464 1.00 76.31 236 PHE A N 1
ATOM 1815 C CA . PHE A 1 236 ? -10.080 -18.987 20.090 1.00 76.31 236 PHE A CA 1
ATOM 1816 C C . PHE A 1 236 ? -10.338 -20.481 19.880 1.00 76.31 236 PHE A C 1
ATOM 1818 O O . PHE A 1 236 ? -11.432 -20.956 20.202 1.00 76.31 236 PHE A O 1
ATOM 1825 N N . ALA A 1 237 ? -9.338 -21.202 19.367 1.00 64.06 237 ALA A N 1
ATOM 1826 C CA . ALA A 1 237 ? -9.409 -22.650 19.163 1.00 64.06 237 ALA A CA 1
ATOM 1827 C C . ALA A 1 237 ? -9.523 -23.427 20.494 1.00 64.06 237 ALA A C 1
ATOM 1829 O O . ALA A 1 237 ? -10.255 -24.415 20.573 1.00 64.06 237 ALA A O 1
ATOM 1830 N N . ASP A 1 238 ? -8.887 -22.926 21.562 1.00 60.09 238 ASP A N 1
ATOM 1831 C CA . ASP A 1 238 ? -8.846 -23.560 22.885 1.00 60.09 238 ASP A CA 1
ATOM 1832 C C . ASP A 1 238 ? -9.720 -22.848 23.935 1.00 60.09 238 ASP A C 1
ATOM 1834 O O . ASP A 1 238 ? -9.946 -21.634 23.902 1.00 60.09 238 ASP A O 1
ATOM 1838 N N . LYS A 1 239 ? -10.232 -23.620 24.904 1.00 54.25 239 LYS A N 1
ATOM 1839 C CA . LYS A 1 239 ? -11.060 -23.124 26.017 1.00 54.25 239 LYS A CA 1
ATOM 1840 C C . LYS A 1 239 ? -10.217 -22.863 27.278 1.00 54.25 239 LYS A C 1
ATOM 1842 O O . LYS A 1 239 ? -9.658 -23.813 27.811 1.00 54.25 239 LYS A O 1
ATOM 1847 N N . GLU A 1 240 ? -10.312 -21.630 27.796 1.00 64.19 240 GLU A N 1
ATOM 1848 C CA . GLU A 1 240 ? -9.972 -21.150 29.163 1.00 64.19 240 GLU A CA 1
ATOM 1849 C C . GLU A 1 240 ? -8.480 -21.115 29.593 1.00 64.19 240 GLU A C 1
ATOM 1851 O O . GLU A 1 240 ? -7.764 -22.087 29.364 1.00 64.19 240 GLU A O 1
ATOM 1856 N N . PRO A 1 241 ? -8.018 -20.099 30.367 1.00 62.47 241 PRO A N 1
ATOM 1857 C CA . PRO A 1 241 ? -8.485 -18.708 30.497 1.00 62.47 241 PRO A CA 1
ATOM 1858 C C . PRO A 1 241 ? -7.731 -17.761 29.536 1.00 62.47 241 PRO A C 1
ATOM 1860 O O . PRO A 1 241 ? -6.532 -17.908 29.301 1.00 62.47 241 PRO A O 1
ATOM 1863 N N . ARG A 1 242 ? -8.429 -16.767 28.970 1.00 72.62 242 ARG A N 1
ATOM 1864 C CA . ARG A 1 242 ? -7.908 -15.897 27.889 1.00 72.62 242 ARG A CA 1
ATOM 1865 C C . ARG A 1 242 ? -6.793 -14.964 28.354 1.00 72.62 242 ARG A C 1
ATOM 1867 O O . ARG A 1 242 ? -5.912 -14.627 27.573 1.00 72.62 242 ARG A O 1
ATOM 1874 N N . GLU A 1 243 ? -6.831 -14.565 29.617 1.00 76.31 243 GLU A N 1
ATOM 1875 C CA . GLU A 1 243 ? -5.871 -13.674 30.268 1.00 76.31 243 GLU A CA 1
ATOM 1876 C C . GLU A 1 243 ? -4.444 -14.223 30.187 1.00 76.31 243 GLU A C 1
ATOM 1878 O O . GLU A 1 243 ? -3.501 -13.458 29.996 1.00 76.31 243 GLU A O 1
ATOM 1883 N N . ALA A 1 244 ? -4.293 -15.549 30.254 1.00 81.94 244 ALA A N 1
ATOM 1884 C CA . ALA A 1 244 ? -2.996 -16.214 30.226 1.00 81.94 244 ALA A CA 1
ATOM 1885 C C . ALA A 1 244 ? -2.276 -16.097 28.873 1.00 81.94 244 ALA A C 1
ATOM 1887 O O . ALA A 1 244 ? -1.066 -16.283 28.832 1.00 81.94 244 ALA A O 1
ATOM 1888 N N . PHE A 1 245 ? -2.992 -15.772 27.792 1.00 86.69 245 PHE A N 1
ATOM 1889 C CA . PHE A 1 245 ? -2.452 -15.699 26.430 1.00 86.69 245 PHE A CA 1
ATOM 1890 C C . PHE A 1 245 ? -2.065 -14.281 25.995 1.00 86.69 245 PHE A C 1
ATOM 1892 O O . PHE A 1 245 ? -1.711 -14.071 24.837 1.00 86.69 245 PHE A O 1
ATOM 1899 N N . PHE A 1 246 ? -2.126 -13.298 26.898 1.00 90.44 246 PHE A N 1
ATOM 1900 C CA . PHE A 1 246 ? -1.763 -11.916 26.594 1.00 90.44 246 PHE A CA 1
ATOM 1901 C C . PHE A 1 246 ? -0.749 -11.365 27.586 1.00 90.44 246 PHE A C 1
ATOM 1903 O O . PHE A 1 246 ? -0.788 -11.610 28.793 1.00 90.44 246 PHE A O 1
ATOM 1910 N N . TYR A 1 247 ? 0.164 -10.553 27.067 1.00 89.25 247 TYR A N 1
ATOM 1911 C CA . TYR A 1 247 ? 1.169 -9.886 27.871 1.00 89.25 247 TYR A CA 1
ATOM 1912 C C . TYR A 1 247 ? 0.534 -9.018 28.965 1.00 89.25 247 TYR A C 1
ATOM 1914 O O . TYR A 1 247 ? -0.365 -8.212 28.705 1.00 89.25 247 TYR A O 1
ATOM 1922 N N . LYS A 1 248 ? 1.029 -9.166 30.202 1.00 87.56 248 LYS A N 1
ATOM 1923 C CA . LYS A 1 248 ? 0.507 -8.484 31.402 1.00 87.56 248 LYS A CA 1
ATOM 1924 C C . LYS A 1 248 ? -0.989 -8.749 31.655 1.00 87.56 248 LYS A C 1
ATOM 1926 O O . LYS A 1 248 ? -1.640 -7.910 32.273 1.00 87.56 248 LYS A O 1
ATOM 1931 N N . GLU A 1 249 ? -1.520 -9.871 31.160 1.00 85.12 249 GLU A N 1
ATOM 1932 C CA . GLU A 1 249 ? -2.917 -10.304 31.336 1.00 85.12 249 GLU A CA 1
ATOM 1933 C C . GLU A 1 249 ? -3.950 -9.283 30.816 1.00 85.12 249 GLU A C 1
ATOM 1935 O O . GLU A 1 249 ? -5.100 -9.233 31.252 1.00 85.12 249 GLU A O 1
ATOM 1940 N N . LYS A 1 250 ? -3.547 -8.435 29.860 1.00 86.62 250 LYS A N 1
ATOM 1941 C CA . LYS A 1 250 ? -4.420 -7.421 29.261 1.00 86.62 250 LYS A CA 1
ATOM 1942 C C . LYS A 1 250 ? -5.148 -7.991 28.051 1.00 86.62 250 LYS A C 1
ATOM 1944 O O . LYS A 1 250 ? -4.629 -7.956 26.939 1.00 86.62 250 LYS A O 1
ATOM 1949 N N . VAL A 1 251 ? -6.362 -8.480 28.277 1.00 86.69 251 VAL A N 1
ATOM 1950 C CA . VAL A 1 251 ? -7.210 -9.044 27.220 1.00 86.69 251 VAL A CA 1
ATOM 1951 C C . VAL A 1 251 ? -7.845 -7.925 26.379 1.00 86.69 251 VAL A C 1
ATOM 1953 O O . VAL A 1 251 ? -8.490 -7.034 26.941 1.00 86.69 251 VAL A O 1
ATOM 1956 N N . PRO A 1 252 ? -7.707 -7.954 25.042 1.00 89.12 252 PRO A N 1
ATOM 1957 C CA . PRO A 1 252 ? -8.398 -7.024 24.152 1.00 89.12 252 PRO A CA 1
ATOM 1958 C C . PRO A 1 252 ? -9.919 -7.207 24.181 1.00 89.12 252 PRO A C 1
ATOM 1960 O O . PRO A 1 252 ? -10.425 -8.314 24.376 1.00 89.12 252 PRO A O 1
ATOM 1963 N N . ALA A 1 253 ? -10.664 -6.136 23.904 1.00 87.31 253 ALA A N 1
ATOM 1964 C CA . ALA A 1 253 ? -12.113 -6.234 23.745 1.00 87.31 253 ALA A CA 1
ATOM 1965 C C . ALA A 1 253 ? -12.459 -7.074 22.504 1.00 87.31 253 ALA A C 1
ATOM 1967 O O . ALA A 1 253 ? -11.939 -6.814 21.420 1.00 87.31 253 ALA A O 1
ATOM 1968 N N . LEU A 1 254 ? -13.347 -8.057 22.655 1.00 85.81 254 LEU A N 1
ATOM 1969 C CA . LEU A 1 254 ? -13.839 -8.876 21.547 1.00 85.81 254 LEU A CA 1
ATOM 1970 C C . LEU A 1 254 ? -15.099 -8.250 20.944 1.00 85.81 254 LEU A C 1
ATOM 1972 O O . LEU A 1 254 ? -16.058 -7.965 21.662 1.00 85.81 254 LEU A O 1
ATOM 1976 N N . LYS A 1 255 ? -15.103 -8.091 19.624 1.00 82.88 255 LYS A N 1
ATOM 1977 C CA . LYS A 1 255 ? -16.208 -7.569 18.830 1.00 82.88 255 LYS A CA 1
ATOM 1978 C C . LYS A 1 255 ? -16.567 -8.564 17.725 1.00 82.88 255 LYS A C 1
ATOM 1980 O O . LYS A 1 255 ? -15.755 -8.880 16.860 1.00 82.88 255 LYS A O 1
ATOM 1985 N N . ASN A 1 256 ? -17.796 -9.070 17.770 1.00 68.12 256 ASN A N 1
ATOM 1986 C CA . ASN A 1 256 ? -18.301 -10.089 16.838 1.00 68.12 256 ASN A CA 1
ATOM 1987 C C . ASN A 1 256 ? -19.176 -9.483 15.724 1.00 68.12 256 ASN A C 1
ATOM 1989 O O . ASN A 1 256 ? -20.023 -10.168 15.159 1.00 68.12 256 ASN A O 1
ATOM 1993 N N . ASP A 1 257 ? -19.032 -8.186 15.461 1.00 66.75 257 ASP A N 1
ATOM 1994 C CA . ASP A 1 257 ? -19.795 -7.410 14.481 1.00 66.75 257 ASP A CA 1
ATOM 1995 C C . ASP A 1 257 ? -18.949 -7.058 13.246 1.00 66.75 257 ASP A C 1
ATOM 1997 O O . ASP A 1 257 ? -19.244 -6.090 12.536 1.00 66.75 257 ASP A O 1
ATOM 2001 N N . SER A 1 258 ? -17.876 -7.822 12.987 1.00 71.88 258 SER A N 1
ATOM 2002 C CA . SER A 1 258 ? -17.011 -7.530 11.852 1.00 71.88 258 SER A CA 1
ATOM 2003 C C . SER A 1 258 ? -17.751 -7.752 10.548 1.00 71.88 258 SER A C 1
ATOM 2005 O O . SER A 1 258 ? -18.219 -8.840 10.224 1.00 71.88 258 SER A O 1
ATOM 2007 N N . ASN A 1 259 ? -17.794 -6.683 9.776 1.00 73.25 259 ASN A N 1
ATOM 2008 C CA . ASN A 1 259 ? -18.488 -6.581 8.513 1.00 73.25 259 ASN A CA 1
ATOM 2009 C C . ASN A 1 259 ? -17.469 -6.544 7.373 1.00 73.25 259 ASN A C 1
ATOM 2011 O O . ASN A 1 259 ? -17.648 -5.786 6.428 1.00 73.25 259 ASN A O 1
ATOM 2015 N N . PHE A 1 260 ? -16.393 -7.325 7.509 1.00 86.88 260 PHE A N 1
ATOM 2016 C CA . PHE A 1 260 ? -15.264 -7.332 6.587 1.00 86.88 260 PHE A CA 1
ATOM 2017 C C . PHE A 1 260 ? -15.731 -7.568 5.146 1.00 86.88 260 PHE A C 1
ATOM 2019 O O . PHE A 1 260 ? -16.383 -8.571 4.854 1.00 86.88 260 PHE A O 1
ATOM 2026 N N . ILE A 1 261 ? -15.397 -6.624 4.273 1.00 89.56 261 ILE A N 1
ATOM 2027 C CA . ILE A 1 261 ? -15.637 -6.651 2.836 1.00 89.56 261 ILE A CA 1
ATOM 2028 C C . ILE A 1 261 ? -14.276 -6.619 2.163 1.00 89.56 261 ILE A C 1
ATOM 2030 O O . ILE A 1 261 ? -13.507 -5.664 2.337 1.00 89.56 261 ILE A O 1
ATOM 2034 N N . ASP A 1 262 ? -14.003 -7.667 1.400 1.00 90.88 262 ASP A N 1
ATOM 2035 C CA . ASP A 1 262 ? -12.819 -7.710 0.565 1.00 90.88 262 ASP A CA 1
ATOM 2036 C C . ASP A 1 262 ? -13.052 -7.046 -0.791 1.00 90.88 262 ASP A C 1
ATOM 2038 O O . ASP A 1 262 ? -14.194 -6.856 -1.221 1.00 90.88 262 ASP A O 1
ATOM 2042 N N . PHE A 1 263 ? -11.960 -6.706 -1.464 1.00 93.44 263 PHE A N 1
ATOM 2043 C CA . PHE A 1 263 ? -11.978 -6.274 -2.856 1.00 93.44 263 PHE A CA 1
ATOM 2044 C C . PHE A 1 263 ? -11.669 -7.438 -3.791 1.00 93.44 263 PHE A C 1
ATOM 2046 O O . PHE A 1 263 ? -11.175 -8.482 -3.376 1.00 93.44 263 PHE A O 1
ATOM 2053 N N . LYS A 1 264 ? -11.963 -7.257 -5.077 1.00 94.69 264 LYS A N 1
ATOM 2054 C CA . LYS A 1 264 ? -11.638 -8.248 -6.102 1.00 94.69 264 LYS A CA 1
ATOM 2055 C C . LYS A 1 264 ? -10.274 -7.914 -6.688 1.00 94.69 264 LYS A C 1
ATOM 2057 O O . LYS A 1 264 ? -10.159 -6.983 -7.486 1.00 94.69 264 LYS A O 1
ATOM 2062 N N . PHE A 1 265 ? -9.251 -8.664 -6.283 1.00 95.56 265 PHE A N 1
ATOM 2063 C CA . PHE A 1 265 ? -7.863 -8.380 -6.646 1.00 95.56 265 PHE A CA 1
ATOM 2064 C C . PHE A 1 265 ? -7.651 -8.285 -8.160 1.00 95.56 265 PHE A C 1
ATOM 2066 O O . PHE A 1 265 ? -7.110 -7.294 -8.649 1.00 95.56 265 PHE A O 1
ATOM 2073 N N . ASP A 1 266 ? -8.113 -9.294 -8.903 1.00 94.88 266 ASP A N 1
ATOM 2074 C CA . ASP A 1 266 ? -7.912 -9.372 -10.354 1.00 94.88 266 ASP A CA 1
ATOM 2075 C C . ASP A 1 266 ? -8.572 -8.197 -11.096 1.00 94.88 266 ASP A C 1
ATOM 2077 O O . ASP A 1 266 ? -7.993 -7.661 -12.041 1.00 94.88 266 ASP A O 1
ATOM 2081 N N . GLU A 1 267 ? -9.756 -7.761 -10.649 1.00 92.62 267 GLU A N 1
ATOM 2082 C CA . GLU A 1 267 ? -10.462 -6.613 -11.231 1.00 92.62 267 GLU A CA 1
ATOM 2083 C C . GLU A 1 267 ? -9.729 -5.297 -10.928 1.00 92.62 267 GLU A C 1
ATOM 2085 O O . GLU A 1 267 ? -9.502 -4.503 -11.843 1.00 92.62 267 GLU A O 1
ATOM 2090 N N . ALA A 1 268 ? -9.287 -5.097 -9.680 1.00 93.38 268 ALA A N 1
ATOM 2091 C CA . ALA A 1 268 ? -8.546 -3.902 -9.270 1.00 93.38 268 ALA A CA 1
ATOM 2092 C C . ALA A 1 268 ? -7.190 -3.782 -9.987 1.00 93.38 268 ALA A C 1
ATOM 2094 O O . ALA A 1 268 ? -6.825 -2.711 -10.474 1.00 93.38 268 ALA A O 1
ATOM 2095 N N . MET A 1 269 ? -6.458 -4.892 -10.120 1.00 94.75 269 MET A N 1
ATOM 2096 C CA . MET A 1 269 ? -5.195 -4.930 -10.859 1.00 94.75 269 MET A CA 1
ATOM 2097 C C . MET A 1 269 ? -5.401 -4.623 -12.348 1.00 94.75 269 MET A C 1
ATOM 2099 O O . MET A 1 269 ? -4.601 -3.905 -12.946 1.00 94.75 269 MET A O 1
ATOM 2103 N N . LEU A 1 270 ? -6.467 -5.152 -12.957 1.00 92.25 270 LEU A N 1
ATOM 2104 C CA . LEU A 1 270 ? -6.795 -4.902 -14.362 1.00 92.25 270 LEU A CA 1
ATOM 2105 C C . LEU A 1 270 ? -7.230 -3.450 -14.610 1.00 92.25 270 LEU A C 1
ATOM 2107 O O . LEU A 1 270 ? -6.934 -2.882 -15.664 1.00 92.25 270 LEU A O 1
ATOM 2111 N N . GLU A 1 271 ? -7.935 -2.835 -13.661 1.00 89.94 271 GLU A N 1
ATOM 2112 C CA . GLU A 1 271 ? -8.258 -1.407 -13.698 1.00 89.94 271 GLU A CA 1
ATOM 2113 C C . GLU A 1 271 ? -6.990 -0.549 -13.667 1.00 89.94 271 GLU A C 1
ATOM 2115 O O . GLU A 1 271 ? -6.832 0.334 -14.514 1.00 89.94 271 GLU A O 1
ATOM 2120 N N . GLU A 1 272 ? -6.054 -0.860 -12.770 1.00 91.81 272 GLU A N 1
ATOM 2121 C CA . GLU A 1 272 ? -4.771 -0.163 -12.695 1.00 91.81 272 GLU A CA 1
ATOM 2122 C C . GLU A 1 272 ? -3.926 -0.373 -13.963 1.00 91.81 272 GLU A C 1
ATOM 2124 O O . GLU A 1 272 ? -3.365 0.583 -14.497 1.00 91.81 272 GLU A O 1
ATOM 2129 N N . GLU A 1 273 ? -3.902 -1.590 -14.517 1.00 92.50 273 GLU A N 1
ATOM 2130 C CA . GLU A 1 273 ? -3.275 -1.883 -15.811 1.00 92.50 273 GLU A CA 1
ATOM 2131 C C . GLU A 1 273 ? -3.868 -0.990 -16.914 1.00 92.50 273 GLU A C 1
ATOM 2133 O O . GLU A 1 273 ? -3.139 -0.268 -17.594 1.00 92.50 273 GLU A O 1
ATOM 2138 N N . ARG A 1 274 ? -5.200 -0.927 -17.044 1.00 90.00 274 ARG A N 1
ATOM 2139 C CA . ARG A 1 274 ? -5.861 -0.024 -18.007 1.00 90.00 274 ARG A CA 1
ATOM 2140 C C . ARG A 1 274 ? -5.486 1.438 -17.788 1.00 90.00 274 ARG A C 1
ATOM 2142 O O . ARG A 1 274 ? -5.306 2.160 -18.772 1.00 90.00 274 ARG A O 1
ATOM 2149 N N . ARG A 1 275 ? -5.368 1.875 -16.533 1.00 88.88 275 ARG A N 1
ATOM 2150 C CA . ARG A 1 275 ? -5.002 3.249 -16.172 1.00 88.88 275 ARG A CA 1
ATOM 2151 C C . ARG A 1 275 ? -3.590 3.593 -16.642 1.00 88.88 275 ARG A C 1
ATOM 2153 O O . ARG A 1 275 ? -3.426 4.625 -17.289 1.00 88.88 275 ARG A O 1
ATOM 2160 N N . ILE A 1 276 ? -2.616 2.712 -16.392 1.00 92.06 276 ILE A N 1
ATOM 2161 C CA . ILE A 1 276 ? -1.225 2.870 -16.847 1.00 92.06 276 ILE A CA 1
ATOM 2162 C C . ILE A 1 276 ? -1.161 2.921 -18.377 1.00 92.06 276 ILE A C 1
ATOM 2164 O O . ILE A 1 276 ? -0.600 3.846 -18.947 1.00 92.06 276 ILE A O 1
ATOM 2168 N N . PHE A 1 277 ? -1.784 1.978 -19.087 1.00 92.88 277 PHE A N 1
ATOM 2169 C CA . PHE A 1 277 ? -1.743 2.003 -20.556 1.00 92.88 277 PHE A CA 1
ATOM 2170 C C . PHE A 1 277 ? -2.435 3.246 -21.137 1.00 92.88 277 PHE A C 1
ATOM 2172 O O . PHE A 1 277 ? -1.947 3.835 -22.105 1.00 92.88 277 PHE A O 1
ATOM 2179 N N . SER A 1 278 ? -3.538 3.687 -20.527 1.00 89.62 278 SER A N 1
ATOM 2180 C CA . SER A 1 278 ? -4.268 4.877 -20.974 1.00 89.62 278 SER A CA 1
ATOM 2181 C C . SER A 1 278 ? -3.485 6.171 -20.741 1.00 89.62 278 SER A C 1
ATOM 2183 O O . SER A 1 278 ? -3.537 7.044 -21.609 1.00 89.62 278 SER A O 1
ATOM 2185 N N . SER A 1 279 ? -2.726 6.296 -19.639 1.00 88.50 279 SER A N 1
ATOM 2186 C CA . SER A 1 279 ? -1.843 7.458 -19.422 1.00 88.50 279 SER A CA 1
ATOM 2187 C C . SER A 1 279 ? -0.775 7.568 -20.507 1.00 88.50 279 SER A C 1
ATOM 2189 O O . SER A 1 279 ? -0.414 8.671 -20.909 1.00 88.50 279 SER A O 1
ATOM 2191 N N . GLU A 1 280 ? -0.365 6.430 -21.070 1.00 88.69 280 GLU A N 1
ATOM 2192 C CA . GLU A 1 280 ? 0.620 6.364 -22.148 1.00 88.69 280 GLU A CA 1
ATOM 2193 C C . GLU A 1 280 ? 0.020 6.441 -23.561 1.00 88.69 280 GLU A C 1
ATOM 2195 O O . GLU A 1 280 ? 0.727 6.214 -24.545 1.00 88.69 280 GLU A O 1
ATOM 2200 N N . ASN A 1 281 ? -1.265 6.796 -23.694 1.00 89.44 281 ASN A N 1
ATOM 2201 C CA . ASN A 1 281 ? -2.015 6.815 -24.958 1.00 89.44 281 ASN A CA 1
ATOM 2202 C C . ASN A 1 281 ? -2.048 5.453 -25.684 1.00 89.44 281 ASN A C 1
ATOM 2204 O O . ASN A 1 281 ? -2.200 5.388 -26.909 1.00 89.44 281 ASN A O 1
ATOM 2208 N N . LEU A 1 282 ? -1.929 4.350 -24.940 1.00 89.31 282 LEU A N 1
ATOM 2209 C CA . LEU A 1 282 ? -2.014 2.991 -25.461 1.00 89.31 282 LEU A CA 1
ATOM 2210 C C . LEU A 1 282 ? -3.417 2.426 -25.223 1.00 89.31 282 LEU A C 1
ATOM 2212 O O . LEU A 1 282 ? -3.914 2.363 -24.102 1.00 89.31 282 LEU A O 1
ATOM 2216 N N . GLN A 1 283 ? -4.071 1.974 -26.294 1.00 85.25 283 GLN A N 1
ATOM 2217 C CA . GLN A 1 283 ? -5.388 1.345 -26.189 1.00 85.25 283 GLN A CA 1
ATOM 2218 C C . GLN A 1 283 ? -5.257 -0.087 -25.661 1.00 85.25 283 GLN A C 1
ATOM 2220 O O . GLN A 1 283 ? -4.895 -0.999 -26.410 1.00 85.25 283 GLN A O 1
ATOM 2225 N N . PHE A 1 284 ? -5.594 -0.282 -24.388 1.00 84.50 284 PHE A N 1
ATOM 2226 C CA . PHE A 1 284 ? -5.623 -1.587 -23.735 1.00 84.50 284 PHE A CA 1
ATOM 2227 C C . PHE A 1 284 ? -7.063 -1.993 -23.387 1.00 84.50 284 PHE A C 1
ATOM 2229 O O . PHE A 1 284 ? -7.833 -1.214 -22.830 1.00 84.50 284 PHE A O 1
ATOM 2236 N N . THR A 1 285 ? -7.439 -3.219 -23.751 1.00 79.00 285 THR A N 1
ATOM 2237 C CA . THR A 1 285 ? -8.753 -3.815 -23.459 1.00 79.00 285 THR A CA 1
ATOM 2238 C C . THR A 1 285 ? -8.541 -5.179 -22.821 1.00 79.00 285 THR A C 1
ATOM 2240 O O . THR A 1 285 ? -7.477 -5.765 -22.986 1.00 79.00 285 THR A O 1
ATOM 2243 N N . GLU A 1 286 ? -9.555 -5.736 -22.164 1.00 71.19 286 GLU A N 1
ATOM 2244 C CA . GLU A 1 286 ? -9.437 -7.038 -21.481 1.00 71.19 286 GLU A CA 1
ATOM 2245 C C . GLU A 1 286 ? -9.078 -8.197 -22.428 1.00 71.19 286 GLU A C 1
ATOM 2247 O O . GLU A 1 286 ? -8.476 -9.181 -22.017 1.00 71.19 286 GLU A O 1
ATOM 2252 N N . SER A 1 287 ? -9.411 -8.073 -23.718 1.00 72.31 287 SER A N 1
ATOM 2253 C CA . SER A 1 287 ? -9.055 -9.059 -24.749 1.00 72.31 287 SER A CA 1
ATOM 2254 C C . SER A 1 287 ? -7.673 -8.838 -25.380 1.00 72.31 287 SER A C 1
ATOM 2256 O O . SER A 1 287 ? -7.223 -9.649 -26.191 1.00 72.31 287 SER A O 1
ATOM 2258 N N . SER A 1 288 ? -7.009 -7.725 -25.056 1.00 79.38 288 SER A N 1
ATOM 2259 C CA . SER A 1 288 ? -5.735 -7.345 -25.656 1.00 79.38 288 SER A CA 1
ATOM 2260 C C . SER A 1 288 ? -4.585 -8.155 -25.057 1.00 79.38 288 SER A C 1
ATOM 2262 O O . SER A 1 288 ? -4.402 -8.204 -23.847 1.00 79.38 288 SER A O 1
ATOM 2264 N N . SER A 1 289 ? -3.731 -8.723 -25.909 1.00 90.19 289 SER A N 1
ATOM 2265 C CA . SER A 1 289 ? -2.403 -9.166 -25.472 1.00 90.19 289 SER A CA 1
ATOM 2266 C C . SER A 1 289 ? -1.520 -7.940 -25.229 1.00 90.19 289 SER A C 1
ATOM 2268 O O . SER A 1 289 ? -1.373 -7.112 -26.131 1.00 90.19 289 SER A O 1
ATOM 2270 N N . VAL A 1 290 ? -0.899 -7.849 -24.048 1.00 91.81 290 VAL A N 1
ATOM 2271 C CA . VAL A 1 290 ? 0.099 -6.816 -23.708 1.00 91.81 290 VAL A CA 1
ATOM 2272 C C . VAL A 1 290 ? 1.155 -6.711 -24.809 1.00 91.81 290 VAL A C 1
ATOM 2274 O O . VAL A 1 290 ? 1.352 -5.640 -25.376 1.00 91.81 290 VAL A O 1
ATOM 2277 N N . THR A 1 291 ? 1.772 -7.837 -25.182 1.00 94.12 291 THR A N 1
ATOM 2278 C CA . THR A 1 291 ? 2.794 -7.895 -26.236 1.00 94.12 291 THR A CA 1
ATOM 2279 C C . THR A 1 291 ? 2.282 -7.327 -27.557 1.00 94.12 291 THR A C 1
ATOM 2281 O O . THR A 1 291 ? 3.000 -6.584 -28.216 1.00 94.12 291 THR A O 1
ATOM 2284 N N . ALA A 1 292 ? 1.030 -7.607 -27.935 1.00 93.31 292 ALA A N 1
ATOM 2285 C CA . ALA A 1 292 ? 0.449 -7.066 -29.162 1.00 93.31 292 ALA A CA 1
ATOM 2286 C C . ALA A 1 292 ? 0.243 -5.540 -29.101 1.00 93.31 292 ALA A C 1
ATOM 2288 O O . ALA A 1 292 ? 0.456 -4.853 -30.102 1.00 93.31 292 ALA A O 1
ATOM 2289 N N . VAL A 1 293 ? -0.149 -4.999 -27.942 1.00 95.12 293 VAL A N 1
ATOM 2290 C CA . VAL A 1 293 ? -0.308 -3.547 -27.739 1.00 95.12 293 VAL A CA 1
ATOM 2291 C C . VAL A 1 293 ? 1.045 -2.839 -27.811 1.00 95.12 293 VAL A C 1
ATOM 2293 O O . VAL A 1 293 ? 1.175 -1.859 -28.547 1.00 95.12 293 VAL A O 1
ATOM 2296 N N . LEU A 1 294 ? 2.060 -3.367 -27.119 1.00 96.00 294 LEU A N 1
ATOM 2297 C CA . LEU A 1 294 ? 3.415 -2.809 -27.132 1.00 96.00 294 LEU A CA 1
ATOM 2298 C C . LEU A 1 294 ? 4.050 -2.908 -28.529 1.00 96.00 294 LEU A C 1
ATOM 2300 O O . LEU A 1 294 ? 4.550 -1.911 -29.049 1.00 96.00 294 LEU A O 1
ATOM 2304 N N . ASN A 1 295 ? 3.945 -4.065 -29.193 1.00 95.38 295 ASN A N 1
ATOM 2305 C CA . ASN A 1 295 ? 4.451 -4.266 -30.554 1.00 95.38 295 ASN A CA 1
ATOM 2306 C C . ASN A 1 295 ? 3.823 -3.281 -31.553 1.00 95.38 295 ASN A C 1
ATOM 2308 O O . ASN A 1 295 ? 4.527 -2.687 -32.368 1.00 95.38 295 ASN A O 1
ATOM 2312 N N . LYS A 1 296 ? 2.511 -3.028 -31.455 1.00 94.38 296 LYS A N 1
ATOM 2313 C CA . LYS A 1 296 ? 1.830 -2.035 -32.298 1.00 94.38 296 LYS A CA 1
ATOM 2314 C C . LYS A 1 296 ? 2.420 -0.632 -32.123 1.00 94.38 296 LYS A C 1
ATOM 2316 O O . LYS A 1 296 ? 2.604 0.062 -33.122 1.00 94.38 296 LYS A O 1
ATOM 2321 N N . ALA A 1 297 ? 2.722 -0.218 -30.891 1.00 94.19 297 ALA A N 1
ATOM 2322 C CA . ALA A 1 297 ? 3.359 1.071 -30.621 1.00 94.19 297 ALA A CA 1
ATOM 2323 C C . ALA A 1 297 ? 4.776 1.143 -31.218 1.00 94.19 297 ALA A C 1
ATOM 2325 O O . ALA A 1 297 ? 5.124 2.132 -31.865 1.00 94.19 297 ALA A O 1
ATOM 2326 N N . ILE A 1 298 ? 5.558 0.065 -31.084 1.00 95.56 298 ILE A N 1
ATOM 2327 C CA . ILE A 1 298 ? 6.909 -0.042 -31.656 1.00 95.56 298 ILE A CA 1
ATOM 2328 C C . ILE A 1 298 ? 6.871 0.053 -33.188 1.00 95.56 298 ILE A C 1
ATOM 2330 O O . ILE A 1 298 ? 7.634 0.818 -33.778 1.00 95.56 298 ILE A O 1
ATOM 2334 N N . LEU A 1 299 ? 5.953 -0.662 -33.847 1.00 93.88 299 LEU A N 1
ATOM 2335 C CA . LEU A 1 299 ? 5.802 -0.615 -35.305 1.00 93.88 299 LEU A CA 1
ATOM 2336 C C . LEU A 1 299 ? 5.419 0.787 -35.801 1.00 93.88 299 LEU A C 1
ATOM 2338 O O . LEU A 1 299 ? 6.017 1.279 -36.755 1.00 93.88 299 LEU A O 1
ATOM 2342 N N . GLN A 1 300 ? 4.490 1.465 -35.120 1.00 93.19 300 GLN A N 1
ATOM 2343 C CA . GLN A 1 300 ? 4.104 2.840 -35.462 1.00 93.19 300 GLN A CA 1
ATOM 2344 C C . GLN A 1 300 ? 5.250 3.845 -35.301 1.00 93.19 300 GLN A C 1
ATOM 2346 O O . GLN A 1 300 ? 5.325 4.810 -36.064 1.00 93.19 300 GLN A O 1
ATOM 2351 N N . ALA A 1 301 ? 6.125 3.642 -34.312 1.00 92.31 301 ALA A N 1
ATOM 2352 C CA . ALA A 1 301 ? 7.324 4.455 -34.139 1.00 92.31 301 ALA A CA 1
ATOM 2353 C C . ALA A 1 301 ? 8.351 4.179 -35.248 1.00 92.31 301 ALA A C 1
ATOM 2355 O O . ALA A 1 301 ? 8.899 5.119 -35.823 1.00 92.31 301 ALA A O 1
ATOM 2356 N N . ALA A 1 302 ? 8.562 2.906 -35.592 1.00 92.19 302 ALA A N 1
ATOM 2357 C CA . ALA A 1 302 ? 9.503 2.497 -36.630 1.00 92.19 302 ALA A CA 1
ATOM 2358 C C . ALA A 1 302 ? 9.149 3.053 -38.021 1.00 92.19 302 ALA A C 1
ATOM 2360 O O . ALA A 1 302 ? 10.049 3.386 -38.785 1.00 92.19 302 ALA A O 1
ATOM 2361 N N . ASP A 1 303 ? 7.860 3.181 -38.348 1.00 91.12 303 ASP A N 1
ATOM 2362 C CA . ASP A 1 303 ? 7.399 3.682 -39.653 1.00 91.12 303 ASP A CA 1
ATOM 2363 C C . ASP A 1 303 ? 7.697 5.177 -39.888 1.00 91.12 303 ASP A C 1
ATOM 2365 O O . ASP A 1 303 ? 7.639 5.647 -41.025 1.00 91.12 303 ASP A O 1
ATOM 2369 N N . LYS A 1 304 ? 7.995 5.938 -38.826 1.00 88.56 304 LYS A N 1
ATOM 2370 C CA . LYS A 1 304 ? 8.257 7.387 -38.889 1.00 88.56 304 LYS A CA 1
ATOM 2371 C C . LYS A 1 304 ? 9.737 7.757 -38.784 1.00 88.56 304 LYS A C 1
ATOM 2373 O O . LYS A 1 304 ? 10.073 8.903 -39.065 1.00 88.56 304 LYS A O 1
ATOM 2378 N N . GLY A 1 305 ? 10.582 6.829 -38.339 1.00 88.50 305 GLY A N 1
ATOM 2379 C CA . GLY A 1 305 ? 11.984 7.101 -38.035 1.00 88.50 305 GLY A CA 1
ATOM 2380 C C . GLY A 1 305 ? 12.942 6.867 -39.206 1.00 88.50 305 GLY A C 1
ATOM 2381 O O . GLY A 1 305 ? 12.573 6.364 -40.271 1.00 88.50 305 GLY A O 1
ATOM 2382 N N . THR A 1 306 ? 14.204 7.225 -38.991 1.00 89.19 306 THR A N 1
ATOM 2383 C CA . THR A 1 306 ? 15.289 7.068 -39.962 1.00 89.19 306 THR A CA 1
ATOM 2384 C C . THR A 1 306 ? 15.853 5.650 -39.893 1.00 89.19 306 THR A C 1
ATOM 2386 O O . THR A 1 306 ? 16.428 5.250 -38.882 1.00 89.19 306 THR A O 1
ATOM 2389 N N . MET A 1 307 ? 15.714 4.875 -40.971 1.00 88.12 307 MET A N 1
ATOM 2390 C CA . MET A 1 307 ? 16.209 3.496 -41.016 1.00 88.12 307 MET A CA 1
ATOM 2391 C C . MET A 1 307 ? 17.741 3.438 -41.070 1.00 88.12 307 MET A C 1
ATOM 2393 O O . MET A 1 307 ? 18.357 3.981 -41.987 1.00 88.12 307 MET A O 1
ATOM 2397 N N . ILE A 1 308 ? 18.341 2.712 -40.130 1.00 84.19 308 ILE A N 1
ATOM 2398 C CA . ILE A 1 308 ? 19.775 2.442 -40.061 1.00 84.19 308 ILE A CA 1
ATOM 2399 C C . ILE A 1 308 ? 20.030 1.032 -40.580 1.00 84.19 308 ILE A C 1
ATOM 2401 O O . ILE A 1 308 ? 19.752 0.030 -39.919 1.00 84.19 308 ILE A O 1
ATOM 2405 N N . ALA A 1 309 ? 20.535 0.976 -41.808 1.00 74.38 309 ALA A N 1
ATOM 2406 C CA . ALA A 1 309 ? 20.888 -0.256 -42.493 1.00 74.38 309 ALA A CA 1
ATOM 2407 C C . ALA A 1 309 ? 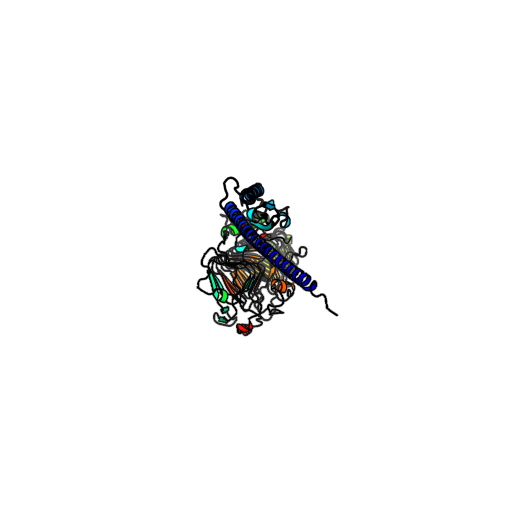22.407 -0.505 -42.459 1.00 74.38 309 ALA A C 1
ATOM 2409 O O . ALA A 1 309 ? 23.215 0.391 -42.198 1.00 74.38 309 ALA A O 1
ATOM 2410 N N . GLU A 1 310 ? 22.795 -1.757 -42.702 1.00 68.81 310 GLU A N 1
ATOM 2411 C CA . GLU A 1 310 ? 24.187 -2.217 -42.635 1.00 68.81 310 GLU A CA 1
ATOM 2412 C C . GLU A 1 310 ? 25.104 -1.466 -43.615 1.00 68.81 310 GLU A C 1
ATOM 2414 O O . GLU A 1 310 ? 26.243 -1.144 -43.289 1.00 68.81 310 GLU A O 1
ATOM 2419 N N . ASP A 1 311 ? 24.610 -1.137 -44.808 1.00 70.56 311 ASP A N 1
ATOM 2420 C CA . ASP A 1 311 ? 25.328 -0.360 -45.820 1.00 70.56 311 ASP A CA 1
ATOM 2421 C C . ASP A 1 311 ? 25.654 1.064 -45.346 1.00 70.56 311 ASP A C 1
ATOM 2423 O O . ASP A 1 311 ? 26.767 1.550 -45.567 1.00 70.56 311 ASP A O 1
ATOM 2427 N N . VAL A 1 312 ? 24.723 1.702 -44.633 1.00 71.19 312 VAL A N 1
ATOM 2428 C CA . VAL A 1 312 ? 24.917 3.029 -44.039 1.00 71.19 312 VAL A CA 1
ATOM 2429 C C . VAL A 1 312 ? 25.989 2.980 -42.951 1.00 71.19 312 VAL A C 1
ATOM 2431 O O . VAL A 1 312 ? 26.923 3.784 -42.977 1.00 71.19 312 VAL A O 1
ATOM 2434 N N . LEU A 1 313 ? 25.926 2.001 -42.047 1.00 70.56 313 LEU A N 1
ATOM 2435 C CA . LEU A 1 313 ? 26.952 1.816 -41.017 1.00 70.56 313 LEU A CA 1
ATOM 2436 C C . LEU A 1 313 ? 28.318 1.525 -41.641 1.00 70.56 313 LEU A C 1
ATOM 2438 O O . LEU A 1 313 ? 29.286 2.216 -41.332 1.00 70.56 313 LEU A O 1
ATOM 2442 N N . ASN A 1 314 ? 28.397 0.593 -42.595 1.00 69.50 314 ASN A N 1
ATOM 2443 C CA . ASN A 1 314 ? 29.631 0.291 -43.325 1.00 69.50 314 ASN A CA 1
ATOM 2444 C C . ASN A 1 314 ? 30.244 1.543 -43.974 1.00 69.50 314 ASN A C 1
ATOM 2446 O O . ASN A 1 314 ? 31.468 1.691 -44.005 1.00 69.50 314 ASN A O 1
ATOM 2450 N N . SER A 1 315 ? 29.418 2.468 -44.475 1.00 67.81 315 SER A N 1
ATOM 2451 C CA . SER A 1 315 ? 29.897 3.739 -45.032 1.00 67.81 315 SER A CA 1
ATOM 2452 C C . SER A 1 315 ? 30.534 4.650 -43.972 1.00 67.81 315 SER A C 1
ATOM 2454 O O . SER A 1 315 ? 31.617 5.192 -44.211 1.00 67.81 315 SER A O 1
ATOM 2456 N N . ILE A 1 316 ? 29.927 4.745 -42.784 1.00 69.00 316 ILE A N 1
ATOM 2457 C CA . ILE A 1 316 ? 30.455 5.490 -41.635 1.00 69.00 316 ILE A CA 1
ATOM 2458 C C . ILE A 1 316 ? 31.799 4.897 -41.206 1.00 69.00 316 ILE A C 1
ATOM 2460 O O . ILE A 1 316 ? 32.802 5.609 -41.160 1.00 69.00 316 ILE A O 1
ATOM 2464 N N . PHE A 1 317 ? 31.862 3.581 -41.007 1.00 66.06 317 PHE A N 1
ATOM 2465 C CA . PHE A 1 317 ? 33.084 2.878 -40.612 1.00 66.06 317 PHE A CA 1
ATOM 2466 C C . PHE A 1 317 ? 34.248 3.092 -41.582 1.00 66.06 317 PHE A C 1
ATOM 2468 O O . PHE A 1 317 ? 35.360 3.427 -41.165 1.00 66.06 317 PHE A O 1
ATOM 2475 N N . ASN A 1 318 ? 33.993 2.955 -42.885 1.00 65.94 318 ASN A N 1
ATOM 2476 C CA . ASN A 1 318 ? 35.008 3.186 -43.913 1.00 65.94 318 ASN A CA 1
ATOM 2477 C C . ASN A 1 318 ? 35.536 4.631 -43.894 1.00 65.94 318 ASN A C 1
ATOM 2479 O O . ASN A 1 318 ? 36.705 4.869 -44.208 1.00 65.94 318 ASN A O 1
ATOM 2483 N N . SER A 1 319 ? 34.699 5.600 -43.510 1.00 62.72 319 SER A N 1
ATOM 2484 C CA . SER A 1 319 ? 35.087 7.011 -43.424 1.00 62.72 319 SER A CA 1
ATOM 2485 C C . SER A 1 319 ? 35.990 7.326 -42.222 1.00 62.72 319 SER A C 1
ATOM 2487 O O . SER A 1 319 ? 36.850 8.204 -42.319 1.00 62.72 319 SER A O 1
ATOM 2489 N N . LEU A 1 320 ? 35.869 6.568 -41.127 1.00 64.06 320 LEU A N 1
ATOM 2490 C CA . LEU A 1 320 ? 36.590 6.801 -39.868 1.00 64.06 320 LEU A CA 1
ATOM 2491 C C . LEU A 1 320 ? 38.029 6.276 -39.867 1.00 64.06 320 LEU A C 1
ATOM 2493 O O . LEU A 1 320 ? 38.792 6.587 -38.954 1.00 64.06 320 LEU A O 1
ATOM 2497 N N . LYS A 1 321 ? 38.426 5.509 -40.895 1.00 63.28 321 LYS A N 1
ATOM 2498 C CA . LYS A 1 321 ? 39.777 4.927 -41.044 1.00 63.28 321 LYS A CA 1
ATOM 2499 C C . LYS A 1 321 ? 40.264 4.217 -39.774 1.00 63.28 321 LYS A C 1
ATOM 2501 O O . LYS A 1 321 ? 41.428 4.344 -39.386 1.00 63.28 321 LYS A O 1
ATOM 2506 N N . LEU A 1 322 ? 39.367 3.501 -39.107 1.00 57.78 322 LEU A N 1
ATOM 2507 C CA . LEU A 1 322 ? 39.701 2.785 -37.886 1.00 57.78 322 LEU A CA 1
ATOM 2508 C C . LEU A 1 322 ? 40.682 1.632 -38.205 1.00 57.78 322 LEU A C 1
ATOM 2510 O O . LEU A 1 322 ? 40.568 1.009 -39.261 1.00 57.78 322 LEU A O 1
ATOM 2514 N N . PRO A 1 323 ? 41.672 1.344 -37.336 1.00 51.88 323 PRO A N 1
ATOM 2515 C CA . PRO A 1 323 ? 42.623 0.251 -37.552 1.00 51.88 323 PRO A CA 1
ATOM 2516 C C . PRO A 1 323 ? 41.909 -1.109 -37.629 1.00 51.88 323 PRO A C 1
ATOM 2518 O O . PRO A 1 323 ? 40.852 -1.276 -37.019 1.00 51.88 323 PRO A O 1
ATOM 2521 N N . ASP A 1 324 ? 42.516 -2.093 -38.313 1.00 51.31 324 ASP A N 1
ATOM 2522 C CA . ASP A 1 324 ? 41.975 -3.447 -38.595 1.00 51.31 324 ASP A CA 1
ATOM 2523 C C . ASP A 1 324 ? 41.355 -4.168 -37.378 1.00 51.31 324 ASP A C 1
ATOM 2525 O O . ASP A 1 324 ? 40.500 -5.036 -37.531 1.00 51.31 324 ASP A O 1
ATOM 2529 N N . ILE A 1 325 ? 41.717 -3.778 -36.156 1.00 46.53 325 ILE A N 1
ATOM 2530 C CA . ILE A 1 325 ? 41.158 -4.277 -34.889 1.00 46.53 325 ILE A CA 1
ATOM 2531 C C . ILE A 1 325 ? 39.661 -3.918 -34.730 1.00 46.53 325 ILE A C 1
ATOM 2533 O O . ILE A 1 325 ? 38.942 -4.573 -33.991 1.00 46.53 325 ILE A O 1
ATOM 2537 N N . THR A 1 326 ? 39.150 -2.914 -35.444 1.00 46.53 326 THR A N 1
ATOM 2538 C CA . THR A 1 326 ? 37.716 -2.549 -35.452 1.00 46.53 326 THR A CA 1
ATOM 2539 C C . THR A 1 326 ? 36.902 -3.303 -36.501 1.00 46.53 326 THR A C 1
ATOM 2541 O O . THR A 1 326 ? 35.703 -3.503 -36.318 1.00 46.53 326 THR A O 1
ATOM 2544 N N . SER A 1 327 ? 37.554 -3.834 -37.541 1.00 44.88 327 SER A N 1
ATOM 2545 C CA . SER A 1 327 ? 36.919 -4.770 -38.477 1.00 44.88 327 SER A CA 1
ATOM 2546 C C . SER A 1 327 ? 36.536 -6.095 -37.796 1.00 44.88 327 SER A C 1
ATOM 2548 O O . SER A 1 327 ? 35.611 -6.770 -38.242 1.00 44.88 327 SER A O 1
ATOM 2550 N N . SER A 1 328 ? 37.175 -6.435 -36.663 1.00 43.56 328 SER A N 1
ATOM 2551 C CA . SER A 1 328 ? 36.779 -7.569 -35.817 1.00 43.56 328 SER A CA 1
ATOM 2552 C C . SER A 1 328 ? 35.626 -7.251 -34.847 1.00 43.56 328 SER A C 1
ATOM 2554 O O . SER A 1 328 ? 34.902 -8.167 -34.462 1.00 43.56 328 SER A O 1
ATOM 2556 N N . LEU A 1 329 ? 35.394 -5.975 -34.501 1.00 45.19 329 LEU A N 1
ATOM 2557 C CA . LEU A 1 329 ? 34.216 -5.512 -33.736 1.00 45.19 329 LEU A CA 1
ATOM 2558 C C . LEU A 1 329 ? 32.949 -5.447 -34.608 1.00 45.19 329 LEU A C 1
ATOM 2560 O O . LEU A 1 329 ? 31.837 -5.584 -34.106 1.00 45.19 329 LEU A O 1
ATOM 2564 N N . LEU A 1 330 ? 33.141 -5.297 -35.921 1.00 45.88 330 LEU A N 1
ATOM 2565 C CA . LEU A 1 330 ? 32.143 -5.460 -36.980 1.00 45.88 330 LEU A CA 1
ATOM 2566 C C . LEU A 1 330 ? 31.899 -6.921 -37.371 1.00 45.88 330 LEU A C 1
ATOM 2568 O O . LEU A 1 330 ? 31.219 -7.191 -38.365 1.00 45.88 330 LEU A O 1
ATOM 2572 N N . THR A 1 331 ? 32.457 -7.889 -36.639 1.00 42.94 331 THR A N 1
ATOM 2573 C CA . THR A 1 331 ? 32.139 -9.279 -36.944 1.00 42.94 331 THR A CA 1
ATOM 2574 C C . THR A 1 331 ? 30.651 -9.478 -36.737 1.00 42.94 331 THR A C 1
ATOM 2576 O O . THR A 1 331 ? 30.131 -9.390 -35.628 1.00 42.94 331 THR A O 1
ATOM 2579 N N . LYS A 1 332 ? 29.972 -9.779 -37.846 1.00 47.03 332 LYS A N 1
ATOM 2580 C CA . LYS A 1 332 ? 28.741 -10.547 -37.869 1.00 47.03 332 LYS A CA 1
ATOM 2581 C C . LYS A 1 332 ? 28.978 -11.815 -37.051 1.00 47.03 332 LYS A C 1
ATOM 2583 O O . LYS A 1 332 ? 29.271 -12.875 -37.599 1.00 47.03 332 LYS A O 1
ATOM 2588 N N . ASN A 1 333 ? 28.848 -11.726 -35.737 1.00 42.81 333 ASN A N 1
ATOM 2589 C CA . ASN A 1 333 ? 28.747 -12.884 -34.873 1.00 42.81 333 ASN A CA 1
ATOM 2590 C C . ASN A 1 333 ? 27.281 -13.358 -34.949 1.00 42.81 333 ASN A C 1
ATOM 2592 O O . ASN A 1 333 ? 26.557 -13.383 -33.963 1.00 42.81 333 ASN A O 1
ATOM 2596 N N . GLY A 1 334 ? 26.789 -13.632 -36.168 1.00 57.53 334 GLY A N 1
ATOM 2597 C CA . GLY A 1 334 ? 25.384 -13.971 -36.432 1.00 57.53 334 GLY A CA 1
ATOM 2598 C C . GLY A 1 334 ? 24.474 -12.783 -36.786 1.00 57.53 334 GLY A C 1
ATOM 2599 O O . GLY A 1 334 ? 24.761 -12.037 -37.711 1.00 57.53 334 GLY A O 1
ATOM 2600 N N . SER A 1 335 ? 23.316 -12.662 -36.135 1.00 64.06 335 SER A N 1
ATOM 2601 C CA . SER A 1 335 ? 22.204 -11.770 -36.531 1.00 64.06 335 SER A CA 1
ATOM 2602 C C . SER A 1 335 ? 22.202 -10.384 -35.849 1.00 64.06 335 SER A C 1
ATOM 2604 O O . SER A 1 335 ? 21.166 -9.725 -35.838 1.00 64.06 335 SER A O 1
ATOM 2606 N N . ILE A 1 336 ? 23.321 -9.951 -35.251 1.00 67.44 336 ILE A N 1
ATOM 2607 C CA . ILE A 1 336 ? 23.426 -8.732 -34.418 1.00 67.44 336 ILE A CA 1
ATOM 2608 C C . ILE A 1 336 ? 24.214 -7.633 -35.155 1.00 67.44 336 ILE A C 1
ATOM 2610 O O . ILE A 1 336 ? 25.231 -7.922 -35.783 1.00 67.44 336 ILE A O 1
ATOM 2614 N N . LEU A 1 337 ? 23.744 -6.385 -35.077 1.00 72.25 337 LEU A N 1
ATOM 2615 C CA . LEU A 1 337 ? 24.343 -5.176 -35.654 1.00 72.25 337 LEU A CA 1
ATOM 2616 C C . LEU A 1 337 ? 25.134 -4.387 -34.596 1.00 72.25 337 LEU A C 1
ATOM 2618 O O . LEU A 1 337 ? 24.559 -4.023 -33.580 1.00 72.25 337 LEU A O 1
ATOM 2622 N N . THR A 1 338 ? 26.411 -4.071 -34.821 1.00 72.81 338 THR A N 1
ATOM 2623 C CA . THR A 1 338 ? 27.246 -3.344 -33.837 1.00 72.81 338 THR A CA 1
ATOM 2624 C C . THR A 1 338 ? 27.473 -1.886 -34.243 1.00 72.81 338 THR A C 1
ATOM 2626 O O . THR A 1 338 ? 27.994 -1.613 -35.324 1.00 72.81 338 THR A O 1
ATOM 2629 N N . VAL A 1 339 ? 27.150 -0.951 -33.346 1.00 72.25 339 VAL A N 1
ATOM 2630 C CA . VAL A 1 339 ? 27.368 0.497 -33.470 1.00 72.25 339 VAL A CA 1
ATOM 2631 C C . VAL A 1 339 ? 28.408 0.936 -32.424 1.00 72.25 339 VAL A C 1
ATOM 2633 O O . VAL A 1 339 ? 28.127 0.880 -31.226 1.00 72.25 339 VAL A O 1
ATOM 2636 N N . PRO A 1 340 ? 29.617 1.359 -32.834 1.00 65.56 340 PRO A N 1
ATOM 2637 C CA . PRO A 1 340 ? 30.755 1.566 -31.937 1.00 65.56 340 PRO A CA 1
ATOM 2638 C C . PRO A 1 340 ? 30.697 2.920 -31.219 1.00 65.56 340 PRO A C 1
ATOM 2640 O O . PRO A 1 340 ? 31.281 3.067 -30.149 1.00 65.56 340 PRO A O 1
ATOM 2643 N N . SER A 1 341 ? 30.025 3.903 -31.824 1.00 73.00 341 SER A N 1
ATOM 2644 C CA . SER A 1 341 ? 29.851 5.253 -31.306 1.00 73.00 341 SER A CA 1
ATOM 2645 C C . SER A 1 341 ? 28.526 5.830 -31.796 1.00 73.00 341 SER A C 1
ATOM 2647 O O . SER A 1 341 ? 28.319 5.988 -33.001 1.00 73.00 341 SER A O 1
ATOM 2649 N N . LEU A 1 342 ? 27.627 6.173 -30.869 1.00 73.44 342 LEU A N 1
ATOM 2650 C CA . LEU A 1 342 ? 26.354 6.830 -31.200 1.00 73.44 342 LEU A CA 1
ATOM 2651 C C . LEU A 1 342 ? 26.553 8.161 -31.924 1.00 73.44 342 LEU A C 1
ATOM 2653 O O . LEU A 1 342 ? 25.778 8.476 -32.825 1.00 73.44 342 LEU A O 1
ATOM 2657 N N . TYR A 1 343 ? 27.614 8.897 -31.583 1.00 72.75 343 TYR A N 1
ATOM 2658 C CA . TYR A 1 343 ? 27.925 10.199 -32.170 1.00 72.75 343 TYR A CA 1
ATOM 2659 C C . TYR A 1 343 ? 27.992 10.174 -33.701 1.00 72.75 343 TYR A C 1
ATOM 2661 O O . TYR A 1 343 ? 27.570 11.114 -34.369 1.00 72.75 343 TYR A O 1
ATOM 2669 N N . GLU A 1 344 ? 28.490 9.083 -34.275 1.00 69.31 344 GLU A N 1
ATOM 2670 C CA . GLU A 1 344 ? 28.663 8.958 -35.723 1.00 69.31 344 GLU A CA 1
ATOM 2671 C C . GLU A 1 344 ? 27.318 8.782 -36.442 1.00 69.31 344 GLU A C 1
ATOM 2673 O O . GLU A 1 344 ? 27.108 9.304 -37.540 1.00 69.31 344 GLU A O 1
ATOM 2678 N N . VAL A 1 345 ? 26.378 8.104 -35.781 1.00 74.06 345 VAL A N 1
ATOM 2679 C CA . VAL A 1 345 ? 25.038 7.799 -36.296 1.00 74.06 345 VAL A CA 1
ATOM 2680 C C . VAL A 1 345 ? 24.082 8.983 -36.097 1.00 74.06 345 VAL A C 1
ATOM 2682 O O . VAL A 1 345 ? 23.136 9.117 -36.868 1.00 74.06 345 VAL A O 1
ATOM 2685 N N . LEU A 1 346 ? 24.370 9.905 -35.162 1.00 72.62 346 LEU A N 1
ATOM 2686 C CA . LEU A 1 346 ? 23.605 11.154 -34.969 1.00 72.62 346 LEU A CA 1
ATOM 2687 C C . LEU A 1 346 ? 23.443 11.960 -36.262 1.00 72.62 346 LEU A C 1
ATOM 2689 O O . LEU A 1 346 ? 22.423 12.604 -36.478 1.00 72.62 346 LEU A O 1
ATOM 2693 N N . SER A 1 347 ? 24.456 11.932 -37.131 1.00 72.88 347 SER A N 1
ATOM 2694 C CA . SER A 1 347 ? 24.447 12.689 -38.386 1.00 72.88 347 SER A CA 1
ATOM 2695 C C . SER A 1 347 ? 23.459 12.160 -39.433 1.00 72.88 347 SER A C 1
ATOM 2697 O O . SER A 1 347 ? 23.173 12.860 -40.405 1.00 72.88 347 SER A O 1
ATOM 2699 N N . LEU A 1 348 ? 22.948 10.937 -39.258 1.00 74.50 348 LEU A N 1
ATOM 2700 C CA . LEU A 1 348 ? 22.092 10.273 -40.239 1.00 74.50 348 LEU A CA 1
ATOM 2701 C C . LEU A 1 348 ? 20.628 10.699 -40.153 1.00 74.50 348 LEU A C 1
ATOM 2703 O O . LEU A 1 348 ? 19.909 10.579 -41.142 1.00 74.50 348 LEU A O 1
ATOM 2707 N N . GLY A 1 349 ? 20.196 11.198 -39.000 1.00 75.44 349 GLY A N 1
ATOM 2708 C CA . GLY A 1 349 ? 18.838 11.665 -38.783 1.00 75.44 349 GLY A CA 1
ATOM 2709 C C . GLY A 1 349 ? 18.409 11.518 -37.333 1.00 75.44 349 GLY A C 1
ATOM 2710 O O . GLY A 1 349 ? 19.025 10.800 -36.546 1.00 75.44 349 GLY A O 1
ATOM 2711 N N . ASP A 1 350 ? 17.314 12.188 -37.006 1.00 78.69 350 ASP A N 1
ATOM 2712 C CA . ASP A 1 350 ? 16.609 11.969 -35.752 1.00 78.69 350 ASP A CA 1
ATOM 2713 C C . ASP A 1 350 ? 15.795 10.662 -35.832 1.00 78.69 350 ASP A C 1
ATOM 2715 O O . ASP A 1 350 ? 15.504 10.144 -36.918 1.00 78.69 350 ASP A O 1
ATOM 2719 N N . ASP A 1 351 ? 15.427 10.126 -34.668 1.00 85.19 351 ASP A N 1
ATOM 2720 C CA . ASP A 1 351 ? 14.619 8.911 -34.509 1.00 85.19 351 ASP A CA 1
ATOM 2721 C C . ASP A 1 351 ? 15.180 7.673 -35.229 1.00 85.19 351 ASP A C 1
ATOM 2723 O O . ASP A 1 351 ? 14.621 7.186 -36.212 1.00 85.19 351 ASP A O 1
ATOM 2727 N N . LEU A 1 352 ? 16.291 7.140 -34.722 1.00 90.88 352 LEU A N 1
ATOM 2728 C CA . LEU A 1 352 ? 17.013 6.027 -35.341 1.00 90.88 352 LEU A CA 1
ATOM 2729 C C . LEU A 1 352 ? 16.224 4.714 -35.241 1.00 90.88 352 LEU A C 1
ATOM 2731 O O . LEU A 1 352 ? 15.813 4.315 -34.150 1.00 90.88 352 LEU A O 1
ATOM 2735 N N . VAL A 1 353 ? 16.065 4.010 -36.364 1.00 92.81 353 VAL A N 1
ATOM 2736 C CA . VAL A 1 353 ? 15.359 2.723 -36.447 1.00 92.81 353 VAL A CA 1
ATOM 2737 C C . VAL A 1 353 ? 16.305 1.628 -36.925 1.00 92.81 353 VAL A C 1
ATOM 2739 O O . VAL A 1 353 ? 16.809 1.681 -38.042 1.00 92.81 353 VAL A O 1
ATOM 2742 N N . PHE A 1 354 ? 16.489 0.590 -36.119 1.00 90.88 354 PHE A N 1
ATOM 2743 C CA . PHE A 1 354 ? 17.289 -0.584 -36.445 1.00 90.88 354 PHE A CA 1
ATOM 2744 C C . PHE A 1 354 ? 16.377 -1.773 -36.756 1.00 90.88 354 PHE A C 1
ATOM 2746 O O . PHE A 1 354 ? 15.493 -2.121 -35.976 1.00 90.88 354 PHE A O 1
ATOM 2753 N N . SER A 1 355 ? 16.573 -2.413 -37.909 1.00 88.81 355 SER A N 1
ATOM 2754 C CA . SER A 1 355 ? 15.693 -3.492 -38.397 1.00 88.81 355 SER A CA 1
ATOM 2755 C C . SER A 1 355 ? 16.004 -4.889 -37.837 1.00 88.81 355 SER A C 1
ATOM 2757 O O . SER A 1 355 ? 15.325 -5.849 -38.195 1.00 88.81 355 SER A O 1
ATOM 2759 N N . GLN A 1 356 ? 17.016 -5.001 -36.977 1.00 87.94 356 GLN A N 1
ATOM 2760 C CA . GLN A 1 356 ? 17.512 -6.244 -36.388 1.00 87.94 356 GLN A CA 1
ATOM 2761 C C . GLN A 1 356 ? 18.100 -5.977 -34.995 1.00 87.94 356 GLN A C 1
ATOM 2763 O O . GLN A 1 356 ? 18.276 -4.816 -34.611 1.00 87.94 356 GLN A O 1
ATOM 2768 N N . SER A 1 357 ? 18.448 -7.038 -34.258 1.00 90.25 357 SER A N 1
ATOM 2769 C CA . SER A 1 357 ? 19.125 -6.908 -32.964 1.00 90.25 357 SER A CA 1
ATOM 2770 C C . SER A 1 357 ? 20.387 -6.055 -33.090 1.00 90.25 357 SER A C 1
ATOM 2772 O O . SER A 1 357 ? 21.162 -6.231 -34.031 1.00 90.25 357 SER A O 1
ATOM 2774 N N . THR A 1 358 ? 20.592 -5.132 -32.156 1.00 89.00 358 THR A N 1
ATOM 2775 C CA . THR A 1 358 ? 21.607 -4.083 -32.242 1.00 89.00 358 THR A CA 1
ATOM 2776 C C . THR A 1 358 ? 22.349 -3.933 -30.918 1.00 89.00 358 THR A C 1
ATOM 2778 O O . THR A 1 358 ? 21.748 -3.837 -29.853 1.00 89.00 358 THR A O 1
ATOM 2781 N N . GLN A 1 359 ? 23.674 -3.882 -30.988 1.00 88.75 359 GLN A N 1
ATOM 2782 C CA . GLN A 1 359 ? 24.556 -3.499 -29.900 1.00 88.75 359 GLN A CA 1
ATOM 2783 C C . GLN A 1 359 ? 25.083 -2.089 -30.155 1.00 88.75 359 GLN A C 1
ATOM 2785 O O . GLN A 1 359 ? 25.590 -1.794 -31.232 1.00 88.75 359 GLN A O 1
ATOM 2790 N N . VAL A 1 360 ? 24.994 -1.225 -29.155 1.00 85.38 360 VAL A N 1
ATOM 2791 C CA . VAL A 1 360 ? 25.357 0.184 -29.222 1.00 85.38 360 VAL A CA 1
ATOM 2792 C C . VAL A 1 360 ? 26.317 0.506 -28.084 1.00 85.38 360 VAL A C 1
ATOM 2794 O O . VAL A 1 360 ? 26.019 0.223 -26.926 1.00 85.38 360 VAL A O 1
ATOM 2797 N N . ALA A 1 361 ? 27.447 1.136 -28.397 1.00 83.56 361 ALA A N 1
ATOM 2798 C CA . ALA A 1 361 ? 28.347 1.711 -27.405 1.00 83.56 361 ALA A CA 1
ATOM 2799 C C . ALA A 1 361 ? 28.325 3.246 -27.481 1.00 83.56 361 ALA A C 1
ATOM 2801 O O . ALA A 1 361 ? 28.557 3.835 -28.539 1.00 83.56 361 ALA A O 1
ATOM 2802 N N . ASN A 1 362 ? 28.053 3.907 -26.354 1.00 85.00 362 ASN A N 1
ATOM 2803 C CA . ASN A 1 362 ? 28.163 5.358 -26.232 1.00 85.00 362 ASN A CA 1
ATOM 2804 C C . ASN A 1 362 ? 29.512 5.735 -25.616 1.00 85.00 362 ASN A C 1
ATOM 2806 O O . ASN A 1 362 ? 29.664 5.759 -24.394 1.00 85.00 362 ASN A O 1
ATOM 2810 N N . ILE A 1 363 ? 30.492 6.011 -26.475 1.00 83.12 363 ILE A N 1
ATOM 2811 C CA . ILE A 1 363 ? 31.873 6.331 -26.080 1.00 83.12 363 ILE A CA 1
ATOM 2812 C C . ILE A 1 363 ? 32.151 7.839 -25.966 1.00 83.12 363 ILE A C 1
ATOM 2814 O O . ILE A 1 363 ? 33.254 8.228 -25.592 1.00 83.12 363 ILE A O 1
ATOM 2818 N N . SER A 1 364 ? 31.177 8.684 -26.308 1.00 84.62 364 SER A N 1
ATOM 2819 C CA . SER A 1 364 ? 31.282 10.146 -26.280 1.00 84.62 364 SER A CA 1
ATOM 2820 C C . SER A 1 364 ? 29.934 10.776 -25.966 1.00 84.62 364 SER A C 1
ATOM 2822 O O . SER A 1 364 ? 28.900 10.192 -26.277 1.00 84.62 364 SER A O 1
ATOM 2824 N N . ASP A 1 365 ? 29.941 11.985 -25.413 1.00 89.56 365 ASP A N 1
ATOM 2825 C CA . ASP A 1 365 ? 28.712 12.693 -25.058 1.00 89.56 365 ASP A CA 1
ATOM 2826 C C . ASP A 1 365 ? 27.759 12.822 -26.253 1.00 89.56 365 ASP A C 1
ATOM 2828 O O . ASP A 1 365 ? 28.128 13.355 -27.303 1.00 89.56 365 ASP A O 1
ATOM 2832 N N . SER A 1 366 ? 26.541 12.304 -26.090 1.00 89.25 366 SER A N 1
ATOM 2833 C CA . SER A 1 366 ? 25.560 12.180 -27.170 1.00 89.25 366 SER A CA 1
ATOM 2834 C C . SER A 1 366 ? 24.153 12.527 -26.687 1.00 89.25 366 SER A C 1
ATOM 2836 O O . SER A 1 366 ? 23.760 12.228 -25.559 1.00 89.25 366 SER A O 1
ATOM 2838 N N . THR A 1 367 ? 23.360 13.143 -27.563 1.00 91.62 367 THR A N 1
ATOM 2839 C CA . THR A 1 367 ? 21.928 13.372 -27.342 1.00 91.62 367 THR A CA 1
ATOM 2840 C C . THR A 1 367 ? 21.157 12.880 -28.555 1.00 91.62 367 THR A C 1
ATOM 2842 O O . THR A 1 367 ? 21.422 13.321 -29.668 1.00 91.62 367 THR A O 1
ATOM 2845 N N . LEU A 1 368 ? 20.229 11.954 -28.332 1.00 90.00 368 LEU A N 1
ATOM 2846 C CA . LEU A 1 368 ? 19.396 11.319 -29.346 1.00 90.00 368 LEU A CA 1
ATOM 2847 C C . LEU A 1 368 ? 17.934 11.675 -29.112 1.00 90.00 368 LEU A C 1
ATOM 2849 O O . LEU A 1 368 ? 17.485 11.732 -27.970 1.00 90.00 368 LEU A O 1
ATOM 2853 N N . SER A 1 369 ? 17.174 11.828 -30.194 1.00 91.56 369 SER A N 1
ATOM 2854 C CA . SER A 1 369 ? 15.719 11.938 -30.086 1.00 91.56 369 SER A CA 1
ATOM 2855 C C . SER A 1 369 ? 15.115 10.596 -29.662 1.00 91.56 369 SER A C 1
ATOM 2857 O O . SER A 1 369 ? 14.596 10.461 -28.554 1.00 91.56 369 SER A O 1
ATOM 2859 N N . SER A 1 370 ? 15.283 9.567 -30.501 1.00 92.62 370 SER A N 1
ATOM 2860 C CA . SER A 1 370 ? 14.722 8.237 -30.259 1.00 92.62 370 SER A CA 1
ATOM 2861 C C . SER A 1 370 ? 15.627 7.110 -30.733 1.00 92.62 370 SER A C 1
ATOM 2863 O O . SER A 1 370 ? 16.402 7.278 -31.677 1.00 92.62 370 SER A O 1
ATOM 2865 N N . ILE A 1 371 ? 15.438 5.935 -30.135 1.00 94.19 371 ILE A N 1
ATOM 2866 C CA . ILE A 1 371 ? 15.969 4.661 -30.621 1.00 94.19 371 ILE A CA 1
ATOM 2867 C C . ILE A 1 371 ? 14.805 3.676 -30.748 1.00 94.19 371 ILE A C 1
ATOM 2869 O O . ILE A 1 371 ? 14.062 3.453 -29.791 1.00 94.19 371 ILE A O 1
ATOM 2873 N N . VAL A 1 372 ? 14.661 3.067 -31.923 1.00 96.25 372 VAL A N 1
ATOM 2874 C CA . VAL A 1 372 ? 13.690 2.005 -32.194 1.00 96.25 372 VAL A CA 1
ATOM 2875 C C . VAL A 1 372 ? 14.419 0.776 -32.730 1.00 96.25 372 VAL A C 1
ATOM 2877 O O . VAL A 1 372 ? 15.184 0.893 -33.681 1.00 96.25 372 VAL A O 1
ATOM 2880 N N . VAL A 1 373 ? 14.194 -0.409 -32.162 1.00 95.62 373 VAL A N 1
ATOM 2881 C CA . VAL A 1 373 ? 14.882 -1.650 -32.569 1.00 95.62 373 VAL A CA 1
ATOM 2882 C C . VAL A 1 373 ? 13.869 -2.763 -32.828 1.00 95.62 373 VAL A C 1
ATOM 2884 O O . VAL A 1 373 ? 13.046 -3.069 -31.972 1.00 95.62 373 VAL A O 1
ATOM 2887 N N . LYS A 1 374 ? 13.925 -3.390 -34.009 1.00 93.81 374 LYS A N 1
ATOM 2888 C CA . LYS A 1 374 ? 13.148 -4.591 -34.369 1.00 93.81 374 LYS A CA 1
ATOM 2889 C C . LYS A 1 374 ? 13.957 -5.859 -34.062 1.00 93.81 374 LYS A C 1
ATOM 2891 O O . LYS A 1 374 ? 14.424 -6.545 -34.969 1.00 93.81 374 LYS A O 1
ATOM 2896 N N . GLY A 1 375 ? 14.200 -6.102 -32.781 1.00 93.44 375 GLY A N 1
ATOM 2897 C CA . GLY A 1 375 ? 15.062 -7.156 -32.246 1.00 93.44 375 GLY A CA 1
ATOM 2898 C C . GLY A 1 375 ? 15.586 -6.755 -30.868 1.00 93.44 375 GLY A C 1
ATOM 2899 O O . GLY A 1 375 ? 15.067 -5.824 -30.264 1.00 93.44 375 GLY A O 1
ATOM 2900 N N . ASP A 1 376 ? 16.636 -7.415 -30.387 1.00 95.88 376 ASP A N 1
ATOM 2901 C CA . ASP A 1 376 ? 17.223 -7.110 -29.076 1.00 95.88 376 ASP A CA 1
ATOM 2902 C C . ASP A 1 376 ? 18.118 -5.864 -29.123 1.00 95.88 376 ASP A C 1
ATOM 2904 O O . ASP A 1 376 ? 18.842 -5.652 -30.095 1.00 95.88 376 ASP A O 1
ATOM 2908 N N . LEU A 1 377 ? 18.140 -5.074 -28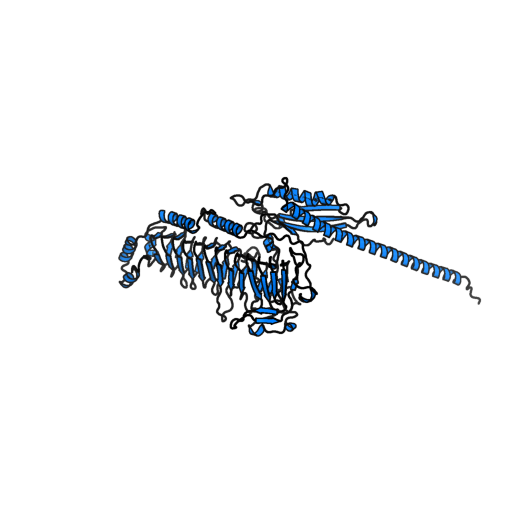.052 1.00 96.38 377 LEU A N 1
ATOM 2909 C CA . LEU A 1 377 ? 19.046 -3.947 -27.863 1.00 96.38 377 LEU A CA 1
ATOM 2910 C C . LEU A 1 377 ? 20.019 -4.218 -26.716 1.00 96.38 377 LEU A C 1
ATOM 2912 O O . LEU A 1 377 ? 19.607 -4.472 -25.586 1.00 96.38 377 LEU A O 1
ATOM 2916 N N . VAL A 1 378 ? 21.311 -4.052 -26.983 1.00 95.62 378 VAL A N 1
ATOM 2917 C CA . VAL A 1 378 ? 22.354 -3.967 -25.954 1.00 95.62 378 VAL A CA 1
ATOM 2918 C C . VAL A 1 378 ? 22.986 -2.581 -26.019 1.00 95.62 378 VAL A C 1
ATOM 2920 O O . VAL A 1 378 ? 23.632 -2.253 -27.005 1.00 95.62 378 VAL A O 1
ATOM 2923 N N . LEU A 1 379 ? 22.826 -1.767 -24.981 1.00 94.56 379 LEU A N 1
ATOM 2924 C CA . LEU A 1 379 ? 23.361 -0.412 -24.886 1.00 94.56 379 LEU A CA 1
ATOM 2925 C C . LEU A 1 379 ? 24.410 -0.337 -23.774 1.00 94.56 379 LEU A C 1
ATOM 2927 O O . LEU A 1 379 ? 24.094 -0.473 -22.595 1.00 94.56 379 LEU A O 1
ATOM 2931 N N . SER A 1 380 ? 25.663 -0.090 -24.141 1.00 92.94 380 SER A N 1
ATOM 2932 C CA . SER A 1 380 ? 26.764 0.136 -23.203 1.00 92.94 380 SER A CA 1
ATOM 2933 C C . SER A 1 380 ? 27.109 1.622 -23.159 1.00 92.94 380 SER A C 1
ATOM 2935 O O . SER A 1 380 ? 27.631 2.170 -24.130 1.00 92.94 380 SER A O 1
ATOM 2937 N N . ASN A 1 381 ? 26.824 2.279 -22.038 1.00 92.88 381 ASN A N 1
ATOM 2938 C CA . ASN A 1 381 ? 27.094 3.696 -21.847 1.00 92.88 381 ASN A CA 1
ATOM 2939 C C . ASN A 1 381 ? 28.407 3.919 -21.087 1.00 92.88 381 ASN A C 1
ATOM 2941 O O . ASN A 1 381 ? 28.554 3.468 -19.952 1.00 92.88 381 ASN A O 1
ATOM 2945 N N . ILE A 1 382 ? 29.356 4.603 -21.732 1.00 90.38 382 ILE A N 1
ATOM 2946 C CA . ILE A 1 382 ? 30.675 4.952 -21.177 1.00 90.38 382 ILE A CA 1
ATOM 2947 C C . ILE A 1 382 ? 30.789 6.471 -20.921 1.00 90.38 382 ILE A C 1
ATOM 2949 O O . ILE A 1 382 ? 31.570 6.879 -20.068 1.00 90.38 382 ILE A O 1
ATOM 2953 N N . SER A 1 383 ? 30.022 7.304 -21.638 1.00 90.44 383 SER A N 1
ATOM 2954 C CA . SER A 1 383 ? 30.017 8.780 -21.535 1.00 90.44 383 SER A CA 1
ATOM 2955 C C . SER A 1 383 ? 28.623 9.310 -21.166 1.00 90.44 383 SER A C 1
ATOM 2957 O O . SER A 1 383 ? 27.768 8.542 -20.738 1.00 90.44 383 SER A O 1
ATOM 2959 N N . ASN A 1 384 ? 28.338 10.606 -21.331 1.00 94.06 384 ASN A N 1
ATOM 2960 C CA . ASN A 1 384 ? 26.982 11.116 -21.120 1.00 94.06 384 ASN A CA 1
ATOM 2961 C C . ASN A 1 384 ? 26.066 10.743 -22.298 1.00 94.06 384 ASN A C 1
ATOM 2963 O O . ASN A 1 384 ? 26.410 10.974 -23.460 1.00 94.06 384 ASN A O 1
ATOM 2967 N N . LEU A 1 385 ? 24.892 10.182 -22.016 1.00 94.44 385 LEU A N 1
ATOM 2968 C CA . LEU A 1 385 ? 23.878 9.869 -23.020 1.00 94.44 385 LEU A CA 1
ATOM 2969 C C . LEU A 1 385 ? 22.517 10.392 -22.584 1.00 94.44 385 LEU A C 1
ATOM 2971 O O . LEU A 1 385 ? 21.996 9.985 -21.554 1.00 94.44 385 LEU A O 1
ATOM 2975 N N . THR A 1 386 ? 21.897 11.210 -23.424 1.00 95.69 386 THR A N 1
ATOM 2976 C CA . THR A 1 386 ? 20.500 11.615 -23.247 1.00 95.69 386 THR A CA 1
ATOM 2977 C C . THR A 1 386 ? 19.683 11.106 -24.421 1.00 95.69 386 THR A C 1
ATOM 2979 O O . THR A 1 386 ? 19.993 11.434 -25.564 1.00 95.69 386 THR A O 1
ATOM 2982 N N . ILE A 1 387 ? 18.631 10.334 -24.161 1.00 95.06 387 ILE A N 1
ATOM 2983 C CA . ILE A 1 387 ? 17.599 10.022 -25.155 1.00 95.06 387 ILE A CA 1
ATOM 2984 C C . ILE A 1 387 ? 16.328 10.765 -24.724 1.00 95.06 387 ILE A C 1
ATOM 2986 O O . ILE A 1 387 ? 15.919 10.653 -23.572 1.00 95.06 387 ILE A O 1
ATOM 2990 N N . THR A 1 388 ? 15.741 11.580 -25.603 1.00 93.88 388 THR A N 1
ATOM 2991 C CA . THR A 1 388 ? 14.745 12.585 -25.182 1.00 93.88 388 THR A CA 1
ATOM 2992 C C . THR A 1 388 ? 13.285 12.196 -25.392 1.00 93.88 388 THR A C 1
ATOM 2994 O O . THR A 1 388 ? 12.439 12.737 -24.691 1.00 93.88 388 THR A O 1
ATOM 2997 N N . ASP A 1 389 ? 12.967 11.326 -26.356 1.00 93.69 389 ASP A N 1
ATOM 2998 C CA . ASP A 1 389 ? 11.575 11.028 -26.744 1.00 93.69 389 ASP A CA 1
ATOM 2999 C C . ASP A 1 389 ? 11.176 9.572 -26.460 1.00 93.69 389 ASP A C 1
ATOM 3001 O O . ASP A 1 389 ? 10.270 9.316 -25.669 1.00 93.69 389 ASP A O 1
ATOM 3005 N N . LYS A 1 390 ? 11.848 8.585 -27.071 1.00 94.38 390 LYS A N 1
ATOM 3006 C CA . LYS A 1 390 ? 11.444 7.170 -26.930 1.00 94.38 390 LYS A CA 1
ATOM 3007 C C . LYS A 1 390 ? 12.580 6.165 -27.124 1.00 94.38 390 LYS A C 1
ATOM 3009 O O . LYS A 1 390 ? 13.456 6.340 -27.973 1.00 94.38 390 LYS A O 1
ATOM 3014 N N . LEU A 1 391 ? 12.506 5.070 -26.369 1.00 97.31 391 LEU A N 1
ATOM 3015 C CA . LEU A 1 391 ? 13.354 3.884 -26.486 1.00 97.31 391 LEU A CA 1
ATOM 3016 C C . LEU A 1 391 ? 12.476 2.636 -26.662 1.00 97.31 391 LEU A C 1
ATOM 3018 O O . LEU A 1 391 ? 12.003 2.049 -25.690 1.00 97.31 391 LEU A O 1
ATOM 3022 N N . PHE A 1 392 ? 12.196 2.258 -27.908 1.00 97.88 392 PHE A N 1
ATOM 3023 C CA . PHE A 1 392 ? 11.191 1.242 -28.250 1.00 97.88 392 PHE A CA 1
ATOM 3024 C C . PHE A 1 392 ? 11.845 0.009 -28.878 1.00 97.88 392 PHE A C 1
ATOM 3026 O O . PHE A 1 392 ? 12.504 0.109 -29.909 1.00 97.88 392 PHE A O 1
ATOM 3033 N N . VAL A 1 393 ? 11.655 -1.166 -28.285 1.00 98.31 393 VAL A N 1
ATOM 3034 C CA . VAL A 1 393 ? 12.393 -2.380 -28.651 1.00 98.31 393 VAL A CA 1
ATOM 3035 C C . VAL A 1 393 ? 11.444 -3.571 -28.777 1.00 98.31 393 VAL A C 1
ATOM 3037 O O . VAL A 1 393 ? 10.764 -3.958 -27.831 1.00 98.31 393 VAL A O 1
ATOM 3040 N N . ASP A 1 394 ? 11.386 -4.167 -29.966 1.00 97.69 394 ASP A N 1
ATOM 3041 C CA . ASP A 1 394 ? 10.659 -5.417 -30.219 1.00 97.69 394 ASP A CA 1
ATOM 3042 C C . ASP A 1 394 ? 11.556 -6.632 -29.929 1.00 97.69 394 ASP A C 1
ATOM 3044 O O . ASP A 1 394 ? 11.935 -7.383 -30.828 1.00 97.69 394 ASP A O 1
ATOM 3048 N N . GLY A 1 395 ? 11.975 -6.757 -28.674 1.00 97.69 395 GLY A N 1
ATOM 3049 C CA . GLY A 1 395 ? 12.942 -7.739 -28.193 1.00 97.69 395 GLY A CA 1
ATOM 3050 C C . GLY A 1 395 ? 13.386 -7.400 -26.775 1.00 97.69 395 GLY A C 1
ATOM 3051 O O . GLY A 1 395 ? 12.708 -6.645 -26.086 1.00 97.69 395 GLY A O 1
ATOM 3052 N N . ASN A 1 396 ? 14.511 -7.950 -26.330 1.00 98.44 396 ASN A N 1
ATOM 3053 C CA . ASN A 1 396 ? 15.076 -7.661 -25.013 1.00 98.44 396 ASN A CA 1
ATOM 3054 C C . ASN A 1 396 ? 15.886 -6.358 -25.020 1.0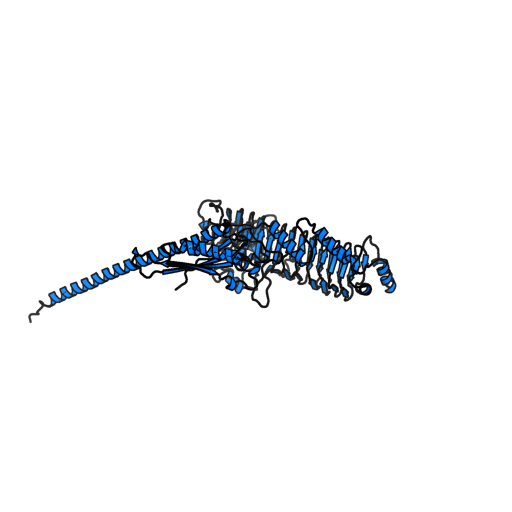0 98.44 396 ASN A C 1
ATOM 3056 O O . ASN A 1 396 ? 16.566 -6.049 -25.995 1.00 98.44 396 ASN A O 1
ATOM 3060 N N . VAL A 1 397 ? 15.894 -5.635 -23.904 1.00 98.62 397 VAL A N 1
ATOM 3061 C CA . VAL A 1 397 ? 16.703 -4.432 -23.679 1.00 98.62 397 VAL A CA 1
ATOM 3062 C C . VAL A 1 397 ? 17.711 -4.709 -22.575 1.00 98.62 397 VAL A C 1
ATOM 3064 O O . VAL A 1 397 ? 17.340 -5.041 -21.456 1.00 98.62 397 VAL A O 1
ATOM 3067 N N . THR A 1 398 ? 18.995 -4.538 -22.860 1.00 98.44 398 THR A N 1
ATOM 3068 C CA . THR A 1 398 ? 20.066 -4.566 -21.859 1.00 98.44 398 THR A CA 1
ATOM 3069 C C . THR A 1 398 ? 20.802 -3.240 -21.887 1.00 98.44 398 THR A C 1
ATOM 3071 O O . THR A 1 398 ? 21.423 -2.903 -22.889 1.00 98.44 398 THR A O 1
ATOM 3074 N N . ILE A 1 399 ? 20.753 -2.491 -20.792 1.00 97.94 399 ILE A N 1
ATOM 3075 C CA . ILE A 1 399 ? 21.449 -1.219 -20.619 1.00 97.94 399 ILE A CA 1
ATOM 3076 C C . ILE A 1 399 ? 22.500 -1.411 -19.534 1.00 97.94 399 ILE A C 1
ATOM 3078 O O . ILE A 1 399 ? 22.194 -1.833 -18.423 1.00 97.94 399 ILE A O 1
ATOM 3082 N N . THR A 1 400 ? 23.750 -1.102 -19.852 1.00 97.12 400 THR A N 1
ATOM 3083 C CA . THR A 1 400 ? 24.851 -1.073 -18.889 1.00 97.12 400 THR A CA 1
ATOM 3084 C C . THR A 1 400 ? 25.402 0.339 -18.827 1.00 97.12 400 THR A C 1
ATOM 3086 O O . THR A 1 400 ? 26.015 0.801 -19.788 1.00 97.12 400 THR A O 1
ATOM 3089 N N . ASN A 1 401 ? 25.182 1.018 -17.705 1.00 96.31 401 ASN A N 1
ATOM 3090 C CA . ASN A 1 401 ? 25.753 2.321 -17.409 1.00 96.31 401 ASN A CA 1
ATOM 3091 C C . ASN A 1 401 ? 27.019 2.138 -16.569 1.00 96.31 401 ASN A C 1
ATOM 3093 O O . ASN A 1 401 ? 26.974 1.554 -15.485 1.00 96.31 401 ASN A O 1
ATOM 3097 N N . LEU A 1 402 ? 28.159 2.567 -17.105 1.00 93.31 402 LEU A N 1
ATOM 3098 C CA . LEU A 1 402 ? 29.452 2.373 -16.460 1.00 93.31 402 LEU A CA 1
ATOM 3099 C C . LEU A 1 402 ? 29.795 3.524 -15.514 1.00 93.31 402 LEU A C 1
ATOM 3101 O O . LEU A 1 402 ? 29.204 4.601 -15.546 1.00 93.31 402 LEU A O 1
ATOM 3105 N N . LYS A 1 403 ? 30.800 3.278 -14.678 1.00 93.19 403 LYS A N 1
ATOM 3106 C CA . LYS A 1 403 ? 31.266 4.201 -13.647 1.00 93.19 403 LYS A CA 1
ATOM 3107 C C . LYS A 1 403 ? 31.506 5.615 -14.165 1.00 93.19 403 LYS A C 1
ATOM 3109 O O . LYS A 1 403 ? 32.313 5.818 -15.071 1.00 93.19 403 LYS A O 1
ATOM 3114 N N . GLY A 1 404 ? 30.861 6.586 -13.518 1.00 91.25 404 GLY A N 1
ATOM 3115 C CA . GLY A 1 404 ? 30.972 8.011 -13.841 1.00 91.25 404 GLY A CA 1
ATOM 3116 C C . GLY A 1 404 ? 30.235 8.454 -15.110 1.00 91.25 404 GLY A C 1
ATOM 3117 O O . GLY A 1 404 ? 30.319 9.632 -15.456 1.00 91.25 404 GLY A O 1
ATOM 3118 N N . ALA A 1 405 ? 29.531 7.551 -15.797 1.00 93.94 405 ALA A N 1
ATOM 3119 C CA . ALA A 1 405 ? 28.691 7.879 -16.940 1.00 93.94 405 ALA A CA 1
ATOM 3120 C C . ALA A 1 405 ? 27.277 8.268 -16.481 1.00 93.94 405 ALA A C 1
ATOM 3122 O O . ALA A 1 405 ? 26.732 7.687 -15.539 1.00 93.94 405 ALA A O 1
ATOM 3123 N N . ASN A 1 406 ? 26.670 9.232 -17.174 1.00 96.38 406 ASN A N 1
ATOM 3124 C CA . ASN A 1 406 ? 25.289 9.642 -16.932 1.00 96.38 406 ASN A CA 1
ATOM 3125 C C . ASN A 1 406 ? 24.415 9.193 -18.099 1.00 96.38 406 ASN A C 1
ATOM 3127 O O . ASN A 1 406 ? 24.758 9.457 -19.255 1.00 96.38 406 ASN A O 1
ATOM 3131 N N . ILE A 1 407 ? 23.289 8.547 -17.809 1.00 97.12 407 ILE A N 1
ATOM 3132 C CA . ILE A 1 407 ? 22.297 8.181 -18.816 1.00 97.12 407 ILE A CA 1
ATOM 3133 C C . ILE A 1 407 ? 20.913 8.702 -18.439 1.00 97.12 407 ILE A C 1
ATOM 3135 O O . ILE A 1 407 ? 20.391 8.404 -17.367 1.00 97.12 407 ILE A O 1
ATOM 3139 N N . THR A 1 408 ? 20.300 9.444 -19.354 1.00 97.81 408 THR A N 1
ATOM 3140 C CA . THR A 1 408 ? 18.910 9.887 -19.259 1.00 97.81 408 THR A CA 1
ATOM 3141 C C . THR A 1 408 ? 18.083 9.107 -20.268 1.00 97.81 408 THR A C 1
ATOM 3143 O O . THR A 1 408 ? 18.326 9.186 -21.477 1.00 97.81 408 THR A O 1
ATOM 3146 N N . LEU A 1 409 ? 17.121 8.339 -19.764 1.00 97.19 409 LEU A N 1
ATOM 3147 C CA . LEU A 1 409 ? 16.250 7.468 -20.538 1.00 97.19 409 LEU A CA 1
ATOM 3148 C C . LEU A 1 409 ? 14.821 8.034 -20.560 1.00 97.19 409 LEU A C 1
ATOM 3150 O O . LEU A 1 409 ? 14.308 8.460 -19.520 1.00 97.19 409 LEU A O 1
ATOM 3154 N N . PRO A 1 410 ? 14.168 8.041 -21.730 1.00 96.44 410 PRO A N 1
ATOM 3155 C CA . PRO A 1 410 ? 12.793 8.464 -21.888 1.00 96.44 410 PRO A CA 1
ATOM 3156 C C . PRO A 1 410 ? 11.892 7.257 -21.647 1.00 96.44 410 PRO A C 1
ATOM 3158 O O . PRO A 1 410 ? 12.287 6.277 -21.013 1.00 96.44 410 PRO A O 1
ATOM 3161 N N . LYS A 1 411 ? 10.703 7.291 -22.237 1.00 96.56 411 LYS A N 1
ATOM 3162 C CA . LYS A 1 411 ? 9.790 6.159 -22.257 1.00 96.56 411 LYS A CA 1
ATOM 3163 C C . LYS A 1 411 ? 10.448 4.924 -22.853 1.00 96.56 411 LYS A C 1
ATOM 3165 O O . LYS A 1 411 ? 10.902 4.956 -24.003 1.00 96.56 411 LYS A O 1
ATOM 3170 N N . ILE A 1 412 ? 10.433 3.828 -22.101 1.00 97.88 412 ILE A N 1
ATOM 3171 C CA . ILE A 1 412 ? 10.962 2.539 -22.547 1.00 97.88 412 ILE A CA 1
ATOM 3172 C C . ILE A 1 412 ? 9.796 1.586 -22.789 1.00 97.88 412 ILE A C 1
ATOM 3174 O O . ILE A 1 412 ? 9.038 1.279 -21.870 1.00 97.88 412 ILE A O 1
ATOM 3178 N N . ILE A 1 413 ? 9.668 1.092 -24.021 1.00 98.12 413 ILE A N 1
ATOM 3179 C CA . ILE A 1 413 ? 8.707 0.040 -24.369 1.00 98.12 413 ILE A CA 1
ATOM 3180 C C . ILE A 1 413 ? 9.466 -1.166 -24.901 1.00 98.12 413 ILE A C 1
ATOM 3182 O O . ILE A 1 413 ? 10.221 -1.041 -25.862 1.00 98.12 413 ILE A O 1
ATOM 3186 N N . SER A 1 414 ? 9.221 -2.331 -24.306 1.00 98.31 414 SER A N 1
ATOM 3187 C CA . SER A 1 414 ? 9.866 -3.586 -24.686 1.00 98.31 414 SER A CA 1
ATOM 3188 C C . SER A 1 414 ? 8.863 -4.732 -24.817 1.00 98.31 414 SER A C 1
ATOM 3190 O O . SER A 1 414 ? 8.039 -4.944 -23.926 1.00 98.31 414 SER A O 1
ATOM 3192 N N . THR A 1 415 ? 8.928 -5.516 -25.896 1.00 98.38 415 THR A N 1
ATOM 3193 C CA . THR A 1 415 ? 8.184 -6.793 -25.964 1.00 98.38 415 THR A CA 1
ATOM 3194 C C . THR A 1 415 ? 8.910 -7.938 -25.246 1.00 98.38 415 THR A C 1
ATOM 3196 O O . THR A 1 415 ? 8.275 -8.932 -24.887 1.00 98.38 415 THR A O 1
ATOM 3199 N N . GLY A 1 416 ? 10.212 -7.798 -24.98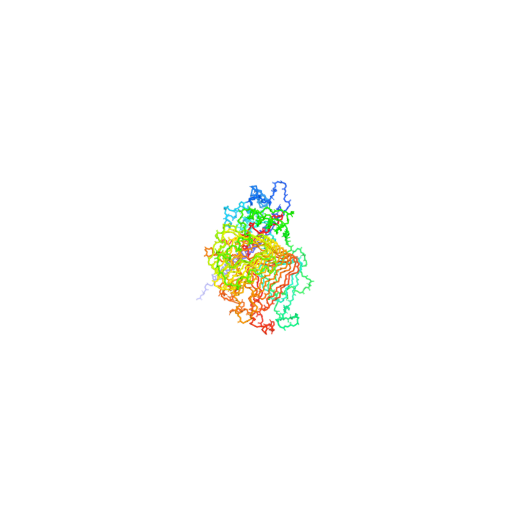0 1.00 98.25 416 GLY A N 1
ATOM 3200 C CA . GLY A 1 416 ? 11.020 -8.722 -24.181 1.00 98.25 416 GLY A CA 1
ATOM 3201 C C . GLY A 1 416 ? 11.440 -8.145 -22.828 1.00 98.25 416 GLY A C 1
ATOM 3202 O O . GLY A 1 416 ? 10.930 -7.112 -22.388 1.00 98.25 416 GLY A O 1
ATOM 3203 N N . ASP A 1 417 ? 12.393 -8.798 -22.173 1.00 98.75 417 ASP A N 1
ATOM 3204 C CA . ASP A 1 417 ? 12.913 -8.409 -20.861 1.00 98.75 417 ASP A CA 1
ATOM 3205 C C . ASP A 1 417 ? 13.679 -7.077 -20.920 1.00 98.75 417 ASP A C 1
ATOM 3207 O O . ASP A 1 417 ? 14.331 -6.769 -21.915 1.00 98.75 417 ASP A O 1
ATOM 3211 N N . ILE A 1 418 ? 13.642 -6.300 -19.838 1.00 98.81 418 ILE A N 1
ATOM 3212 C CA . ILE A 1 418 ? 14.457 -5.097 -19.650 1.00 98.81 418 ILE A CA 1
ATOM 3213 C C . ILE A 1 418 ? 15.433 -5.349 -18.500 1.00 98.81 418 ILE A C 1
ATOM 3215 O O . ILE A 1 418 ? 15.041 -5.716 -17.397 1.00 98.81 418 ILE A O 1
ATOM 3219 N N . THR A 1 419 ? 16.719 -5.132 -18.749 1.00 98.75 419 THR A N 1
ATOM 3220 C CA . THR A 1 419 ? 17.786 -5.203 -17.750 1.00 98.75 419 THR A CA 1
ATOM 3221 C C . THR A 1 419 ? 18.556 -3.891 -17.750 1.00 98.75 419 THR A C 1
ATOM 3223 O O . THR A 1 419 ? 19.114 -3.506 -18.775 1.00 98.75 419 THR A O 1
ATOM 3226 N N . ILE A 1 420 ? 18.607 -3.218 -16.604 1.00 98.31 420 ILE A N 1
ATOM 3227 C CA . ILE A 1 420 ? 19.395 -2.004 -16.380 1.00 98.31 420 ILE A CA 1
ATOM 3228 C C . ILE A 1 420 ? 20.425 -2.318 -15.299 1.00 98.31 420 ILE A C 1
ATOM 3230 O O . ILE A 1 420 ? 20.066 -2.661 -14.177 1.00 98.31 420 ILE A O 1
ATOM 3234 N N . VAL A 1 421 ? 21.704 -2.210 -15.650 1.00 97.62 421 VAL A N 1
ATOM 3235 C CA . VAL A 1 421 ? 22.837 -2.379 -14.735 1.00 97.62 421 VAL A CA 1
ATOM 3236 C C . VAL A 1 421 ? 23.571 -1.051 -14.647 1.00 97.62 421 VAL A C 1
ATOM 3238 O O . VAL A 1 421 ? 24.059 -0.552 -15.662 1.00 97.62 421 VAL A O 1
ATOM 3241 N N . ASN A 1 422 ? 23.680 -0.493 -13.449 1.00 96.06 422 ASN A N 1
ATOM 3242 C CA . ASN A 1 422 ? 24.337 0.778 -13.188 1.00 96.06 422 ASN A CA 1
ATOM 3243 C C . ASN A 1 422 ? 25.513 0.606 -12.215 1.00 96.06 422 ASN A C 1
ATOM 3245 O O . ASN A 1 422 ? 25.329 0.334 -11.031 1.00 96.06 422 ASN A O 1
ATOM 3249 N N . GLN A 1 423 ? 26.734 0.763 -12.729 1.00 92.12 423 GLN A N 1
ATOM 3250 C CA . GLN A 1 423 ? 27.985 0.509 -12.009 1.00 92.12 423 GLN A CA 1
ATOM 3251 C C . GLN A 1 423 ? 28.613 1.813 -11.497 1.00 92.12 423 GLN A C 1
ATOM 3253 O O . GLN A 1 423 ? 29.653 2.227 -12.004 1.00 92.12 423 GLN A O 1
ATOM 3258 N N . ASP A 1 424 ? 28.005 2.465 -10.506 1.00 87.31 424 ASP A N 1
ATOM 3259 C CA . ASP A 1 424 ? 28.445 3.768 -9.967 1.00 87.31 424 ASP A CA 1
ATOM 3260 C C . ASP A 1 424 ? 28.386 4.926 -11.003 1.00 87.31 424 ASP A C 1
ATOM 3262 O O . ASP A 1 424 ? 29.236 5.825 -11.010 1.00 87.31 424 ASP A O 1
ATOM 3266 N N . GLY A 1 425 ? 27.452 4.871 -11.953 1.00 92.00 425 GLY A N 1
ATOM 3267 C CA . GLY A 1 425 ? 27.056 6.020 -12.777 1.00 92.00 425 GLY A CA 1
ATOM 3268 C C . GLY A 1 425 ? 25.676 6.525 -12.352 1.00 92.00 425 GLY A C 1
ATOM 3269 O O . GLY A 1 425 ? 25.096 5.979 -11.421 1.00 92.00 425 GLY A O 1
ATOM 3270 N N . THR A 1 426 ? 25.113 7.507 -13.052 1.00 95.38 426 THR A N 1
ATOM 3271 C CA . THR A 1 426 ? 23.761 8.012 -12.754 1.00 95.38 426 THR A CA 1
ATOM 3272 C C . THR A 1 426 ? 22.779 7.614 -13.853 1.00 95.38 426 THR A C 1
ATOM 3274 O O . THR A 1 426 ? 23.046 7.828 -15.039 1.00 95.38 426 THR A O 1
ATOM 3277 N N . VAL A 1 427 ? 21.633 7.047 -13.463 1.00 97.06 427 VAL A N 1
ATOM 3278 C CA . VAL A 1 427 ? 20.518 6.708 -14.362 1.00 97.06 427 VAL A CA 1
ATOM 3279 C C . VAL A 1 427 ? 19.325 7.591 -14.018 1.00 97.06 427 VAL A C 1
ATOM 3281 O O . VAL A 1 427 ? 18.818 7.554 -12.903 1.00 97.06 427 VAL A O 1
ATOM 3284 N N . THR A 1 428 ? 18.839 8.358 -14.987 1.00 96.94 428 THR A N 1
ATOM 3285 C CA . THR A 1 428 ? 17.623 9.163 -14.849 1.00 96.94 428 THR A CA 1
ATOM 3286 C C . THR A 1 428 ? 16.549 8.620 -15.781 1.00 96.94 428 THR A C 1
ATOM 3288 O O . THR A 1 428 ? 16.730 8.629 -16.997 1.00 96.94 428 THR A O 1
ATOM 3291 N N . LEU A 1 429 ? 15.427 8.162 -15.226 1.00 96.00 429 LEU A N 1
ATOM 3292 C CA . LEU A 1 429 ? 14.224 7.858 -16.001 1.00 96.00 429 LEU A CA 1
ATOM 3293 C C . LEU A 1 429 ? 13.345 9.106 -16.044 1.00 96.00 429 LEU A C 1
ATOM 3295 O O . LEU A 1 429 ? 13.119 9.741 -15.020 1.00 96.00 429 LEU A O 1
ATOM 3299 N N . THR A 1 430 ? 12.883 9.479 -17.231 1.00 95.50 430 THR A N 1
ATOM 3300 C CA . THR A 1 430 ? 12.081 10.702 -17.435 1.00 95.50 430 THR A CA 1
ATOM 3301 C C . THR A 1 430 ? 10.637 10.421 -17.830 1.00 95.50 430 THR A C 1
ATOM 3303 O O . THR A 1 430 ? 9.863 11.358 -17.997 1.00 95.50 430 THR A O 1
ATOM 3306 N N . ASP A 1 431 ? 10.288 9.148 -18.020 1.00 95.06 431 ASP A N 1
ATOM 3307 C CA . ASP A 1 431 ? 8.947 8.704 -18.387 1.00 95.06 431 ASP A CA 1
ATOM 3308 C C . ASP A 1 431 ? 8.768 7.209 -18.028 1.00 95.06 431 ASP A C 1
ATOM 3310 O O . ASP A 1 431 ? 9.646 6.574 -17.437 1.00 95.06 431 ASP A O 1
ATOM 3314 N N . SER A 1 432 ? 7.614 6.650 -18.382 1.00 95.25 432 SER A N 1
ATOM 3315 C CA . SER A 1 432 ? 7.169 5.291 -18.088 1.00 95.25 432 SER A CA 1
ATOM 3316 C C . SER A 1 432 ? 8.055 4.183 -18.666 1.00 95.25 432 SER A C 1
ATOM 3318 O O . SER A 1 432 ? 8.690 4.302 -19.720 1.00 95.25 432 SER A O 1
ATOM 3320 N N . LEU A 1 433 ? 8.039 3.041 -17.978 1.00 96.69 433 LEU A N 1
ATOM 3321 C CA . LEU A 1 433 ? 8.707 1.813 -18.398 1.00 96.69 433 LEU A CA 1
ATOM 3322 C C . LEU A 1 433 ? 7.656 0.708 -18.515 1.00 96.69 433 LEU A C 1
ATOM 3324 O O . LEU A 1 433 ? 7.009 0.335 -17.537 1.00 96.69 433 LEU A O 1
ATOM 3328 N N . LEU A 1 434 ? 7.476 0.187 -19.728 1.00 97.94 434 LEU A N 1
ATOM 3329 C CA . LEU A 1 434 ? 6.493 -0.847 -20.035 1.00 97.94 434 LEU A CA 1
ATOM 3330 C C . LEU A 1 434 ? 7.183 -2.037 -20.704 1.00 97.94 434 LEU A C 1
ATOM 3332 O O . LEU A 1 434 ? 7.768 -1.911 -21.782 1.00 97.94 434 LEU A O 1
ATOM 3336 N N . THR A 1 435 ? 7.076 -3.218 -20.101 1.00 98.19 435 THR A N 1
ATOM 3337 C CA . THR A 1 435 ? 7.581 -4.461 -20.694 1.00 98.19 435 THR A CA 1
ATOM 3338 C C . THR A 1 435 ? 6.564 -5.593 -20.607 1.00 98.19 435 THR A C 1
ATOM 3340 O O . THR A 1 435 ? 5.898 -5.746 -19.585 1.00 98.19 435 THR A O 1
ATOM 3343 N N . SER A 1 436 ? 6.442 -6.419 -21.658 1.00 97.69 436 SER A N 1
ATOM 3344 C CA . SER A 1 436 ? 5.737 -7.709 -21.537 1.00 97.69 436 SER A CA 1
ATOM 3345 C C . SER A 1 436 ? 6.581 -8.824 -20.912 1.00 97.69 436 SER A C 1
ATOM 3347 O O . SER A 1 436 ? 6.034 -9.871 -20.574 1.00 97.69 436 SER A O 1
ATOM 3349 N N . GLY A 1 437 ? 7.886 -8.609 -20.754 1.00 98.31 437 GLY A N 1
ATOM 3350 C CA . GLY A 1 437 ? 8.816 -9.501 -20.073 1.00 98.31 437 GLY A CA 1
ATOM 3351 C C . GLY A 1 437 ? 9.063 -9.112 -18.613 1.00 98.31 437 GLY A C 1
ATOM 3352 O O . GLY A 1 437 ? 8.212 -8.535 -17.932 1.00 98.31 437 GLY A O 1
ATOM 3353 N N . SER A 1 438 ? 10.242 -9.479 -18.125 1.00 98.75 438 SER A N 1
ATOM 3354 C CA . SER A 1 438 ? 10.748 -9.174 -16.786 1.00 98.75 438 SER A CA 1
ATOM 3355 C C . SER A 1 438 ? 11.523 -7.857 -16.780 1.00 98.75 438 SER A C 1
ATOM 3357 O O . SER A 1 438 ? 12.129 -7.487 -17.783 1.00 98.75 438 SER A O 1
ATOM 3359 N N . LEU A 1 439 ? 11.555 -7.179 -15.635 1.00 98.69 439 LEU A N 1
ATOM 3360 C CA . LEU A 1 439 ? 12.401 -6.013 -15.396 1.00 98.69 439 LEU A CA 1
ATOM 3361 C C . LEU A 1 439 ? 13.407 -6.325 -14.285 1.00 98.69 439 LEU A C 1
ATOM 3363 O O . LEU A 1 439 ? 13.016 -6.688 -13.177 1.00 98.69 439 LEU A O 1
ATOM 3367 N N . LEU A 1 440 ? 14.693 -6.145 -14.575 1.00 98.62 440 LEU A N 1
ATOM 3368 C CA . LEU A 1 440 ? 15.779 -6.153 -13.601 1.00 98.62 440 LEU A CA 1
ATOM 3369 C C . LEU A 1 440 ? 16.440 -4.773 -13.569 1.00 98.62 440 LEU A C 1
ATOM 3371 O O . LEU A 1 440 ? 16.924 -4.302 -14.598 1.00 98.62 440 LEU A O 1
ATOM 3375 N N . ILE A 1 441 ? 16.507 -4.164 -12.388 1.00 97.88 441 ILE A N 1
ATOM 3376 C CA . ILE A 1 441 ? 17.323 -2.974 -12.129 1.00 97.88 441 ILE A CA 1
ATOM 3377 C C . ILE A 1 441 ? 18.338 -3.331 -11.047 1.00 97.88 441 ILE A C 1
ATOM 3379 O O . ILE A 1 441 ? 17.963 -3.684 -9.930 1.00 97.88 441 ILE A O 1
ATOM 3383 N N . ASP A 1 442 ? 19.614 -3.258 -11.405 1.00 96.69 442 ASP A N 1
ATOM 3384 C CA . ASP A 1 442 ? 20.764 -3.517 -10.541 1.00 96.69 442 ASP A CA 1
ATOM 3385 C C . ASP A 1 442 ? 21.615 -2.247 -10.505 1.00 96.69 442 ASP A C 1
ATOM 3387 O O . ASP A 1 442 ? 22.177 -1.850 -11.528 1.00 96.69 442 ASP A O 1
ATOM 3391 N N . THR A 1 443 ? 21.617 -1.541 -9.375 1.00 94.19 443 THR A N 1
ATOM 3392 C CA . THR A 1 443 ? 22.218 -0.207 -9.270 1.00 94.19 443 THR A CA 1
ATOM 3393 C C . THR A 1 443 ? 22.995 -0.040 -7.977 1.00 94.19 443 THR A C 1
ATOM 3395 O O . THR A 1 443 ? 22.541 -0.459 -6.918 1.00 94.19 443 THR A O 1
ATOM 3398 N N . ASN A 1 444 ? 24.148 0.620 -8.082 1.00 91.06 444 ASN A N 1
ATOM 3399 C CA . ASN A 1 444 ? 24.936 1.090 -6.942 1.00 91.06 444 ASN A CA 1
ATOM 3400 C C . ASN A 1 444 ? 24.746 2.593 -6.646 1.00 91.06 444 ASN A C 1
ATOM 3402 O O . ASN A 1 444 ? 25.449 3.141 -5.802 1.00 91.06 444 ASN A O 1
ATOM 3406 N N . ASP A 1 445 ? 23.868 3.271 -7.387 1.00 92.75 445 ASP A N 1
ATOM 3407 C CA . ASP A 1 445 ? 23.541 4.695 -7.227 1.00 92.75 445 ASP A CA 1
ATOM 3408 C C . ASP A 1 445 ? 22.025 4.864 -7.105 1.00 92.75 445 ASP A C 1
ATOM 3410 O O . ASP A 1 445 ? 21.265 3.975 -7.514 1.00 92.75 445 ASP A O 1
ATOM 3414 N N . ASP A 1 446 ? 21.601 5.999 -6.557 1.00 93.31 446 ASP A N 1
ATOM 3415 C CA . ASP A 1 446 ? 20.190 6.274 -6.314 1.00 93.31 446 ASP A CA 1
ATOM 3416 C C . ASP A 1 446 ? 19.382 6.253 -7.625 1.00 93.31 446 ASP A C 1
ATOM 3418 O O . ASP A 1 446 ? 19.839 6.720 -8.673 1.00 93.31 446 ASP A O 1
ATOM 3422 N N . ILE A 1 447 ? 18.157 5.720 -7.579 1.00 94.25 447 ILE A N 1
ATOM 3423 C CA . ILE A 1 447 ? 17.256 5.694 -8.739 1.00 94.25 447 ILE A CA 1
ATOM 3424 C C . ILE A 1 447 ? 15.822 6.069 -8.365 1.00 94.25 447 ILE A C 1
ATOM 3426 O O . ILE A 1 447 ? 15.219 5.493 -7.462 1.00 94.25 447 ILE A O 1
ATOM 3430 N N . SER A 1 448 ? 15.237 7.005 -9.114 1.00 94.38 448 SER A N 1
ATOM 3431 C CA . SER A 1 448 ? 13.827 7.372 -8.964 1.00 94.38 448 SER A CA 1
ATOM 3432 C C . SER A 1 448 ? 12.974 6.696 -10.039 1.00 94.38 448 SER A C 1
ATOM 3434 O O . SER A 1 448 ? 13.254 6.803 -11.234 1.00 94.38 448 SER A O 1
ATOM 3436 N N . LEU A 1 449 ? 11.947 5.964 -9.604 1.00 93.38 449 LEU A N 1
ATOM 3437 C CA . LEU A 1 449 ? 10.897 5.362 -10.426 1.00 93.38 449 LEU A CA 1
ATOM 3438 C C . LEU A 1 449 ? 9.575 6.082 -10.103 1.00 93.38 449 LEU A C 1
ATOM 3440 O O . LEU A 1 449 ? 8.634 5.541 -9.516 1.00 93.38 449 LEU A O 1
ATOM 3444 N N . ASP A 1 450 ? 9.532 7.358 -10.466 1.00 91.00 450 ASP A N 1
ATOM 3445 C CA . ASP A 1 450 ? 8.432 8.303 -10.249 1.00 91.00 450 ASP A CA 1
ATOM 3446 C C . ASP A 1 450 ? 7.447 8.382 -11.429 1.00 91.00 450 ASP A C 1
ATOM 3448 O O . ASP A 1 450 ? 6.631 9.305 -11.530 1.00 91.00 450 ASP A O 1
ATOM 3452 N N . HIS A 1 451 ? 7.476 7.364 -12.288 1.00 91.44 451 HIS A N 1
ATOM 3453 C CA . HIS A 1 451 ? 6.640 7.222 -13.474 1.00 91.44 451 HIS A CA 1
ATOM 3454 C C . HIS A 1 451 ? 5.886 5.882 -13.459 1.00 91.44 451 HIS A C 1
ATOM 3456 O O . HIS A 1 451 ? 6.306 4.947 -12.773 1.00 91.44 451 HIS A O 1
ATOM 3462 N N . PRO A 1 452 ? 4.759 5.760 -14.190 1.00 89.19 452 PRO A N 1
ATOM 3463 C CA . PRO A 1 452 ? 4.033 4.499 -14.302 1.00 89.19 452 PRO A CA 1
ATOM 3464 C C . PRO A 1 452 ? 4.933 3.346 -14.764 1.00 89.19 452 PRO A C 1
ATOM 3466 O O . PRO A 1 452 ? 5.686 3.478 -15.732 1.00 89.19 452 PRO A O 1
ATOM 3469 N N . LEU A 1 453 ? 4.819 2.206 -14.083 1.00 95.56 453 LEU A N 1
ATOM 3470 C CA . LEU A 1 453 ? 5.629 1.020 -14.343 1.00 95.56 453 LEU A CA 1
ATOM 3471 C C . LEU A 1 453 ? 4.734 -0.205 -14.548 1.00 95.56 453 LEU A C 1
ATOM 3473 O O . LEU A 1 453 ? 3.955 -0.576 -13.666 1.00 95.56 453 LEU A O 1
ATOM 3477 N N . PHE A 1 454 ? 4.891 -0.860 -15.698 1.00 97.69 454 PHE A N 1
ATOM 3478 C CA . PHE A 1 454 ? 4.227 -2.124 -16.007 1.00 97.69 454 PHE A CA 1
ATOM 3479 C C . PHE A 1 454 ? 5.247 -3.210 -16.357 1.00 97.69 454 PHE A C 1
ATOM 3481 O O . PHE A 1 454 ? 6.069 -3.039 -17.262 1.00 97.69 454 PHE A O 1
ATOM 3488 N N . VAL A 1 455 ? 5.138 -4.357 -15.683 1.00 98.50 455 VAL A N 1
ATOM 3489 C CA . VAL A 1 455 ? 6.008 -5.521 -15.876 1.00 98.50 455 VAL A CA 1
ATOM 3490 C C . VAL A 1 455 ? 5.162 -6.772 -16.114 1.00 98.50 455 VAL A C 1
ATOM 3492 O O . VAL A 1 455 ? 4.459 -7.253 -15.225 1.00 98.50 455 VAL A O 1
ATOM 3495 N N . GLY A 1 456 ? 5.243 -7.316 -17.329 1.00 97.75 456 GLY A N 1
ATOM 3496 C CA . GLY A 1 456 ? 4.464 -8.474 -17.773 1.00 97.75 456 GLY A CA 1
ATOM 3497 C C . GLY A 1 456 ? 4.874 -9.809 -17.146 1.00 97.75 456 GLY A C 1
ATOM 3498 O O . GLY A 1 456 ? 4.102 -10.764 -17.207 1.00 97.75 456 GLY A O 1
ATOM 3499 N N . ASN A 1 457 ? 6.055 -9.883 -16.527 1.00 98.19 457 ASN A N 1
ATOM 3500 C CA . ASN A 1 457 ? 6.528 -11.052 -15.790 1.00 98.19 457 ASN A CA 1
ATOM 3501 C C . ASN A 1 457 ? 7.067 -10.650 -14.402 1.00 98.19 457 ASN A C 1
ATOM 3503 O O . ASN A 1 457 ? 6.284 -10.191 -13.571 1.00 98.19 457 ASN A O 1
ATOM 3507 N N . ASN A 1 458 ? 8.367 -10.820 -14.129 1.00 98.69 458 ASN A N 1
ATOM 3508 C CA . ASN A 1 458 ? 8.950 -10.572 -12.806 1.00 98.69 458 ASN A CA 1
ATOM 3509 C C . ASN A 1 458 ? 9.622 -9.197 -12.720 1.00 98.69 458 ASN A C 1
ATOM 3511 O O . ASN A 1 458 ? 10.346 -8.814 -13.638 1.00 98.69 458 ASN A O 1
ATOM 3515 N N . LEU A 1 459 ? 9.459 -8.505 -11.593 1.00 98.56 459 LEU A N 1
ATOM 3516 C CA . LEU A 1 459 ? 10.218 -7.302 -11.247 1.00 98.56 459 LEU A CA 1
ATOM 3517 C C . LEU A 1 459 ? 11.280 -7.652 -10.203 1.00 98.56 459 LEU A C 1
ATOM 3519 O O . LEU A 1 459 ? 10.958 -8.178 -9.141 1.00 98.56 459 LEU A O 1
ATOM 3523 N N . THR A 1 460 ? 12.544 -7.358 -10.495 1.00 98.44 460 THR A N 1
ATOM 3524 C CA . THR A 1 460 ? 13.662 -7.470 -9.552 1.00 98.44 460 THR A CA 1
ATOM 3525 C C . THR A 1 460 ? 14.370 -6.127 -9.405 1.00 98.44 460 THR A C 1
ATOM 3527 O O . THR A 1 460 ? 14.885 -5.590 -10.384 1.00 98.44 460 THR A O 1
ATOM 3530 N N . LEU A 1 461 ? 14.430 -5.613 -8.178 1.00 97.31 461 LEU A N 1
ATOM 3531 C CA . LEU A 1 461 ? 15.169 -4.406 -7.813 1.00 97.31 461 LEU A CA 1
ATOM 3532 C C . LEU A 1 461 ? 16.319 -4.768 -6.869 1.00 97.31 461 LEU A C 1
ATOM 3534 O O . LEU A 1 461 ? 16.109 -5.430 -5.848 1.00 97.31 461 LEU A O 1
ATOM 3538 N N . LYS A 1 462 ? 17.527 -4.323 -7.213 1.00 95.62 462 LYS A N 1
ATOM 3539 C CA . LYS A 1 462 ? 18.745 -4.481 -6.414 1.00 95.62 462 LYS A CA 1
ATOM 3540 C C . LYS A 1 462 ? 19.420 -3.120 -6.216 1.00 95.62 462 LYS A C 1
ATOM 3542 O O . LYS A 1 462 ? 20.299 -2.763 -7.000 1.00 95.62 462 LYS A O 1
ATOM 3547 N N . PRO A 1 463 ? 18.974 -2.339 -5.221 1.00 91.88 463 PRO A N 1
ATOM 3548 C CA . PRO A 1 463 ? 19.540 -1.034 -4.898 1.00 91.88 463 PRO A CA 1
ATOM 3549 C C . PRO A 1 463 ? 20.775 -1.215 -4.009 1.00 91.88 463 PRO A C 1
ATOM 3551 O O . PRO A 1 463 ? 20.718 -0.976 -2.816 1.00 91.88 463 PRO A O 1
ATOM 3554 N N . LEU A 1 464 ? 21.884 -1.723 -4.539 1.00 89.69 464 LEU A N 1
ATOM 3555 C CA . LEU A 1 464 ? 23.071 -2.054 -3.747 1.00 89.69 464 LEU A CA 1
ATOM 3556 C C . LEU A 1 464 ? 23.684 -0.782 -3.137 1.00 89.69 464 LEU A C 1
ATOM 3558 O O . LEU A 1 464 ? 24.142 0.094 -3.863 1.00 89.69 464 LEU A O 1
ATOM 3562 N N . ASN A 1 465 ? 23.721 -0.675 -1.806 1.00 85.88 465 ASN A N 1
ATOM 3563 C CA . ASN A 1 465 ? 24.172 0.514 -1.068 1.00 85.88 465 ASN A CA 1
ATOM 3564 C C . ASN A 1 465 ? 23.563 1.850 -1.556 1.00 85.88 465 ASN A C 1
ATOM 3566 O O . ASN A 1 465 ? 24.241 2.878 -1.500 1.00 85.88 465 ASN A O 1
ATOM 3570 N N . SER A 1 466 ? 22.325 1.837 -2.057 1.00 89.88 466 SER A N 1
ATOM 3571 C CA . SER A 1 466 ? 21.665 3.002 -2.665 1.00 89.88 466 SER A CA 1
ATOM 3572 C C . SER A 1 466 ? 20.195 3.120 -2.261 1.00 89.88 466 SER A C 1
ATOM 3574 O O . SER A 1 466 ? 19.609 2.213 -1.664 1.00 89.88 466 SER A O 1
ATOM 3576 N N . THR A 1 467 ? 19.596 4.260 -2.590 1.00 91.19 467 THR A N 1
ATOM 3577 C CA . THR A 1 467 ? 18.176 4.546 -2.390 1.00 91.19 467 THR A CA 1
ATOM 3578 C C . THR A 1 467 ? 17.408 4.354 -3.693 1.00 91.19 467 THR A C 1
ATOM 3580 O O . THR A 1 467 ? 17.823 4.832 -4.748 1.00 91.19 467 THR A O 1
ATOM 3583 N N . PHE A 1 468 ? 16.245 3.706 -3.642 1.00 93.38 468 PHE A N 1
ATOM 3584 C CA . PHE A 1 468 ? 15.288 3.757 -4.747 1.00 93.38 468 PHE A CA 1
ATOM 3585 C C . PHE A 1 468 ? 13.978 4.402 -4.311 1.00 93.38 468 PHE A C 1
ATOM 3587 O O . PHE A 1 468 ? 13.514 4.202 -3.189 1.00 93.38 468 PHE A O 1
ATOM 3594 N N . GLU A 1 469 ? 13.349 5.143 -5.217 1.00 94.69 469 GLU A N 1
ATOM 3595 C CA . GLU A 1 469 ? 12.078 5.819 -4.961 1.00 94.69 469 GLU A CA 1
ATOM 3596 C C . GLU A 1 469 ? 10.976 5.241 -5.856 1.00 94.69 469 GLU A C 1
ATOM 3598 O O . GLU A 1 469 ? 11.153 5.143 -7.066 1.00 94.69 469 GLU A O 1
ATOM 3603 N N . LEU A 1 470 ? 9.821 4.884 -5.286 1.00 93.50 470 LEU A N 1
ATOM 3604 C CA . LEU A 1 470 ? 8.621 4.453 -6.016 1.00 93.50 470 LEU A CA 1
ATOM 3605 C C . LEU A 1 470 ? 7.438 5.357 -5.649 1.00 93.50 470 LEU A C 1
ATOM 3607 O O . LEU A 1 470 ? 6.769 5.122 -4.638 1.00 93.50 470 LEU A O 1
ATOM 3611 N N . THR A 1 471 ? 7.141 6.370 -6.464 1.00 92.06 471 THR A N 1
ATOM 3612 C CA . THR A 1 471 ? 6.087 7.370 -6.161 1.00 92.06 471 THR A CA 1
ATOM 3613 C C . THR A 1 471 ? 4.860 7.288 -7.075 1.00 92.06 471 THR A C 1
ATOM 3615 O O . THR A 1 471 ? 3.917 8.077 -6.952 1.00 92.06 471 THR A O 1
ATOM 3618 N N . LYS A 1 472 ? 4.838 6.318 -7.997 1.00 91.62 472 LYS A N 1
ATOM 3619 C CA . LYS A 1 472 ? 3.682 5.992 -8.845 1.00 91.62 472 LYS A CA 1
ATOM 3620 C C . LYS A 1 472 ? 3.294 4.537 -8.694 1.00 91.62 472 LYS A C 1
ATOM 3622 O O . LYS A 1 472 ? 4.072 3.719 -8.220 1.00 91.62 472 LYS A O 1
ATOM 3627 N N . ASN A 1 473 ? 2.063 4.235 -9.085 1.00 91.75 473 ASN A N 1
ATOM 3628 C CA . ASN A 1 473 ? 1.549 2.878 -9.031 1.00 91.75 473 ASN A CA 1
ATOM 3629 C C . ASN A 1 473 ? 2.300 1.957 -9.993 1.00 91.75 473 ASN A C 1
ATOM 3631 O O . ASN A 1 473 ? 2.741 2.374 -11.068 1.00 91.75 473 ASN A O 1
ATOM 3635 N N . ILE A 1 474 ? 2.402 0.697 -9.587 1.00 94.81 474 ILE A N 1
ATOM 3636 C CA . ILE A 1 474 ? 3.180 -0.327 -10.272 1.00 94.81 474 ILE A CA 1
ATOM 3637 C C . ILE A 1 474 ? 2.317 -1.568 -10.436 1.00 94.81 474 ILE A C 1
ATOM 3639 O O . ILE A 1 474 ? 1.630 -1.983 -9.500 1.00 94.81 474 ILE A O 1
ATOM 3643 N N . VAL A 1 475 ? 2.396 -2.186 -11.611 1.00 97.50 475 VAL A N 1
ATOM 3644 C CA . VAL A 1 475 ? 1.753 -3.469 -11.897 1.00 97.50 475 VAL A CA 1
ATOM 3645 C C . VAL A 1 475 ? 2.812 -4.483 -12.320 1.00 97.50 475 VAL A C 1
ATOM 3647 O O . VAL A 1 475 ? 3.497 -4.299 -13.325 1.00 97.50 475 VAL A O 1
ATOM 3650 N N . VAL A 1 476 ? 2.917 -5.577 -11.565 1.00 98.44 476 VAL A N 1
ATOM 3651 C CA . VAL A 1 476 ? 3.798 -6.722 -11.827 1.00 98.44 476 VAL A CA 1
ATOM 3652 C C . VAL A 1 476 ? 2.931 -7.968 -11.966 1.00 98.44 476 VAL A C 1
ATOM 3654 O O . VAL A 1 476 ? 2.290 -8.393 -11.008 1.00 98.44 476 VAL A O 1
ATOM 3657 N N . LYS A 1 477 ? 2.864 -8.571 -13.157 1.00 97.75 477 LYS A N 1
ATOM 3658 C CA . LYS A 1 477 ? 1.955 -9.711 -13.395 1.00 97.75 477 LYS A CA 1
ATOM 3659 C C . LYS A 1 477 ? 2.372 -10.987 -12.659 1.00 97.75 477 LYS A C 1
ATOM 3661 O O . LYS A 1 477 ? 1.512 -11.830 -12.424 1.00 97.75 477 LYS A O 1
ATOM 3666 N N . ASN A 1 478 ? 3.653 -11.134 -12.316 1.00 98.25 478 ASN A N 1
ATOM 3667 C CA . ASN A 1 478 ? 4.187 -12.300 -11.617 1.00 98.25 478 ASN A CA 1
ATOM 3668 C C . ASN A 1 478 ? 4.887 -11.873 -10.315 1.00 98.25 478 ASN A C 1
ATOM 3670 O O . ASN A 1 478 ? 4.240 -11.223 -9.500 1.00 98.25 478 ASN A O 1
ATOM 3674 N N . ASN A 1 479 ? 6.161 -12.205 -10.091 1.00 98.62 479 ASN A N 1
ATOM 3675 C CA . ASN A 1 479 ? 6.809 -11.990 -8.794 1.00 98.62 479 ASN A CA 1
ATOM 3676 C C . ASN A 1 479 ? 7.490 -10.620 -8.675 1.00 98.62 479 ASN A C 1
ATOM 3678 O O . ASN A 1 479 ? 8.122 -10.144 -9.622 1.00 98.62 479 ASN A O 1
ATOM 3682 N N . LEU A 1 480 ? 7.441 -10.042 -7.473 1.00 98.44 480 LEU A N 1
ATOM 3683 C CA . LEU A 1 480 ? 8.214 -8.866 -7.074 1.00 98.44 480 LEU A CA 1
ATOM 3684 C C . LEU A 1 480 ? 9.329 -9.284 -6.115 1.00 98.44 480 LEU A C 1
ATOM 3686 O O . LEU A 1 480 ? 9.076 -9.864 -5.062 1.00 98.44 480 LEU A O 1
ATOM 3690 N N . THR A 1 481 ? 10.572 -8.964 -6.458 1.00 98.00 481 THR A N 1
ATOM 3691 C CA . THR A 1 481 ? 11.736 -9.166 -5.594 1.00 98.00 481 THR A CA 1
ATOM 3692 C C . THR A 1 481 ? 12.476 -7.853 -5.393 1.00 98.00 481 THR A C 1
ATOM 3694 O O . THR A 1 481 ? 12.916 -7.232 -6.357 1.00 98.00 481 THR A O 1
ATOM 3697 N N . ILE A 1 482 ? 12.656 -7.453 -4.138 1.00 95.62 482 ILE A N 1
ATOM 3698 C CA . ILE A 1 482 ? 13.528 -6.346 -3.747 1.00 95.62 482 ILE A CA 1
ATOM 3699 C C . ILE A 1 482 ? 14.594 -6.929 -2.825 1.00 95.62 482 ILE A C 1
ATOM 3701 O O . ILE A 1 482 ? 14.285 -7.609 -1.845 1.00 95.62 482 ILE A O 1
ATOM 3705 N N . THR A 1 483 ? 15.861 -6.765 -3.182 1.00 93.00 483 THR A N 1
ATOM 3706 C CA . THR A 1 483 ? 16.969 -7.390 -2.452 1.00 93.00 483 THR A CA 1
ATOM 3707 C C . THR A 1 483 ? 18.143 -6.437 -2.388 1.00 93.00 483 THR A C 1
ATOM 3709 O O . THR A 1 483 ? 18.725 -6.118 -3.423 1.00 93.00 483 THR A O 1
ATOM 3712 N N . GLY A 1 484 ? 18.479 -5.995 -1.180 1.00 88.81 484 GLY A N 1
ATOM 3713 C CA . GLY A 1 484 ? 19.672 -5.194 -0.940 1.00 88.81 484 GLY A CA 1
ATOM 3714 C C . GLY A 1 484 ? 20.924 -6.055 -0.837 1.00 88.81 484 GLY A C 1
ATOM 3715 O O . GLY A 1 484 ? 20.921 -7.252 -1.155 1.00 88.81 484 GLY A O 1
ATOM 3716 N N . ASN A 1 485 ? 22.020 -5.440 -0.406 1.00 83.31 485 ASN A N 1
ATOM 3717 C CA . ASN A 1 485 ? 23.283 -6.137 -0.263 1.00 83.31 485 ASN A CA 1
ATOM 3718 C C . ASN A 1 485 ? 23.215 -7.172 0.873 1.00 83.31 485 ASN A C 1
ATOM 3720 O O . ASN A 1 485 ? 22.734 -6.912 1.971 1.00 83.31 485 ASN A O 1
ATOM 3724 N N . THR A 1 486 ? 23.719 -8.376 0.609 1.00 76.88 486 THR A N 1
ATOM 3725 C CA . THR A 1 486 ? 23.787 -9.460 1.603 1.00 76.88 486 THR A CA 1
ATOM 3726 C C . THR A 1 486 ? 25.113 -9.489 2.363 1.00 76.88 486 THR A C 1
ATOM 3728 O O . THR A 1 486 ? 25.336 -10.394 3.171 1.00 76.88 486 THR A O 1
ATOM 3731 N N . ASP A 1 487 ? 26.030 -8.566 2.060 1.00 71.62 487 ASP A N 1
ATOM 3732 C CA . ASP A 1 487 ? 27.316 -8.460 2.740 1.00 71.62 487 ASP A CA 1
ATOM 3733 C C . ASP A 1 487 ? 27.130 -7.949 4.175 1.00 71.62 487 ASP A C 1
ATOM 3735 O O . ASP A 1 487 ? 26.880 -6.776 4.428 1.00 71.62 487 ASP A O 1
ATOM 3739 N N . VAL A 1 488 ? 27.293 -8.865 5.128 1.00 59.25 488 VAL A N 1
ATOM 3740 C CA . VAL A 1 488 ? 27.133 -8.628 6.572 1.00 59.25 488 VAL A CA 1
ATOM 3741 C C . VAL A 1 488 ? 28.226 -7.715 7.154 1.00 59.25 488 VAL A C 1
ATOM 3743 O O . VAL A 1 488 ? 28.213 -7.432 8.350 1.00 59.25 488 VAL A O 1
ATOM 3746 N N . SER A 1 489 ? 29.223 -7.314 6.355 1.00 57.28 489 SER A N 1
ATOM 3747 C CA . SER A 1 489 ? 30.335 -6.460 6.794 1.00 57.28 489 SER A CA 1
ATOM 3748 C C . SER A 1 489 ? 30.089 -4.960 6.615 1.00 57.28 489 SER A C 1
ATOM 3750 O O . SER A 1 489 ? 30.882 -4.155 7.109 1.00 57.28 489 SER A O 1
ATOM 3752 N N . THR A 1 490 ? 29.006 -4.581 5.937 1.00 55.91 490 THR A N 1
ATOM 3753 C CA . THR A 1 490 ? 28.609 -3.188 5.714 1.00 55.91 490 THR A CA 1
ATOM 3754 C C . THR A 1 490 ? 27.296 -2.892 6.427 1.00 55.91 490 THR A C 1
ATOM 3756 O O . THR A 1 490 ? 26.405 -3.735 6.420 1.00 55.91 490 THR A O 1
ATOM 3759 N N . ASP A 1 491 ? 27.173 -1.703 7.027 1.00 59.84 491 ASP A N 1
ATOM 3760 C CA . ASP A 1 491 ? 25.885 -1.216 7.540 1.00 59.84 491 ASP A CA 1
ATOM 3761 C C . ASP A 1 491 ? 24.830 -1.277 6.418 1.00 59.84 491 ASP A C 1
ATOM 3763 O O . ASP A 1 491 ? 25.157 -0.925 5.280 1.00 59.84 491 ASP A O 1
ATOM 3767 N N . GLU A 1 492 ? 23.598 -1.710 6.728 1.00 62.41 492 GLU A N 1
ATOM 3768 C CA . GLU A 1 492 ? 22.468 -1.648 5.785 1.00 62.41 492 GLU A CA 1
ATOM 3769 C C . GLU A 1 492 ? 22.283 -0.183 5.355 1.00 62.41 492 GLU A C 1
ATOM 3771 O O . GLU A 1 492 ? 22.033 0.697 6.182 1.00 62.41 492 GLU A O 1
ATOM 3776 N N . LYS A 1 493 ? 22.471 0.092 4.062 1.00 72.38 493 LYS A N 1
ATOM 3777 C CA . LYS A 1 493 ? 22.354 1.441 3.468 1.00 72.38 493 LYS A CA 1
ATOM 3778 C C . LYS A 1 493 ? 21.260 1.514 2.414 1.00 72.38 493 LYS A C 1
ATOM 3780 O O . LYS A 1 493 ? 21.029 2.572 1.839 1.00 72.38 493 LYS A O 1
ATOM 3785 N N . GLU A 1 494 ? 20.622 0.385 2.140 1.00 87.06 494 GLU A N 1
ATOM 3786 C CA . GLU A 1 494 ? 19.617 0.230 1.111 1.00 87.06 494 GLU A CA 1
ATOM 3787 C C . GLU A 1 494 ? 18.258 0.698 1.607 1.00 87.06 494 GLU A C 1
ATOM 3789 O O . GLU A 1 494 ? 17.659 0.091 2.499 1.00 87.06 494 GLU A O 1
ATOM 3794 N N . ILE A 1 495 ? 17.755 1.767 0.995 1.00 88.25 495 ILE A N 1
ATOM 3795 C CA . ILE A 1 495 ? 16.491 2.389 1.384 1.00 88.25 495 ILE A CA 1
ATOM 3796 C C . ILE A 1 495 ? 15.536 2.364 0.192 1.00 88.25 495 ILE A C 1
ATOM 3798 O O . ILE A 1 495 ? 15.839 2.857 -0.891 1.00 88.25 495 ILE A O 1
ATOM 3802 N N . GLY A 1 496 ? 14.351 1.798 0.392 1.00 91.31 496 GLY A N 1
ATOM 3803 C CA . GLY A 1 496 ? 13.223 1.956 -0.517 1.00 91.31 496 GLY A CA 1
ATOM 3804 C C . GLY A 1 496 ? 12.278 3.030 -0.004 1.00 91.31 496 GLY A C 1
ATOM 3805 O O . GLY A 1 496 ? 11.673 2.847 1.050 1.00 91.31 496 GLY A O 1
ATOM 3806 N N . MET A 1 497 ? 12.119 4.125 -0.745 1.00 92.56 497 MET A N 1
ATOM 3807 C CA . MET A 1 497 ? 11.199 5.214 -0.415 1.00 92.56 497 MET A CA 1
ATOM 3808 C C . MET A 1 497 ? 9.919 5.104 -1.241 1.00 92.56 497 MET A C 1
ATOM 3810 O O . MET A 1 497 ? 9.959 5.122 -2.470 1.00 92.56 497 MET A O 1
ATOM 3814 N N . PHE A 1 498 ? 8.764 5.028 -0.584 1.00 92.62 498 PHE A N 1
ATOM 3815 C CA . PHE A 1 498 ? 7.502 4.733 -1.258 1.00 92.62 498 PHE A CA 1
ATOM 3816 C C . PHE A 1 498 ? 6.458 5.834 -1.080 1.00 92.62 498 PHE A C 1
ATOM 3818 O O . PHE A 1 498 ? 6.197 6.319 0.021 1.00 92.62 498 PHE A O 1
ATOM 3825 N N . ASP A 1 499 ? 5.804 6.167 -2.185 1.00 92.06 499 ASP A N 1
ATOM 3826 C CA . ASP A 1 499 ? 4.471 6.754 -2.231 1.00 92.06 499 ASP A CA 1
ATOM 3827 C C . ASP A 1 499 ? 3.675 6.075 -3.354 1.00 92.06 499 ASP A C 1
ATOM 3829 O O . ASP A 1 499 ? 3.266 6.697 -4.331 1.00 92.06 499 ASP A O 1
ATOM 3833 N N . SER A 1 500 ? 3.464 4.764 -3.263 1.00 92.31 500 SER A N 1
ATOM 3834 C CA . SER A 1 500 ? 2.950 3.966 -4.384 1.00 92.31 500 SER A CA 1
ATOM 3835 C C . SER A 1 500 ? 2.020 2.842 -3.952 1.00 92.31 500 SER A C 1
ATOM 3837 O O . SER A 1 500 ? 2.096 2.323 -2.837 1.00 92.31 500 SER A O 1
ATOM 3839 N N . ILE A 1 501 ? 1.130 2.471 -4.873 1.00 94.31 501 ILE A N 1
ATOM 3840 C CA . ILE A 1 501 ? 0.353 1.236 -4.793 1.00 94.31 501 ILE A CA 1
ATOM 3841 C C . ILE A 1 501 ? 0.983 0.229 -5.750 1.00 94.31 501 ILE A C 1
ATOM 3843 O O . ILE A 1 501 ? 1.129 0.505 -6.941 1.00 94.31 501 ILE A O 1
ATOM 3847 N N . VAL A 1 502 ? 1.364 -0.930 -5.228 1.00 96.38 502 VAL A N 1
ATOM 3848 C CA . VAL A 1 502 ? 2.063 -1.973 -5.976 1.00 96.38 502 VAL A CA 1
ATOM 3849 C C . VAL A 1 502 ? 1.173 -3.205 -6.056 1.00 96.38 502 VAL A C 1
ATOM 3851 O O . VAL A 1 502 ? 0.898 -3.836 -5.038 1.00 96.38 502 VAL A O 1
ATOM 3854 N N . TYR A 1 503 ? 0.746 -3.557 -7.266 1.00 97.81 503 TYR A N 1
ATOM 3855 C CA . TYR A 1 503 ? -0.015 -4.771 -7.548 1.00 97.81 503 TYR A CA 1
ATOM 3856 C C . TYR A 1 503 ? 0.920 -5.866 -8.059 1.00 97.81 503 TYR A C 1
ATOM 3858 O O . TYR A 1 503 ? 1.601 -5.677 -9.067 1.00 97.81 503 TYR A O 1
ATOM 3866 N N . THR A 1 504 ? 0.928 -7.019 -7.393 1.00 98.38 504 THR A N 1
ATOM 3867 C CA . THR A 1 504 ? 1.774 -8.171 -7.739 1.00 98.38 504 THR A CA 1
ATOM 3868 C C . THR A 1 504 ? 0.923 -9.430 -7.906 1.00 98.38 504 THR A C 1
ATOM 3870 O O . THR A 1 504 ? 0.275 -9.880 -6.965 1.00 98.38 504 THR A O 1
ATOM 3873 N N . GLY A 1 505 ? 0.911 -10.021 -9.102 1.00 98.12 505 GLY A N 1
ATOM 3874 C CA . GLY A 1 505 ? 0.127 -11.230 -9.396 1.00 98.12 505 GLY A CA 1
ATOM 3875 C C . GLY A 1 505 ? 0.722 -12.532 -8.840 1.00 98.12 505 GLY A C 1
ATOM 3876 O O . GLY A 1 505 ? 0.048 -13.561 -8.844 1.00 98.12 505 GLY A O 1
ATOM 3877 N N . GLY A 1 506 ? 1.967 -12.496 -8.362 1.00 97.81 506 GLY A N 1
ATOM 3878 C CA . GLY A 1 506 ? 2.691 -13.615 -7.761 1.00 97.81 506 GLY A CA 1
ATOM 3879 C C . GLY A 1 506 ? 3.188 -13.318 -6.344 1.00 97.81 506 GLY A C 1
ATOM 3880 O O . GLY A 1 506 ? 2.549 -12.592 -5.582 1.00 97.81 506 GLY A O 1
ATOM 3881 N N . GLU A 1 507 ? 4.317 -13.925 -5.982 1.00 97.81 507 GLU A N 1
ATOM 3882 C CA . GLU A 1 507 ? 4.984 -13.760 -4.685 1.00 97.81 507 GLU A CA 1
ATOM 3883 C C . GLU A 1 507 ? 5.665 -12.390 -4.574 1.00 97.81 507 GLU A C 1
ATOM 3885 O O . GLU A 1 507 ? 6.242 -11.883 -5.543 1.00 97.81 507 GLU A O 1
ATOM 3890 N N . VAL A 1 508 ? 5.655 -11.823 -3.364 1.00 97.88 508 VAL A N 1
ATOM 3891 C CA . VAL A 1 508 ? 6.491 -10.673 -3.014 1.00 97.88 508 VAL A CA 1
ATOM 3892 C C . VAL A 1 508 ? 7.560 -11.085 -2.014 1.00 97.88 508 VAL A C 1
ATOM 3894 O O . VAL A 1 508 ? 7.253 -11.584 -0.931 1.00 97.88 508 VAL A O 1
ATOM 3897 N N . LYS A 1 509 ? 8.815 -10.792 -2.353 1.00 95.69 509 LYS A N 1
ATOM 3898 C CA . LYS A 1 509 ? 9.969 -10.968 -1.475 1.00 95.69 509 LYS A CA 1
ATOM 3899 C C . LYS A 1 509 ? 10.715 -9.651 -1.301 1.00 95.69 509 LYS A C 1
ATOM 3901 O O . LYS A 1 509 ? 11.212 -9.096 -2.280 1.00 95.69 509 LYS A O 1
ATOM 3906 N N . ILE A 1 510 ? 10.845 -9.186 -0.060 1.00 92.00 510 ILE A N 1
ATOM 3907 C CA . ILE A 1 510 ? 11.693 -8.038 0.289 1.00 92.00 510 ILE A CA 1
ATOM 3908 C C . ILE A 1 510 ? 12.665 -8.465 1.386 1.00 92.00 510 ILE A C 1
ATOM 3910 O O . ILE A 1 510 ? 12.236 -8.942 2.436 1.00 92.00 510 ILE A O 1
ATOM 3914 N N . THR A 1 511 ? 13.963 -8.318 1.116 1.00 88.94 511 THR A N 1
ATOM 3915 C CA . THR A 1 511 ? 15.049 -8.747 2.011 1.00 88.94 511 THR A CA 1
ATOM 3916 C C . THR A 1 511 ? 16.189 -7.738 2.013 1.00 88.94 511 THR A C 1
ATOM 3918 O O . THR A 1 511 ? 16.548 -7.236 0.947 1.00 88.94 511 THR A O 1
ATOM 3921 N N . ASN A 1 512 ? 16.796 -7.493 3.180 1.00 86.31 512 ASN A N 1
ATOM 3922 C CA . ASN A 1 512 ? 17.990 -6.645 3.329 1.00 86.31 512 ASN A CA 1
ATOM 3923 C C . ASN A 1 512 ? 17.792 -5.215 2.794 1.00 86.31 512 ASN A C 1
ATOM 3925 O O . ASN A 1 512 ? 18.669 -4.676 2.131 1.00 86.31 512 ASN A O 1
ATOM 3929 N N . VAL A 1 513 ? 16.607 -4.636 3.001 1.00 86.50 513 VAL A N 1
ATOM 3930 C CA . VAL A 1 513 ? 16.268 -3.270 2.573 1.00 86.50 513 VAL A CA 1
ATOM 3931 C C . VAL A 1 513 ? 15.373 -2.629 3.625 1.00 86.50 513 VAL A C 1
ATOM 3933 O O . VAL A 1 513 ? 14.380 -3.232 4.041 1.00 86.50 513 VAL A O 1
ATOM 3936 N N . SER A 1 514 ? 15.676 -1.392 4.013 1.00 85.00 514 SER A N 1
ATOM 3937 C CA . SER A 1 514 ? 14.790 -0.573 4.839 1.00 85.00 514 SER A CA 1
ATOM 3938 C C . SER A 1 514 ? 13.680 0.033 3.979 1.00 85.00 514 SER A C 1
ATOM 3940 O O . SER A 1 514 ? 13.923 0.550 2.891 1.00 85.00 514 SER A O 1
ATOM 3942 N N . ILE A 1 515 ? 12.438 -0.032 4.455 1.00 86.38 515 ILE A N 1
ATOM 3943 C CA . ILE A 1 515 ? 11.269 0.506 3.747 1.00 86.38 515 ILE A CA 1
ATOM 3944 C C . ILE A 1 515 ? 10.828 1.785 4.449 1.00 86.38 515 ILE A C 1
ATOM 3946 O O . ILE A 1 515 ? 10.490 1.757 5.629 1.00 86.38 515 ILE A O 1
ATOM 3950 N N . GLU A 1 516 ? 10.777 2.891 3.719 1.00 88.00 516 GLU A N 1
ATOM 3951 C CA . GLU A 1 516 ? 10.428 4.208 4.241 1.00 88.00 516 GLU A CA 1
ATOM 3952 C C . GLU A 1 516 ? 9.350 4.883 3.392 1.00 88.00 516 GLU A C 1
ATOM 3954 O O . GLU A 1 516 ? 9.172 4.590 2.209 1.00 88.00 516 GLU A O 1
ATOM 3959 N N . GLY A 1 517 ? 8.607 5.811 3.990 1.00 88.25 517 GLY A N 1
ATOM 3960 C CA . GLY A 1 517 ? 7.703 6.670 3.233 1.00 88.25 517 GLY A CA 1
ATOM 3961 C C . GLY A 1 517 ? 8.459 7.804 2.554 1.00 88.25 517 GLY A C 1
ATOM 3962 O O . GLY A 1 517 ? 9.329 8.438 3.155 1.00 88.25 517 GLY A O 1
ATOM 3963 N N . PHE A 1 518 ? 8.094 8.101 1.310 1.00 88.62 518 PHE A N 1
ATOM 3964 C CA . PHE A 1 518 ? 8.673 9.209 0.556 1.00 88.62 518 PHE A CA 1
ATOM 3965 C C . PHE A 1 518 ? 8.440 10.547 1.276 1.00 88.62 518 PHE A C 1
ATOM 3967 O O . PHE A 1 518 ? 7.323 10.851 1.702 1.00 88.62 518 PHE A O 1
ATOM 3974 N N . ASN A 1 519 ? 9.484 11.361 1.438 1.00 83.50 519 ASN A N 1
ATOM 3975 C CA . ASN A 1 519 ? 9.396 12.602 2.204 1.00 83.50 519 ASN A CA 1
ATOM 3976 C C . ASN A 1 519 ? 9.171 13.811 1.289 1.00 83.50 519 ASN A C 1
ATOM 3978 O O . ASN A 1 519 ? 10.078 14.252 0.584 1.00 83.50 519 ASN A O 1
ATOM 3982 N N . TYR A 1 520 ? 7.977 14.400 1.353 1.00 78.56 520 TYR A N 1
ATOM 3983 C CA . TYR A 1 520 ? 7.678 15.627 0.623 1.00 78.56 520 TYR A CA 1
ATOM 3984 C C . TYR A 1 520 ? 8.279 16.826 1.354 1.00 78.56 520 TYR A C 1
ATOM 3986 O O . TYR A 1 520 ? 7.753 17.275 2.376 1.00 78.56 520 TYR A O 1
ATOM 3994 N N . SER A 1 521 ? 9.351 17.388 0.787 1.00 66.19 521 SER A N 1
ATOM 3995 C CA . SER A 1 521 ? 10.200 18.430 1.391 1.00 66.19 521 SER A CA 1
ATOM 3996 C C . SER A 1 521 ? 9.447 19.669 1.907 1.00 66.19 521 SER A C 1
ATOM 3998 O O . SER A 1 521 ? 9.979 20.401 2.737 1.00 66.19 521 SER A O 1
ATOM 4000 N N . ASN A 1 522 ? 8.212 19.904 1.444 1.00 56.78 522 ASN A N 1
ATOM 4001 C CA . ASN A 1 522 ? 7.445 21.128 1.691 1.00 56.78 522 ASN A CA 1
ATOM 4002 C C . ASN A 1 522 ? 6.134 20.934 2.476 1.00 56.78 522 ASN A C 1
ATOM 4004 O O . ASN A 1 522 ? 5.485 21.927 2.794 1.00 56.78 522 ASN A O 1
ATOM 4008 N N . GLU A 1 523 ? 5.715 19.699 2.783 1.00 56.41 523 GLU A N 1
ATOM 4009 C CA . GLU A 1 523 ? 4.352 19.448 3.295 1.00 56.41 523 GLU A CA 1
ATOM 4010 C C . GLU A 1 523 ? 4.295 18.720 4.642 1.00 56.41 523 GLU A C 1
ATOM 4012 O O . GLU A 1 523 ? 3.212 18.573 5.205 1.00 56.41 523 GLU A O 1
ATOM 4017 N N . GLY A 1 524 ? 5.427 18.228 5.162 1.00 62.00 524 GLY A N 1
ATOM 4018 C CA . GLY A 1 524 ? 5.439 17.375 6.361 1.00 62.00 524 GLY A CA 1
ATOM 4019 C C . GLY A 1 524 ? 4.642 16.070 6.195 1.00 62.00 524 GLY A C 1
ATOM 4020 O O . GLY A 1 524 ? 4.443 15.340 7.164 1.00 62.00 524 GLY A O 1
ATOM 4021 N N . LYS A 1 525 ? 4.182 15.781 4.971 1.00 68.56 525 LYS A N 1
ATOM 4022 C CA . LYS A 1 525 ? 3.521 14.541 4.580 1.00 68.56 525 LYS A CA 1
ATOM 4023 C C . LYS A 1 525 ? 4.582 13.504 4.258 1.00 68.56 525 LYS A C 1
ATOM 4025 O O . LYS A 1 525 ? 5.573 13.807 3.594 1.00 68.56 525 LYS A O 1
ATOM 4030 N N . LYS A 1 526 ? 4.334 12.277 4.699 1.00 77.50 526 LYS A N 1
ATOM 4031 C CA . LYS A 1 526 ? 5.112 11.111 4.299 1.00 77.50 526 LYS A CA 1
ATOM 4032 C C . LYS A 1 526 ? 4.255 10.231 3.402 1.00 77.50 526 LYS A C 1
ATOM 4034 O O . LYS A 1 526 ? 3.072 10.046 3.687 1.00 77.50 526 LYS A O 1
ATOM 4039 N N . GLY A 1 527 ? 4.853 9.742 2.325 1.00 88.12 527 GLY A N 1
ATOM 4040 C CA . GLY A 1 527 ? 4.261 8.733 1.465 1.00 88.12 527 GLY A CA 1
ATOM 4041 C C . GLY A 1 527 ? 4.126 7.392 2.178 1.00 88.12 527 GLY A C 1
ATOM 4042 O O . GLY A 1 527 ? 4.612 7.203 3.296 1.00 88.12 527 GLY A O 1
ATOM 4043 N N . MET A 1 528 ? 3.445 6.459 1.526 1.00 90.06 528 MET A N 1
ATOM 4044 C CA . MET A 1 528 ? 3.316 5.087 2.009 1.00 90.06 528 MET A CA 1
ATOM 4045 C C . MET A 1 528 ? 3.323 4.079 0.866 1.00 90.06 528 MET A C 1
ATOM 4047 O O . MET A 1 528 ? 2.899 4.383 -0.253 1.00 90.06 528 MET A O 1
ATOM 4051 N N . LEU A 1 529 ? 3.758 2.863 1.185 1.00 93.25 529 LEU A N 1
ATOM 4052 C CA . LEU A 1 529 ? 3.618 1.691 0.331 1.00 93.25 529 LEU A CA 1
ATOM 4053 C C . LEU A 1 529 ? 2.274 1.009 0.598 1.00 93.25 529 LEU A C 1
ATOM 4055 O O . LEU A 1 529 ? 2.002 0.594 1.719 1.00 93.25 529 LEU A O 1
ATOM 4059 N N . ILE A 1 530 ? 1.452 0.823 -0.428 1.00 95.38 530 ILE A N 1
ATOM 4060 C CA . ILE A 1 530 ? 0.323 -0.112 -0.371 1.00 95.38 530 ILE A CA 1
ATOM 4061 C C . ILE A 1 530 ? 0.663 -1.281 -1.288 1.00 95.38 530 ILE A C 1
ATOM 4063 O O . ILE A 1 530 ? 0.594 -1.162 -2.509 1.00 95.38 530 ILE A O 1
ATOM 4067 N N . LEU A 1 531 ? 1.075 -2.399 -0.700 1.00 96.75 531 LEU A N 1
ATOM 4068 C CA . LEU A 1 531 ? 1.482 -3.596 -1.422 1.00 96.75 531 LEU A CA 1
ATOM 4069 C C . LEU A 1 531 ? 0.339 -4.611 -1.440 1.00 96.75 531 LEU A C 1
ATOM 4071 O O . LEU A 1 531 ? -0.084 -5.105 -0.396 1.00 96.75 531 LEU A O 1
ATOM 4075 N N . LEU A 1 532 ? -0.127 -4.939 -2.639 1.00 98.00 532 LEU A N 1
ATOM 4076 C CA . LEU A 1 532 ? -1.216 -5.873 -2.885 1.00 98.00 532 LEU A CA 1
ATOM 4077 C C . LEU A 1 532 ? -0.656 -7.055 -3.677 1.00 98.00 532 LEU A C 1
ATOM 4079 O O . LEU A 1 532 ? -0.225 -6.894 -4.820 1.00 98.00 532 LEU A O 1
ATOM 4083 N N . ALA A 1 533 ? -0.679 -8.245 -3.086 1.00 98.25 533 ALA A N 1
ATOM 4084 C CA . ALA A 1 533 ? -0.166 -9.464 -3.695 1.00 98.25 533 ALA A CA 1
ATOM 4085 C C . ALA A 1 533 ? -1.261 -10.524 -3.852 1.00 98.25 533 ALA A C 1
ATOM 4087 O O . ALA A 1 533 ? -2.098 -10.711 -2.973 1.00 98.25 533 ALA A O 1
ATOM 4088 N N . LYS A 1 534 ? -1.223 -11.278 -4.945 1.00 97.81 534 LYS A N 1
ATOM 4089 C CA . LYS A 1 534 ? -2.023 -12.500 -5.074 1.00 97.81 534 LYS A CA 1
ATOM 4090 C C . LYS A 1 534 ? -1.315 -13.706 -4.455 1.00 97.81 534 LYS A C 1
ATOM 4092 O O . LYS A 1 534 ? -1.946 -14.552 -3.829 1.00 97.81 534 LYS A O 1
ATOM 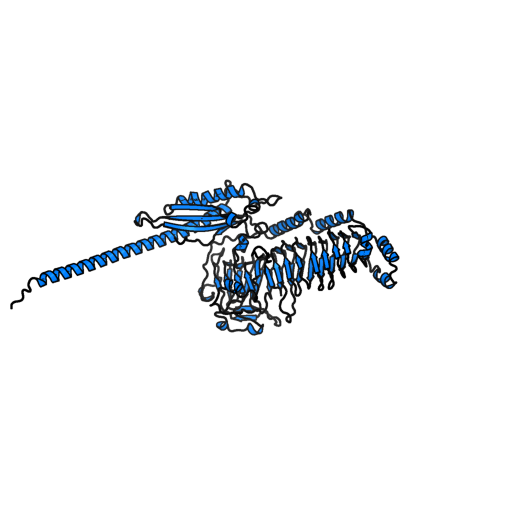4097 N N . GLY A 1 535 ? 0.008 -13.778 -4.614 1.00 98.00 535 GLY A N 1
ATOM 4098 C CA . GLY A 1 535 ? 0.860 -14.781 -3.980 1.00 98.00 535 GLY A CA 1
ATOM 4099 C C . GLY A 1 535 ? 1.320 -14.374 -2.576 1.00 98.00 535 GLY A C 1
ATOM 4100 O O . GLY A 1 535 ? 0.927 -13.319 -2.067 1.00 98.00 535 GLY A O 1
ATOM 4101 N N . PRO A 1 536 ? 2.140 -15.216 -1.923 1.00 97.50 536 PRO A N 1
ATOM 4102 C CA . PRO A 1 536 ? 2.574 -14.981 -0.554 1.00 97.50 536 PRO A CA 1
ATOM 4103 C C . PRO A 1 536 ? 3.474 -13.747 -0.429 1.00 97.50 536 PRO A C 1
ATOM 4105 O O . PRO A 1 536 ? 4.180 -13.376 -1.369 1.00 97.50 536 PRO A O 1
ATOM 4108 N N . ILE A 1 537 ? 3.459 -13.129 0.753 1.00 95.50 537 ILE A N 1
ATOM 4109 C CA . ILE A 1 537 ? 4.354 -12.020 1.108 1.00 95.50 537 ILE A CA 1
ATOM 4110 C C . ILE A 1 537 ? 5.385 -12.522 2.118 1.00 95.50 537 ILE A C 1
ATOM 4112 O O . ILE A 1 537 ? 5.029 -12.990 3.202 1.00 95.50 537 ILE A O 1
ATOM 4116 N N . ASN A 1 538 ? 6.664 -12.379 1.769 1.00 90.62 538 ASN A N 1
ATOM 4117 C CA . ASN A 1 538 ? 7.798 -12.689 2.629 1.00 90.62 538 ASN A CA 1
ATOM 4118 C C . ASN A 1 538 ? 8.662 -11.438 2.826 1.00 90.62 538 ASN A C 1
ATOM 4120 O O . ASN A 1 538 ? 9.306 -10.951 1.892 1.00 90.62 538 ASN A O 1
ATOM 4124 N N . LEU A 1 539 ? 8.655 -10.924 4.056 1.00 88.12 539 LEU A N 1
ATOM 4125 C CA . LEU A 1 539 ? 9.469 -9.791 4.483 1.00 88.12 539 LEU A CA 1
ATOM 4126 C C . LEU A 1 539 ? 10.426 -10.291 5.560 1.00 88.12 539 LEU A C 1
ATOM 4128 O O . LEU A 1 539 ? 9.999 -10.692 6.646 1.00 88.12 539 LEU A O 1
ATOM 4132 N N . ASN A 1 540 ? 11.720 -10.283 5.265 1.00 82.62 540 ASN A N 1
ATOM 4133 C CA . ASN A 1 540 ? 12.741 -10.762 6.186 1.00 82.62 540 ASN A CA 1
ATOM 4134 C C . ASN A 1 540 ? 13.973 -9.859 6.161 1.00 82.62 540 ASN A C 1
ATOM 4136 O O . ASN A 1 540 ? 14.181 -9.101 5.221 1.00 82.62 540 ASN A O 1
ATOM 4140 N N . ARG A 1 541 ? 14.777 -9.912 7.231 1.00 80.81 541 ARG A N 1
ATOM 4141 C CA . ARG A 1 541 ? 16.013 -9.115 7.350 1.00 80.81 541 ARG A CA 1
ATOM 4142 C C . ARG A 1 541 ? 15.769 -7.627 7.058 1.00 80.81 541 ARG A C 1
ATOM 4144 O O . ARG A 1 541 ? 16.488 -7.008 6.291 1.00 80.81 541 ARG A O 1
ATOM 4151 N N . ILE A 1 542 ? 14.687 -7.095 7.626 1.00 81.81 542 ILE A N 1
ATOM 4152 C CA . ILE A 1 542 ? 14.376 -5.664 7.609 1.00 81.81 542 ILE A CA 1
ATOM 4153 C C . ILE A 1 542 ? 14.929 -5.077 8.903 1.00 81.81 542 ILE A C 1
ATOM 4155 O O . ILE A 1 542 ? 14.560 -5.575 9.975 1.00 81.81 542 ILE A O 1
ATOM 4159 N N . ASN A 1 543 ? 15.796 -4.065 8.812 1.00 76.44 543 ASN A N 1
ATOM 4160 C CA . ASN A 1 543 ? 16.495 -3.477 9.959 1.00 76.44 543 ASN A CA 1
ATOM 4161 C C . ASN A 1 543 ? 17.123 -4.588 10.827 1.00 76.44 543 ASN A C 1
ATOM 4163 O O . ASN A 1 543 ? 16.752 -4.810 11.993 1.00 76.44 543 ASN A O 1
ATOM 4167 N N . GLU A 1 544 ? 17.954 -5.422 10.199 1.00 76.81 544 GLU A N 1
ATOM 4168 C CA . GLU A 1 544 ? 18.498 -6.615 10.842 1.00 76.81 544 GLU A CA 1
ATOM 4169 C C . GLU A 1 544 ? 19.455 -6.237 11.983 1.00 76.81 544 GLU A C 1
ATOM 4171 O O . GLU A 1 544 ? 20.302 -5.362 11.843 1.00 76.81 544 GLU A O 1
ATOM 4176 N N . PHE A 1 545 ? 19.309 -6.887 13.145 1.00 71.25 545 PHE A N 1
ATOM 4177 C CA . PHE A 1 545 ? 20.140 -6.663 14.340 1.00 71.25 545 PHE A CA 1
ATOM 4178 C C . PHE A 1 545 ? 20.190 -5.222 14.872 1.00 71.25 545 PHE A C 1
ATOM 4180 O O . PHE A 1 545 ? 20.977 -4.903 15.764 1.00 71.25 545 PHE A O 1
ATOM 4187 N N . THR A 1 546 ? 19.280 -4.362 14.416 1.00 72.69 546 THR A N 1
ATOM 4188 C CA . THR A 1 546 ? 19.081 -3.041 15.002 1.00 72.69 546 THR A CA 1
ATOM 4189 C C . THR A 1 546 ? 18.576 -3.164 16.444 1.00 72.69 546 THR A C 1
ATOM 4191 O O . THR A 1 546 ? 17.779 -4.054 16.790 1.00 72.69 546 THR A O 1
ATOM 4194 N N . THR A 1 547 ? 19.042 -2.264 17.308 1.00 72.25 547 THR A N 1
ATOM 4195 C CA . THR A 1 547 ? 18.746 -2.243 18.743 1.00 72.25 547 THR A CA 1
ATOM 4196 C C . THR A 1 547 ? 18.021 -0.969 19.151 1.00 72.25 547 THR A C 1
ATOM 4198 O O . THR A 1 547 ? 18.181 0.076 18.540 1.00 72.25 547 THR A O 1
ATOM 4201 N N . PHE A 1 548 ? 17.210 -1.043 20.203 1.00 73.06 548 PHE A N 1
ATOM 4202 C CA . PHE A 1 548 ? 16.644 0.131 20.856 1.00 73.06 548 PHE A CA 1
ATOM 4203 C C . PHE A 1 548 ? 17.715 0.832 21.696 1.00 73.06 548 PHE A C 1
ATOM 4205 O O . PHE A 1 548 ? 18.443 0.166 22.439 1.00 73.06 548 PHE A O 1
ATOM 4212 N N . ASN A 1 549 ? 17.737 2.171 21.682 1.00 72.00 549 ASN A N 1
ATOM 4213 C CA . ASN A 1 549 ? 18.573 2.940 22.616 1.00 72.00 549 ASN A CA 1
ATOM 4214 C C . ASN A 1 549 ? 18.075 2.817 24.068 1.00 72.00 549 ASN A C 1
ATOM 4216 O O . ASN A 1 549 ? 18.867 2.878 25.007 1.00 72.00 549 ASN A O 1
ATOM 4220 N N . ASP A 1 550 ? 16.760 2.656 24.254 1.00 71.81 550 ASP A N 1
ATOM 4221 C CA . ASP A 1 550 ? 16.117 2.379 25.543 1.00 71.81 550 ASP A CA 1
ATOM 4222 C C . ASP A 1 550 ? 15.161 1.199 25.351 1.00 71.81 550 ASP A C 1
ATOM 4224 O O . ASP A 1 550 ? 14.115 1.338 24.716 1.00 71.81 550 ASP A O 1
ATOM 4228 N N . GLU A 1 551 ? 15.556 0.018 25.829 1.00 75.00 551 GLU A N 1
ATOM 4229 C CA . GLU A 1 551 ? 14.798 -1.215 25.609 1.00 75.00 551 GLU A CA 1
ATOM 4230 C C . GLU A 1 551 ? 13.600 -1.382 26.564 1.00 75.00 551 GLU A C 1
ATOM 4232 O O . GLU A 1 551 ? 12.781 -2.264 26.320 1.00 75.00 551 GLU A O 1
ATOM 4237 N N . GLU A 1 552 ? 13.450 -0.547 27.605 1.00 80.81 552 GLU A N 1
ATOM 4238 C CA . GLU A 1 552 ? 12.452 -0.709 28.678 1.00 80.81 552 GLU A CA 1
ATOM 4239 C C . GLU A 1 552 ? 11.133 0.074 28.436 1.00 80.81 552 GLU A C 1
ATOM 4241 O O . GLU A 1 552 ? 11.111 1.282 28.190 1.00 80.81 552 GLU A O 1
ATOM 4246 N N . GLU A 1 553 ? 9.987 -0.592 28.625 1.00 74.12 553 GLU A N 1
ATOM 4247 C CA . GLU A 1 553 ? 8.616 -0.135 28.312 1.00 74.12 553 GLU A CA 1
ATOM 4248 C C . GLU A 1 553 ? 8.066 1.015 29.182 1.00 74.12 553 GLU A C 1
ATOM 4250 O O . GLU A 1 553 ? 6.897 1.386 29.062 1.00 74.12 553 GLU A O 1
ATOM 4255 N N . GLN A 1 554 ? 8.845 1.582 30.104 1.00 60.31 554 GLN A N 1
ATOM 4256 C CA . GLN A 1 554 ? 8.309 2.472 31.148 1.00 60.31 554 GLN A CA 1
ATOM 4257 C C . GLN A 1 554 ? 8.543 3.966 30.929 1.00 60.31 554 GLN A C 1
ATOM 4259 O O . GLN A 1 554 ? 8.149 4.767 31.777 1.00 60.31 554 GLN A O 1
ATOM 4264 N N . ARG A 1 555 ? 9.157 4.371 29.815 1.00 50.34 555 ARG A N 1
ATOM 4265 C CA . ARG A 1 555 ? 9.520 5.783 29.618 1.00 50.34 555 ARG A CA 1
ATOM 4266 C C . ARG A 1 555 ? 8.736 6.490 28.519 1.00 50.34 555 ARG A C 1
ATOM 4268 O O . ARG A 1 555 ? 8.518 7.692 28.643 1.00 50.34 555 ARG A O 1
ATOM 4275 N N . VAL A 1 556 ? 8.286 5.786 27.477 1.00 50.94 556 VAL A N 1
ATOM 4276 C CA . VAL A 1 556 ? 7.740 6.402 26.257 1.00 50.94 556 VAL A CA 1
ATOM 4277 C C . VAL A 1 556 ? 6.844 5.381 25.522 1.00 50.94 556 VAL A C 1
ATOM 4279 O O . VAL A 1 556 ? 7.211 4.221 25.412 1.00 50.94 556 VAL A O 1
ATOM 4282 N N . ASN A 1 557 ? 5.653 5.748 25.026 1.00 62.62 557 ASN A N 1
ATOM 4283 C CA . ASN A 1 557 ? 4.885 4.840 24.145 1.00 62.62 557 ASN A CA 1
ATOM 4284 C C . ASN A 1 557 ? 5.689 4.597 22.848 1.00 62.62 557 ASN A C 1
ATOM 4286 O O . ASN A 1 557 ? 6.342 5.524 22.388 1.00 62.62 557 ASN A O 1
ATOM 4290 N N . PHE A 1 558 ? 5.616 3.420 22.220 1.00 64.81 558 PHE A N 1
ATOM 4291 C CA . PHE A 1 558 ? 6.355 3.092 20.990 1.00 64.81 558 PHE A CA 1
ATOM 4292 C C . PHE A 1 558 ? 6.189 4.147 19.877 1.00 64.81 558 PHE A C 1
ATOM 4294 O O . PHE A 1 558 ? 7.152 4.507 19.206 1.00 64.81 558 PHE A O 1
ATOM 4301 N N . LYS A 1 559 ? 4.998 4.754 19.761 1.00 62.72 559 LYS A N 1
ATOM 4302 C CA . LYS A 1 559 ? 4.765 5.896 18.857 1.00 62.72 559 LYS A CA 1
ATOM 4303 C C . LYS A 1 559 ? 5.642 7.118 19.176 1.00 62.72 559 LYS A C 1
ATOM 4305 O O . LYS A 1 559 ? 6.132 7.763 18.265 1.00 62.72 559 LYS A O 1
ATOM 4310 N N . ASN A 1 560 ? 5.861 7.414 20.453 1.00 60.34 560 ASN A N 1
ATOM 4311 C CA . ASN A 1 560 ? 6.702 8.521 20.906 1.00 60.34 560 ASN A CA 1
ATOM 4312 C C . ASN A 1 560 ? 8.204 8.143 20.917 1.00 60.34 560 ASN A C 1
ATOM 4314 O O . ASN A 1 560 ? 9.046 9.035 20.902 1.00 60.34 560 ASN A O 1
ATOM 4318 N N . LEU A 1 561 ? 8.554 6.845 20.954 1.00 60.38 561 LEU A N 1
ATOM 4319 C CA . LEU A 1 561 ? 9.942 6.375 20.805 1.00 60.38 561 LEU A CA 1
ATOM 4320 C C . LEU A 1 561 ? 10.470 6.667 19.404 1.00 60.38 561 LEU A C 1
ATOM 4322 O O . LEU A 1 561 ? 11.610 7.098 19.282 1.00 60.38 561 LEU A O 1
ATOM 4326 N N . LYS A 1 562 ? 9.628 6.495 18.375 1.00 60.66 562 LYS A N 1
ATOM 4327 C CA . LYS A 1 562 ? 9.919 6.898 16.989 1.00 60.66 562 LYS A CA 1
ATOM 4328 C C . LYS A 1 562 ? 10.444 8.333 16.931 1.00 60.66 562 LYS A C 1
ATOM 4330 O O . LYS A 1 562 ? 11.524 8.573 16.408 1.00 60.66 562 LYS A O 1
ATOM 4335 N N . ASP A 1 563 ? 9.696 9.267 17.517 1.00 60.47 563 ASP A N 1
ATOM 4336 C CA . ASP A 1 563 ? 10.010 10.700 17.465 1.00 60.47 563 ASP A CA 1
ATOM 4337 C C . ASP A 1 563 ? 11.319 11.046 18.199 1.00 60.47 563 ASP A C 1
ATOM 4339 O O . ASP A 1 563 ? 11.908 12.097 17.960 1.00 60.47 563 ASP A O 1
ATOM 4343 N N . GLN A 1 564 ? 11.784 10.170 19.097 1.00 56.59 564 GLN A N 1
ATOM 4344 C CA . GLN A 1 564 ? 13.011 10.350 19.876 1.00 56.59 564 GLN A CA 1
ATOM 4345 C C . GLN A 1 564 ? 14.216 9.560 19.340 1.00 56.59 564 GLN A C 1
ATOM 4347 O O . GLN A 1 564 ? 15.343 9.879 19.709 1.00 56.59 564 GLN A O 1
ATOM 4352 N N . GLN A 1 565 ? 13.999 8.527 18.517 1.00 60.66 565 GLN A N 1
ATOM 4353 C CA . GLN A 1 565 ? 15.024 7.576 18.056 1.00 60.66 565 GLN A CA 1
ATOM 4354 C C . GLN A 1 565 ? 15.023 7.413 16.526 1.00 60.66 565 GLN A C 1
ATOM 4356 O O . GLN A 1 565 ? 15.310 6.334 16.015 1.00 60.66 565 GLN A O 1
ATOM 4361 N N . GLN A 1 566 ? 14.710 8.487 15.793 1.00 57.97 566 GLN A N 1
ATOM 4362 C CA . GLN A 1 566 ? 14.596 8.472 14.329 1.00 57.97 566 GLN A CA 1
ATOM 4363 C C . GLN A 1 566 ? 15.887 8.023 13.613 1.00 57.97 566 GLN A C 1
ATOM 4365 O O . GLN A 1 566 ? 15.799 7.448 12.536 1.00 57.97 566 GLN A O 1
ATOM 4370 N N . ASP A 1 567 ? 17.055 8.219 14.233 1.00 59.12 567 ASP A N 1
ATOM 4371 C CA . ASP A 1 567 ? 18.363 7.814 13.690 1.00 59.12 567 ASP A CA 1
ATOM 4372 C C . ASP A 1 567 ? 18.708 6.330 13.940 1.00 59.12 567 ASP A C 1
ATOM 4374 O O . ASP A 1 567 ? 19.775 5.872 13.541 1.00 59.12 567 ASP A O 1
ATOM 4378 N N . VAL A 1 568 ? 17.855 5.585 14.657 1.00 62.75 568 VAL A N 1
ATOM 4379 C CA . VAL A 1 568 ? 18.149 4.211 15.099 1.00 62.75 568 VAL A CA 1
ATOM 4380 C C . VAL A 1 568 ? 17.471 3.175 14.216 1.00 62.75 568 VAL A C 1
ATOM 4382 O O . VAL A 1 568 ? 18.096 2.190 13.850 1.00 62.75 568 VAL A O 1
ATOM 4385 N N . PHE A 1 569 ? 16.195 3.375 13.887 1.00 64.94 569 PHE A N 1
ATOM 4386 C CA . PHE A 1 569 ? 15.445 2.495 12.994 1.00 64.94 569 PHE A CA 1
ATOM 4387 C C . PHE A 1 569 ? 14.325 3.268 12.301 1.00 64.94 569 PHE A C 1
ATOM 4389 O O . PHE A 1 569 ? 13.692 4.143 12.899 1.00 64.94 569 PHE A O 1
ATOM 4396 N N . SER A 1 570 ? 14.036 2.911 11.053 1.00 69.25 570 SER A N 1
ATOM 4397 C CA . SER A 1 570 ? 12.901 3.459 10.321 1.00 69.25 570 SER A CA 1
ATOM 4398 C C . SER A 1 570 ? 11.641 2.618 10.528 1.00 69.25 570 SER A C 1
ATOM 4400 O O . SER A 1 570 ? 11.682 1.388 10.624 1.00 69.25 570 SER A O 1
ATOM 4402 N N . LEU A 1 571 ? 10.496 3.301 10.642 1.00 77.81 571 LEU A N 1
ATOM 4403 C CA . LEU A 1 571 ? 9.199 2.636 10.572 1.00 77.81 571 LEU A CA 1
ATOM 4404 C C . LEU A 1 571 ? 8.870 2.374 9.112 1.00 77.81 571 LEU A C 1
ATOM 4406 O O . LEU A 1 571 ? 8.802 3.310 8.316 1.00 77.81 571 LEU A O 1
ATOM 4410 N N . LEU A 1 572 ? 8.564 1.122 8.817 1.00 85.31 572 LEU A N 1
ATOM 4411 C CA . LEU A 1 572 ? 7.986 0.710 7.558 1.00 85.31 572 LEU A CA 1
ATOM 4412 C C . LEU A 1 572 ? 6.613 1.377 7.414 1.00 85.31 572 LEU A C 1
ATOM 4414 O O . LEU A 1 572 ? 5.697 1.108 8.189 1.00 85.31 572 LEU A O 1
ATOM 4418 N N . GLN A 1 573 ? 6.474 2.296 6.461 1.00 86.38 573 GLN A N 1
ATOM 4419 C CA . GLN A 1 573 ? 5.229 3.039 6.249 1.00 86.38 573 GLN A CA 1
ATOM 4420 C C . GLN A 1 573 ? 4.418 2.367 5.149 1.00 86.38 573 GLN A C 1
ATOM 4422 O O . GLN A 1 573 ? 4.717 2.534 3.964 1.00 86.38 573 GLN A O 1
ATOM 4427 N N . GLY A 1 574 ? 3.399 1.595 5.521 1.00 92.00 574 GLY A N 1
ATOM 4428 C CA . GLY A 1 574 ? 2.619 0.911 4.504 1.00 92.00 574 GLY A CA 1
ATOM 4429 C C . GLY A 1 574 ? 1.583 -0.102 4.959 1.00 92.00 574 GLY A C 1
ATOM 4430 O O . GLY A 1 574 ? 1.564 -0.567 6.098 1.00 92.00 574 GLY A O 1
ATOM 4431 N N . PHE A 1 575 ? 0.728 -0.451 4.004 1.00 95.12 575 PHE A N 1
ATOM 4432 C CA . PHE A 1 575 ? -0.296 -1.476 4.120 1.00 95.12 575 PHE A CA 1
ATOM 4433 C C . PHE A 1 575 ? 0.007 -2.650 3.195 1.00 95.12 575 PHE A C 1
ATOM 4435 O O . PHE A 1 575 ? 0.343 -2.460 2.029 1.00 95.12 575 PHE A O 1
ATOM 4442 N N . PHE A 1 576 ? -0.142 -3.864 3.714 1.00 96.69 576 PHE A N 1
ATOM 4443 C CA . PHE A 1 576 ? 0.186 -5.108 3.025 1.00 96.69 576 PHE A CA 1
ATOM 4444 C C . PHE A 1 576 ? -1.056 -5.976 2.956 1.00 96.69 576 PHE A C 1
ATOM 4446 O O . PHE A 1 576 ? -1.699 -6.216 3.977 1.00 96.69 576 PHE A O 1
ATOM 4453 N N . TYR A 1 577 ? -1.375 -6.467 1.770 1.00 97.75 577 TYR A N 1
ATOM 4454 C CA . TYR A 1 577 ? -2.474 -7.391 1.545 1.00 97.75 577 TYR A CA 1
ATOM 4455 C C . TYR A 1 577 ? -1.997 -8.554 0.681 1.00 97.75 577 TYR A C 1
ATOM 4457 O O . TYR A 1 577 ? -1.330 -8.334 -0.330 1.00 97.75 577 TYR A O 1
ATOM 4465 N N . THR A 1 578 ? -2.374 -9.778 1.050 1.00 98.12 578 THR A N 1
ATOM 4466 C CA . THR A 1 578 ? -2.180 -10.968 0.215 1.00 98.12 578 THR A CA 1
ATOM 4467 C C . THR A 1 578 ? -3.449 -11.816 0.113 1.00 98.12 578 THR A C 1
ATOM 4469 O O . THR A 1 578 ? -4.103 -12.054 1.128 1.00 98.12 578 THR A O 1
ATOM 4472 N N . GLU A 1 579 ? -3.782 -12.316 -1.086 1.00 97.50 579 GLU A N 1
ATOM 4473 C CA . GLU A 1 579 ? -4.800 -13.377 -1.259 1.00 97.50 579 GLU A CA 1
ATOM 4474 C C . GLU A 1 579 ? -4.302 -14.760 -0.778 1.00 97.50 579 GLU A C 1
ATOM 4476 O O . GLU A 1 579 ? -5.092 -15.690 -0.621 1.00 97.50 579 GLU A O 1
ATOM 4481 N N . SER A 1 580 ? -2.995 -14.907 -0.536 1.00 97.69 580 SER A N 1
ATOM 4482 C CA . SER A 1 580 ? -2.347 -16.149 -0.110 1.00 97.69 580 SER A CA 1
ATOM 4483 C C . SER A 1 580 ? -2.009 -16.096 1.384 1.00 97.69 580 SER A C 1
ATOM 4485 O O . SER A 1 580 ? -2.900 -15.943 2.208 1.00 97.69 580 SER A O 1
ATOM 4487 N N . SER A 1 581 ? -0.740 -16.269 1.755 1.00 96.50 581 SER A N 1
ATOM 4488 C CA . SER A 1 581 ? -0.267 -16.322 3.138 1.00 96.50 581 SER A CA 1
ATOM 4489 C C . SER A 1 581 ? 0.845 -15.310 3.352 1.00 96.50 581 SER A C 1
ATOM 4491 O O . SER A 1 581 ? 1.610 -15.013 2.432 1.00 96.50 581 SER A O 1
ATOM 4493 N N . ALA A 1 582 ? 1.008 -14.850 4.584 1.00 95.06 582 ALA A N 1
ATOM 4494 C CA . ALA A 1 582 ? 2.134 -14.010 4.965 1.00 95.06 582 ALA A CA 1
ATOM 4495 C C . ALA A 1 582 ? 2.823 -14.576 6.207 1.00 95.06 582 ALA A C 1
ATOM 4497 O O . ALA A 1 582 ? 2.170 -14.994 7.165 1.00 95.06 582 ALA A O 1
ATOM 4498 N N . GLU A 1 583 ? 4.153 -14.576 6.187 1.00 91.25 583 GLU A N 1
ATOM 4499 C CA . GLU A 1 583 ? 4.972 -14.968 7.330 1.00 91.25 583 GLU A CA 1
ATOM 4500 C C . GLU A 1 583 ? 6.009 -13.887 7.620 1.00 91.25 583 GLU A C 1
ATOM 4502 O O . GLU A 1 583 ? 6.725 -13.434 6.726 1.00 91.25 583 GLU A O 1
ATOM 4507 N N . LEU A 1 584 ? 6.061 -13.452 8.879 1.00 91.25 584 LEU A N 1
ATOM 4508 C CA . LEU A 1 584 ? 6.845 -12.300 9.302 1.00 91.25 584 LEU A CA 1
ATOM 4509 C C . LEU A 1 584 ? 7.664 -12.616 10.551 1.00 91.25 584 LEU A C 1
ATOM 4511 O O . LEU A 1 584 ? 7.197 -13.290 11.474 1.00 91.25 584 LEU A O 1
ATOM 4515 N N . TYR A 1 585 ? 8.880 -12.075 10.591 1.00 88.25 585 TYR A N 1
ATOM 4516 C CA . TYR A 1 585 ? 9.871 -12.396 11.611 1.00 88.25 585 TYR A CA 1
ATOM 4517 C C . TYR A 1 585 ? 10.424 -11.129 12.271 1.00 88.25 585 TYR A C 1
ATOM 4519 O O . TYR A 1 585 ? 11.244 -10.429 11.694 1.00 88.25 585 TYR A O 1
ATOM 4527 N N . GLY A 1 586 ? 10.030 -10.870 13.517 1.00 89.62 586 GLY A N 1
ATOM 4528 C CA . GLY A 1 586 ? 10.665 -9.918 14.434 1.00 89.62 586 GLY A CA 1
ATOM 4529 C C . GLY A 1 586 ? 11.528 -10.635 15.472 1.00 89.62 586 GLY A C 1
ATOM 4530 O O . GLY A 1 586 ? 11.329 -10.457 16.672 1.00 89.62 586 GLY A O 1
ATOM 4531 N N . VAL A 1 587 ? 12.418 -11.528 15.024 1.00 88.75 587 VAL A N 1
ATOM 4532 C CA . VAL A 1 587 ? 13.357 -12.256 15.899 1.00 88.75 587 VAL A CA 1
ATOM 4533 C C . VAL A 1 587 ? 14.759 -11.663 15.761 1.00 88.75 587 VAL A C 1
ATOM 4535 O O . VAL A 1 587 ? 15.206 -10.946 16.652 1.00 88.75 587 VAL A O 1
ATOM 4538 N N . GLY A 1 588 ? 15.419 -11.867 14.616 1.00 84.50 588 GLY A N 1
ATOM 4539 C CA . GLY A 1 588 ? 16.657 -11.152 14.266 1.00 84.50 588 GLY A CA 1
ATOM 4540 C C . GLY A 1 588 ? 16.402 -9.718 13.786 1.00 84.50 588 GLY A C 1
ATOM 4541 O O . GLY A 1 588 ? 17.154 -8.801 14.110 1.00 84.50 588 GLY A O 1
ATOM 4542 N N . SER A 1 589 ? 15.288 -9.494 13.093 1.00 85.00 589 SER A N 1
ATOM 4543 C CA . SER A 1 589 ? 14.876 -8.184 12.578 1.00 85.00 589 SER A CA 1
ATOM 4544 C C . SER A 1 589 ? 14.158 -7.333 13.619 1.00 85.00 589 SER A C 1
ATOM 4546 O O . SER A 1 589 ? 13.419 -7.864 14.453 1.00 85.00 589 SER A O 1
ATOM 4548 N N . LEU A 1 590 ? 14.346 -6.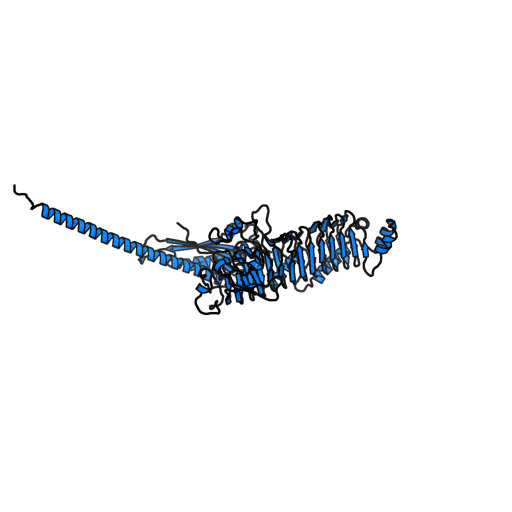014 13.540 1.00 85.88 590 LEU A N 1
ATOM 4549 C CA . LEU A 1 590 ? 13.496 -5.036 14.211 1.00 85.88 590 LEU A CA 1
ATOM 4550 C C . LEU A 1 590 ? 12.423 -4.552 13.228 1.00 85.88 590 LEU A C 1
ATOM 4552 O O . LEU A 1 590 ? 12.592 -3.579 12.496 1.00 85.88 590 LEU A O 1
ATOM 4556 N N . PHE A 1 591 ? 11.298 -5.257 13.216 1.00 86.81 591 PHE A N 1
ATOM 4557 C CA . PHE A 1 591 ? 10.200 -5.000 12.301 1.00 86.81 591 PHE A CA 1
ATOM 4558 C C . PHE A 1 591 ? 9.167 -4.075 12.947 1.00 86.81 591 PHE A C 1
ATOM 4560 O O . PHE A 1 591 ? 8.506 -4.436 13.924 1.00 86.81 591 PHE A O 1
ATOM 4567 N N . ALA A 1 592 ? 9.026 -2.864 12.418 1.00 87.25 592 ALA A N 1
ATOM 4568 C CA . ALA A 1 592 ? 8.127 -1.862 12.966 1.00 87.25 592 ALA A CA 1
ATOM 4569 C C . ALA A 1 592 ? 7.346 -1.173 11.843 1.00 87.25 592 ALA A C 1
ATOM 4571 O O . ALA A 1 592 ? 7.940 -0.491 11.017 1.00 87.25 592 ALA A O 1
ATOM 4572 N N . ILE A 1 593 ? 6.025 -1.357 11.815 1.00 89.56 593 ILE A N 1
ATOM 4573 C CA . ILE A 1 593 ? 5.131 -0.844 10.770 1.00 89.56 593 ILE A CA 1
ATOM 4574 C C . ILE A 1 593 ? 4.286 0.315 11.302 1.00 89.56 593 ILE A C 1
ATOM 4576 O O . ILE A 1 593 ? 3.704 0.209 12.380 1.00 89.56 593 ILE A O 1
ATOM 4580 N N . ASP A 1 594 ? 4.173 1.377 10.510 1.00 89.50 594 ASP A N 1
ATOM 4581 C CA . ASP A 1 594 ? 3.161 2.435 10.592 1.00 89.50 594 ASP A CA 1
ATOM 4582 C C . ASP A 1 594 ? 2.151 2.195 9.449 1.00 89.50 594 ASP A C 1
ATOM 4584 O O . ASP A 1 594 ? 2.389 2.565 8.298 1.00 89.50 594 ASP A O 1
ATOM 4588 N N . GLY A 1 595 ? 1.084 1.446 9.737 1.00 92.81 595 GLY A N 1
ATOM 4589 C CA . GLY A 1 595 ? 0.156 0.892 8.751 1.00 92.81 595 GLY A CA 1
ATOM 4590 C C . GLY A 1 595 ? -0.467 -0.437 9.191 1.00 92.81 595 GLY A C 1
ATOM 4591 O O . GLY A 1 595 ? -0.907 -0.566 10.336 1.00 92.81 595 GLY A O 1
ATOM 4592 N N . GLY A 1 596 ? -0.535 -1.430 8.302 1.00 95.12 596 GLY A N 1
ATOM 4593 C CA . GLY A 1 596 ? -1.167 -2.709 8.637 1.00 95.12 596 GLY A CA 1
ATOM 4594 C C . GLY A 1 596 ? -0.903 -3.849 7.661 1.00 95.12 596 GLY A C 1
ATOM 4595 O O . GLY A 1 596 ? -0.479 -3.634 6.531 1.00 95.12 596 GLY A O 1
ATOM 4596 N N . ILE A 1 597 ? -1.141 -5.084 8.100 1.00 96.50 597 ILE A N 1
ATOM 4597 C CA . ILE A 1 597 ? -0.949 -6.289 7.283 1.00 96.50 597 ILE A CA 1
ATOM 4598 C C . ILE A 1 597 ? -2.195 -7.156 7.339 1.00 96.50 597 ILE A C 1
ATOM 4600 O O . ILE A 1 597 ? -2.734 -7.419 8.417 1.00 96.50 597 ILE A O 1
ATOM 4604 N N . PHE A 1 598 ? -2.600 -7.658 6.182 1.00 97.44 598 PHE A N 1
ATOM 4605 C CA . PHE A 1 598 ? -3.728 -8.550 6.039 1.00 97.44 598 PHE A CA 1
ATOM 4606 C C . PHE A 1 598 ? -3.431 -9.709 5.088 1.00 97.44 598 PHE A C 1
ATOM 4608 O O . PHE A 1 598 ? -2.776 -9.537 4.062 1.00 97.44 598 PHE A O 1
ATOM 4615 N N . SER A 1 599 ? -3.955 -10.884 5.418 1.00 97.44 599 SER A N 1
ATOM 4616 C CA . SER A 1 599 ? -3.848 -12.093 4.603 1.00 97.44 599 SER A CA 1
ATOM 4617 C C . SER A 1 599 ? -5.213 -12.761 4.462 1.00 97.44 599 SER A C 1
ATOM 4619 O O . SER A 1 599 ? -5.897 -12.973 5.461 1.00 97.44 599 SER A O 1
ATOM 4621 N N . GLN A 1 600 ? -5.626 -13.127 3.251 1.00 96.06 600 GLN A N 1
ATOM 4622 C CA . GLN A 1 600 ? -6.827 -13.951 3.076 1.00 96.06 600 GLN A CA 1
ATOM 4623 C C . GLN A 1 600 ? -6.612 -15.374 3.607 1.00 96.06 600 GLN A C 1
ATOM 4625 O O . GLN A 1 600 ? -7.490 -15.916 4.271 1.00 96.06 600 GLN A O 1
ATOM 4630 N N . GLY A 1 601 ? -5.428 -15.947 3.395 1.00 95.75 601 GLY A N 1
ATOM 4631 C CA . GLY A 1 601 ? -4.985 -17.183 4.038 1.00 95.75 601 GLY A CA 1
ATOM 4632 C C . GLY A 1 601 ? -4.269 -16.931 5.371 1.00 95.75 601 GLY A C 1
ATOM 4633 O O . GLY A 1 601 ? -4.445 -15.865 5.982 1.00 95.75 601 GLY A O 1
ATOM 4634 N N . PRO A 1 602 ? -3.415 -17.859 5.839 1.00 95.62 602 PRO A N 1
ATOM 4635 C CA . PRO A 1 602 ? -2.809 -17.771 7.161 1.00 95.62 602 PRO A CA 1
ATOM 4636 C C . PRO A 1 602 ? -1.806 -16.618 7.265 1.00 95.62 602 PRO A C 1
ATOM 4638 O O . PRO A 1 602 ? -0.955 -16.433 6.391 1.00 95.62 602 PRO A O 1
ATOM 4641 N N . LEU A 1 603 ? -1.875 -15.877 8.373 1.00 96.81 603 LEU A N 1
ATOM 4642 C CA . LEU A 1 603 ? -0.889 -14.858 8.736 1.00 96.81 603 LEU A CA 1
ATOM 4643 C C . LEU A 1 603 ? -0.125 -15.317 9.972 1.00 96.81 603 LEU A C 1
ATOM 4645 O O . LEU A 1 603 ? -0.704 -15.413 11.053 1.00 96.81 603 LEU A O 1
ATOM 4649 N N . THR A 1 604 ? 1.174 -15.570 9.818 1.00 95.19 604 THR A N 1
ATOM 4650 C CA . THR A 1 604 ? 2.050 -16.003 10.913 1.00 95.19 604 THR A CA 1
ATOM 4651 C C . THR A 1 604 ? 3.026 -14.899 11.291 1.00 95.19 604 THR A C 1
ATOM 4653 O O . THR A 1 604 ? 3.776 -14.398 10.455 1.00 95.19 604 THR A O 1
ATOM 4656 N N . VAL A 1 605 ? 3.043 -14.536 12.571 1.00 95.56 605 VAL A N 1
ATOM 4657 C CA . VAL A 1 605 ? 3.977 -13.555 13.131 1.00 95.56 605 VAL A CA 1
ATOM 4658 C C . VAL A 1 605 ? 4.828 -14.231 14.190 1.00 95.56 605 VAL A C 1
ATOM 4660 O O . VAL A 1 605 ? 4.291 -14.772 15.150 1.00 95.56 605 VAL A O 1
ATOM 4663 N N . ASN A 1 606 ? 6.148 -14.156 14.044 1.00 94.19 606 ASN A N 1
ATOM 4664 C CA . ASN A 1 606 ? 7.110 -14.651 15.023 1.00 94.19 606 ASN A CA 1
ATOM 4665 C C . ASN A 1 606 ? 7.883 -13.476 15.614 1.00 94.19 606 ASN A C 1
ATOM 4667 O O . ASN A 1 606 ? 8.501 -12.725 14.861 1.00 94.19 606 ASN A O 1
ATOM 4671 N N . ALA A 1 607 ? 7.876 -13.292 16.935 1.00 94.31 607 ALA A N 1
ATOM 4672 C CA . ALA A 1 607 ? 8.536 -12.132 17.535 1.00 94.31 607 ALA A CA 1
ATOM 4673 C C . ALA A 1 607 ? 9.069 -12.373 18.945 1.00 94.31 607 ALA A C 1
ATOM 4675 O O . ALA A 1 607 ? 8.451 -13.088 19.726 1.00 94.31 607 ALA A O 1
ATOM 4676 N N . VAL A 1 608 ? 10.162 -11.693 19.295 1.00 93.69 608 VAL A N 1
ATOM 4677 C CA . VAL A 1 608 ? 10.721 -11.644 20.661 1.00 93.69 608 VAL A CA 1
ATOM 4678 C C . VAL A 1 608 ? 10.738 -10.209 21.200 1.00 93.69 608 VAL A C 1
ATOM 4680 O O . VAL A 1 608 ? 10.468 -9.261 20.459 1.00 93.69 608 VAL A O 1
ATOM 4683 N N . ARG A 1 609 ? 11.057 -10.020 22.488 1.00 91.88 609 ARG A N 1
ATOM 4684 C CA . ARG A 1 609 ? 11.234 -8.692 23.107 1.00 91.88 609 ARG A CA 1
ATOM 4685 C C . ARG A 1 609 ? 12.693 -8.424 23.483 1.00 91.88 609 ARG A C 1
ATOM 4687 O O . ARG A 1 609 ? 13.407 -9.324 23.921 1.00 91.88 609 ARG A O 1
ATOM 4694 N N . GLY A 1 610 ? 13.094 -7.157 23.396 1.00 88.81 610 GLY A N 1
ATOM 4695 C CA . GLY A 1 610 ? 14.426 -6.659 23.743 1.00 88.81 610 GLY A CA 1
ATOM 4696 C C . GLY A 1 610 ? 15.400 -6.584 22.569 1.00 88.81 610 GLY A C 1
ATOM 4697 O O . GLY A 1 610 ? 15.059 -6.862 21.418 1.00 88.81 610 GLY A O 1
ATOM 4698 N N . ASN A 1 611 ? 16.632 -6.178 22.871 1.00 86.94 611 ASN A N 1
ATOM 4699 C CA . ASN A 1 611 ? 17.687 -6.054 21.868 1.00 86.94 611 ASN A CA 1
ATOM 4700 C C . ASN A 1 611 ? 18.239 -7.421 21.438 1.00 86.94 611 ASN A C 1
ATOM 4702 O O . ASN A 1 611 ? 18.447 -8.303 22.273 1.00 86.94 611 ASN A O 1
ATOM 4706 N N . VAL A 1 612 ? 18.501 -7.572 20.140 1.00 84.62 612 VAL A N 1
ATOM 4707 C CA . VAL A 1 612 ? 19.208 -8.711 19.539 1.00 84.62 612 VAL A CA 1
ATOM 4708 C C . VAL A 1 612 ? 20.277 -8.109 18.632 1.00 84.62 612 VAL A C 1
ATOM 4710 O O . VAL A 1 612 ? 19.944 -7.592 17.572 1.00 84.62 612 VAL A O 1
ATOM 4713 N N . GLU A 1 613 ? 21.531 -8.108 19.086 1.00 80.69 613 GLU A N 1
ATOM 4714 C CA . GLU A 1 613 ? 22.682 -7.559 18.342 1.00 80.69 613 GLU A CA 1
ATOM 4715 C C . GLU A 1 613 ? 23.309 -8.617 17.432 1.00 80.69 613 GLU A C 1
ATOM 4717 O O . GLU A 1 613 ? 23.888 -8.319 16.394 1.00 80.69 613 GLU A O 1
ATOM 4722 N N . THR A 1 614 ? 23.204 -9.879 17.835 1.00 78.75 614 THR A N 1
ATOM 4723 C CA . THR A 1 614 ? 23.700 -11.028 17.095 1.00 78.75 614 THR A CA 1
ATOM 4724 C C . THR A 1 614 ? 22.729 -12.192 17.226 1.00 78.75 614 THR A C 1
ATOM 4726 O O . THR A 1 614 ? 21.923 -12.268 18.150 1.00 78.75 614 THR A O 1
ATOM 4729 N N . GLU A 1 615 ? 22.863 -13.180 16.347 1.00 79.44 615 GLU A N 1
ATOM 4730 C CA . GLU A 1 615 ? 22.107 -14.435 16.421 1.00 79.44 615 GLU A CA 1
ATOM 4731 C C . GLU A 1 615 ? 22.245 -15.156 17.780 1.00 79.44 615 GLU A C 1
ATOM 4733 O O . GLU A 1 615 ? 21.325 -15.840 18.224 1.00 79.44 615 GLU A O 1
ATOM 4738 N N . LYS A 1 616 ? 23.364 -14.963 18.495 1.00 78.81 616 LYS A N 1
ATOM 4739 C CA . LYS A 1 616 ? 23.580 -15.536 19.836 1.00 78.81 616 LYS A CA 1
ATOM 4740 C C . LYS A 1 616 ? 22.711 -14.887 20.909 1.00 78.81 616 LYS A C 1
ATOM 4742 O O . LYS A 1 616 ? 22.476 -15.504 21.943 1.00 78.81 616 LYS A O 1
ATOM 4747 N N . ASP A 1 617 ? 22.243 -13.668 20.667 1.00 79.06 617 ASP A N 1
ATOM 4748 C CA . ASP A 1 617 ? 21.370 -12.939 21.581 1.00 79.06 617 ASP A CA 1
ATOM 4749 C C . ASP A 1 617 ? 19.904 -13.347 21.430 1.00 79.06 617 ASP A C 1
ATOM 4751 O O . ASP A 1 617 ? 19.067 -12.814 22.147 1.00 79.06 617 ASP A O 1
ATOM 4755 N N . ILE A 1 618 ? 19.569 -14.270 20.520 1.00 81.00 618 ILE A N 1
ATOM 4756 C CA . ILE A 1 618 ? 18.196 -14.765 20.366 1.00 81.00 618 ILE A CA 1
ATOM 4757 C C . ILE A 1 618 ? 17.816 -15.663 21.552 1.00 81.00 618 ILE A C 1
ATOM 4759 O O . ILE A 1 618 ? 16.732 -15.505 22.106 1.00 81.00 618 ILE A O 1
ATOM 4763 N N . ASP A 1 619 ? 18.709 -16.551 22.000 1.00 72.69 619 ASP A N 1
ATOM 4764 C CA . ASP A 1 619 ? 18.452 -17.525 23.074 1.00 72.69 619 ASP A CA 1
ATOM 4765 C C . ASP A 1 619 ? 18.558 -16.888 24.479 1.00 72.69 619 ASP A C 1
ATOM 4767 O O . ASP A 1 619 ? 19.512 -17.099 25.234 1.00 72.69 619 ASP A O 1
ATOM 4771 N N . ARG A 1 620 ? 17.586 -16.029 24.826 1.00 74.12 620 ARG A N 1
ATOM 4772 C CA . ARG A 1 620 ? 17.478 -15.365 26.144 1.00 74.12 620 ARG A CA 1
ATOM 4773 C C . ARG A 1 620 ? 16.282 -15.898 26.921 1.00 74.12 620 ARG A C 1
ATOM 4775 O O . ARG A 1 620 ? 15.232 -16.178 26.350 1.00 74.12 620 ARG A O 1
ATOM 4782 N N . SER A 1 621 ? 16.377 -15.928 28.254 1.00 78.12 621 SER A N 1
ATOM 4783 C CA . SER A 1 621 ? 15.243 -16.355 29.084 1.00 78.12 621 SER A CA 1
ATOM 4784 C C . SER A 1 621 ? 14.032 -15.432 28.897 1.00 78.12 621 SER A C 1
ATOM 4786 O O . SER A 1 621 ? 14.167 -14.205 28.936 1.00 78.12 621 SER A O 1
ATOM 4788 N N . SER A 1 622 ? 12.829 -16.004 28.789 1.00 80.88 622 SER A N 1
ATOM 4789 C CA . SER A 1 622 ? 11.570 -15.242 28.686 1.00 80.88 622 SER A CA 1
ATOM 4790 C C . SER A 1 622 ? 11.373 -14.230 29.826 1.00 80.88 622 SER A C 1
ATOM 4792 O O . SER A 1 622 ? 10.807 -13.161 29.621 1.00 80.88 622 SER A O 1
ATOM 4794 N N . THR A 1 623 ? 11.901 -14.507 31.021 1.00 82.75 623 THR A N 1
ATOM 4795 C CA . THR A 1 623 ? 11.873 -13.585 32.170 1.00 82.75 623 THR A CA 1
ATOM 4796 C C . THR A 1 623 ? 12.701 -12.319 31.962 1.00 82.75 623 THR A C 1
ATOM 4798 O O . THR A 1 623 ? 12.304 -11.262 32.440 1.00 82.75 623 THR A O 1
ATOM 4801 N N . SER A 1 624 ? 13.821 -12.401 31.236 1.00 86.56 624 SER A N 1
ATOM 4802 C CA . SER A 1 624 ? 14.677 -11.246 30.920 1.00 86.56 624 SER A CA 1
ATOM 4803 C C . SER A 1 624 ? 14.082 -10.332 29.846 1.00 86.56 624 SER A C 1
ATOM 4805 O O . SER A 1 624 ? 14.558 -9.219 29.651 1.00 86.56 624 SER A O 1
ATOM 4807 N N . GLN A 1 625 ? 13.045 -10.806 29.156 1.00 89.69 625 GLN A N 1
ATOM 4808 C CA . GLN A 1 625 ? 12.323 -10.087 28.111 1.00 89.69 625 GLN A CA 1
ATOM 4809 C C . GLN A 1 625 ? 11.110 -9.312 28.660 1.00 89.69 625 GLN A C 1
ATOM 4811 O O . GLN A 1 625 ? 10.561 -8.443 27.980 1.00 89.69 625 GLN A O 1
ATOM 4816 N N . VAL A 1 626 ? 10.673 -9.613 29.889 1.00 88.50 626 VAL A N 1
ATOM 4817 C CA . VAL A 1 626 ? 9.569 -8.900 30.545 1.00 88.50 626 VAL A CA 1
ATOM 4818 C C . VAL A 1 626 ? 9.990 -7.461 30.821 1.00 88.50 626 VAL A C 1
ATOM 4820 O O . VAL A 1 626 ? 11.031 -7.218 31.414 1.00 88.50 626 VAL A O 1
ATOM 4823 N N . GLY A 1 627 ? 9.144 -6.513 30.428 1.00 88.00 627 GLY A N 1
ATOM 4824 C CA . GLY A 1 627 ? 9.423 -5.083 30.536 1.00 88.00 627 GLY A CA 1
ATOM 4825 C C . GLY A 1 627 ? 10.098 -4.492 29.304 1.00 88.00 627 GLY A C 1
ATOM 4826 O O . GLY A 1 627 ? 10.214 -3.275 29.254 1.00 88.00 627 GLY A O 1
ATOM 4827 N N . LYS A 1 628 ? 10.460 -5.300 28.297 1.00 89.69 628 LYS A N 1
ATOM 4828 C CA . LYS A 1 628 ? 11.145 -4.826 27.089 1.00 89.69 628 LYS A CA 1
ATOM 4829 C C . LYS A 1 628 ? 10.218 -4.619 25.891 1.00 89.69 628 LYS A C 1
ATOM 4831 O O . LYS A 1 628 ? 9.195 -5.301 25.776 1.00 89.69 628 LYS A O 1
ATOM 4836 N N . TYR A 1 629 ? 10.576 -3.719 24.973 1.00 88.44 629 TYR A N 1
ATOM 4837 C CA . TYR A 1 629 ? 9.834 -3.541 23.716 1.00 88.44 629 TYR A CA 1
ATOM 4838 C C . TYR A 1 629 ? 9.897 -4.791 22.837 1.00 88.44 629 TYR A C 1
ATOM 4840 O O . TYR A 1 629 ? 10.911 -5.485 22.785 1.00 88.44 629 TYR A O 1
ATOM 4848 N N . SER A 1 630 ? 8.800 -5.076 22.136 1.00 91.75 630 SER A N 1
ATOM 4849 C CA . SER A 1 630 ? 8.766 -6.109 21.096 1.00 91.75 630 SER A CA 1
ATOM 4850 C C . SER A 1 630 ? 9.671 -5.719 19.934 1.00 91.75 630 SER A C 1
ATOM 4852 O O . SER A 1 630 ? 9.805 -4.537 19.632 1.00 91.75 630 SER A O 1
ATOM 4854 N N . ARG A 1 631 ? 10.254 -6.702 19.251 1.00 91.06 631 ARG A N 1
ATOM 4855 C CA . ARG A 1 631 ? 10.945 -6.518 17.968 1.00 91.06 631 ARG A CA 1
ATOM 4856 C C . ARG A 1 631 ? 10.003 -6.594 16.764 1.00 91.06 631 ARG A C 1
ATOM 4858 O O . ARG A 1 631 ? 10.418 -6.274 15.661 1.00 91.06 631 ARG A O 1
ATOM 4865 N N . PHE A 1 632 ? 8.741 -6.976 16.971 1.00 92.75 632 PHE A N 1
ATOM 4866 C CA . PHE A 1 632 ? 7.666 -6.847 15.986 1.00 92.75 632 PHE A CA 1
ATOM 4867 C C . PHE A 1 632 ? 6.599 -5.885 16.504 1.00 92.75 632 PHE A C 1
ATOM 4869 O O . PHE A 1 632 ? 5.915 -6.187 17.491 1.00 92.75 632 PHE A O 1
ATOM 4876 N N . ASN A 1 633 ? 6.450 -4.738 15.848 1.00 91.94 633 ASN A N 1
ATOM 4877 C CA . ASN A 1 633 ? 5.502 -3.702 16.234 1.00 91.94 633 ASN A CA 1
ATOM 4878 C C . ASN A 1 633 ? 4.655 -3.294 15.035 1.00 91.94 633 ASN A C 1
ATOM 4880 O O . ASN A 1 633 ? 5.190 -2.986 13.976 1.00 91.94 633 ASN A O 1
ATOM 4884 N N . VAL A 1 634 ? 3.340 -3.230 15.217 1.00 93.38 634 VAL A N 1
ATOM 4885 C CA . VAL A 1 634 ? 2.441 -2.623 14.232 1.00 93.38 634 VAL A CA 1
ATOM 4886 C C . VAL A 1 634 ? 1.676 -1.496 14.897 1.00 93.38 634 VAL A C 1
ATOM 4888 O O . VAL A 1 634 ? 0.996 -1.701 15.904 1.00 93.38 634 VAL A O 1
ATOM 4891 N N . LEU A 1 635 ? 1.803 -0.302 14.337 1.00 91.81 635 LEU A N 1
ATOM 4892 C CA . LEU A 1 635 ? 1.061 0.893 14.690 1.00 91.81 635 LEU A CA 1
ATOM 4893 C C . LEU A 1 635 ? 0.086 1.172 13.555 1.00 91.81 635 LEU A C 1
ATOM 4895 O O . LEU A 1 635 ? 0.506 1.459 12.444 1.00 91.81 635 LEU A O 1
ATOM 4899 N N . TYR A 1 636 ? -1.210 1.093 13.822 1.00 92.19 636 TYR A N 1
ATOM 4900 C CA . TYR A 1 636 ? -2.205 1.413 12.811 1.00 92.19 636 TYR A CA 1
ATOM 4901 C C . TYR A 1 636 ? -2.150 2.895 12.423 1.00 92.19 636 TYR A C 1
ATOM 4903 O O . TYR A 1 636 ? -2.408 3.761 13.269 1.00 92.19 636 TYR A O 1
ATOM 4911 N N . ASP A 1 637 ? -1.895 3.174 11.143 1.00 89.38 637 ASP A N 1
ATOM 4912 C CA . ASP A 1 637 ? -2.039 4.513 10.576 1.00 89.38 637 ASP A CA 1
ATOM 4913 C C . ASP A 1 637 ? -3.384 4.674 9.866 1.00 89.38 637 ASP A C 1
ATOM 4915 O O . ASP A 1 637 ? -3.619 4.174 8.768 1.00 89.38 637 ASP A O 1
ATOM 4919 N N . ARG A 1 638 ? -4.275 5.446 10.483 1.00 87.19 638 ARG A N 1
ATOM 4920 C CA . ARG A 1 638 ? -5.592 5.742 9.919 1.00 87.19 638 ARG A CA 1
ATOM 4921 C C . ARG A 1 638 ? -5.537 6.666 8.701 1.00 87.19 638 ARG A C 1
ATOM 4923 O O . ARG A 1 638 ? -6.514 6.720 7.954 1.00 87.19 638 ARG A O 1
ATOM 4930 N N . SER A 1 639 ? -4.445 7.406 8.504 1.00 86.31 639 SER A N 1
ATOM 4931 C CA . SER A 1 639 ? -4.336 8.390 7.423 1.00 86.31 639 SER A CA 1
ATOM 4932 C C . SER A 1 639 ? -4.558 7.771 6.037 1.00 86.31 639 SER A C 1
ATOM 4934 O O . SER A 1 639 ? -5.064 8.460 5.155 1.00 86.31 639 SER A O 1
ATOM 4936 N N . VAL A 1 640 ? -4.318 6.460 5.877 1.00 88.00 640 VAL A N 1
ATOM 4937 C CA . VAL A 1 640 ? -4.595 5.704 4.643 1.00 88.00 640 VAL A CA 1
ATOM 4938 C C . VAL A 1 640 ? -6.045 5.810 4.170 1.00 88.00 640 VAL A C 1
ATOM 4940 O O . VAL A 1 640 ? -6.315 5.781 2.977 1.00 88.00 640 VAL A O 1
ATOM 4943 N N . LEU A 1 641 ? -7.000 5.980 5.091 1.00 87.00 641 LEU A N 1
ATOM 4944 C CA . LEU A 1 641 ? -8.420 6.132 4.753 1.00 87.00 641 LEU A CA 1
ATOM 4945 C C . LEU A 1 641 ? -8.758 7.534 4.229 1.00 87.00 641 LEU A C 1
ATOM 4947 O O . LEU A 1 641 ? -9.918 7.813 3.928 1.00 87.00 641 LEU A O 1
ATOM 4951 N N . LEU A 1 642 ? -7.769 8.427 4.174 1.00 85.00 642 LEU A N 1
ATOM 4952 C CA . LEU A 1 642 ? -7.886 9.825 3.765 1.00 85.00 642 LEU A CA 1
ATOM 4953 C C . LEU A 1 642 ? -6.851 10.206 2.690 1.00 85.00 642 LEU A C 1
ATOM 4955 O O . LEU A 1 642 ? -6.932 11.294 2.123 1.00 85.00 642 LEU A O 1
ATOM 4959 N N . THR A 1 643 ? -5.894 9.328 2.381 1.00 79.56 643 THR A N 1
ATOM 4960 C CA . THR A 1 643 ? -4.840 9.537 1.381 1.00 79.56 643 THR A CA 1
ATOM 4961 C C . THR A 1 643 ? -4.972 8.524 0.240 1.00 79.56 643 THR A C 1
ATOM 4963 O O . THR A 1 643 ? -5.548 7.455 0.402 1.00 79.56 643 THR A O 1
ATOM 4966 N N . LYS A 1 644 ? -4.496 8.881 -0.964 1.00 73.81 644 LYS A N 1
ATOM 4967 C CA . LYS A 1 644 ? -4.522 8.021 -2.172 1.00 73.81 644 LYS A CA 1
ATOM 4968 C C . LYS A 1 644 ? -5.895 7.430 -2.549 1.00 73.81 644 LYS A C 1
ATOM 4970 O O . LYS A 1 644 ? -5.968 6.445 -3.280 1.00 73.81 644 LYS A O 1
ATOM 4975 N N . LEU A 1 645 ? -6.984 8.072 -2.128 1.00 80.19 645 LEU A N 1
ATOM 4976 C CA . LEU A 1 645 ? -8.357 7.587 -2.312 1.00 80.19 645 LEU A CA 1
ATOM 4977 C C . LEU A 1 645 ? -8.746 7.312 -3.772 1.00 80.19 645 LEU A C 1
ATOM 4979 O O . LEU A 1 645 ? -9.591 6.460 -4.021 1.00 80.19 645 LEU A O 1
ATOM 4983 N N . GLU A 1 646 ? -8.156 8.020 -4.739 1.00 73.00 646 GLU A N 1
ATOM 4984 C CA . GLU A 1 646 ? -8.442 7.799 -6.163 1.00 73.00 646 GLU A CA 1
ATOM 4985 C C . GLU A 1 646 ? -7.843 6.507 -6.720 1.00 73.00 646 GLU A C 1
ATOM 4987 O O . GLU A 1 646 ? -8.314 6.037 -7.753 1.00 73.00 646 GLU A O 1
ATOM 4992 N N . SER A 1 647 ? -6.803 5.984 -6.069 1.00 78.19 647 SER A N 1
ATOM 4993 C CA . SER A 1 647 ? -5.977 4.879 -6.560 1.00 78.19 647 SER A CA 1
ATOM 4994 C C . SER A 1 647 ? -6.117 3.602 -5.734 1.00 78.19 647 SER A C 1
ATOM 4996 O O . SER A 1 647 ? -5.659 2.546 -6.169 1.00 78.19 647 SER A O 1
ATOM 4998 N N . LEU A 1 648 ? -6.717 3.690 -4.543 1.00 87.19 648 LEU A N 1
ATOM 4999 C CA . LEU A 1 648 ? -7.032 2.519 -3.733 1.00 87.19 648 LEU A CA 1
ATOM 5000 C C . LEU A 1 648 ? -8.006 1.596 -4.480 1.00 87.19 648 LEU A C 1
ATOM 5002 O O . LEU A 1 648 ? -8.920 2.103 -5.138 1.00 87.19 648 LEU A O 1
ATOM 5006 N N . PRO A 1 649 ? -7.868 0.264 -4.332 1.00 89.69 649 PRO A N 1
ATOM 5007 C CA . PRO A 1 649 ? -8.887 -0.663 -4.799 1.00 89.69 649 PRO A CA 1
ATOM 5008 C C . PRO A 1 649 ? -10.253 -0.272 -4.246 1.00 89.69 649 PRO A C 1
ATOM 5010 O O . PRO A 1 649 ? -10.364 0.137 -3.090 1.00 89.69 649 PRO A O 1
ATOM 5013 N N . LEU A 1 650 ? -11.293 -0.424 -5.056 1.00 90.19 650 LEU A N 1
ATOM 5014 C CA . LEU A 1 650 ? -12.662 -0.160 -4.637 1.00 90.19 650 LEU A CA 1
ATOM 5015 C C . LEU A 1 650 ? -13.379 -1.481 -4.349 1.00 90.19 650 LEU A C 1
ATOM 5017 O O . LEU A 1 650 ? -13.102 -2.508 -4.969 1.00 90.19 650 LEU A O 1
ATOM 5021 N N . VAL A 1 651 ? -14.308 -1.448 -3.399 1.00 90.69 651 VAL A N 1
ATOM 5022 C CA . VAL A 1 651 ? -15.275 -2.528 -3.174 1.00 90.69 651 VAL A CA 1
ATOM 5023 C C . VAL A 1 651 ? -16.646 -2.147 -3.725 1.00 90.69 651 VAL A C 1
ATOM 5025 O O . VAL A 1 651 ? -16.974 -0.968 -3.849 1.00 90.69 651 VAL A O 1
ATOM 5028 N N . ASP A 1 652 ? -17.492 -3.150 -3.958 1.00 86.50 652 ASP A N 1
ATOM 5029 C CA . ASP A 1 652 ? -18.813 -2.980 -4.581 1.00 86.50 652 ASP A CA 1
ATOM 5030 C C . ASP A 1 652 ? -19.862 -2.278 -3.680 1.00 86.50 652 ASP A C 1
ATOM 5032 O O . ASP A 1 652 ? -21.026 -2.143 -4.056 1.00 86.50 652 ASP A O 1
ATOM 5036 N N . THR A 1 653 ? -19.495 -1.838 -2.469 1.00 87.88 653 THR A N 1
ATOM 5037 C CA . THR A 1 653 ? -20.424 -1.216 -1.507 1.00 87.88 653 THR A CA 1
ATOM 5038 C C . THR A 1 653 ? -19.753 -0.126 -0.670 1.00 87.88 653 THR A C 1
ATOM 5040 O O . THR A 1 653 ? -18.558 -0.185 -0.390 1.00 87.88 653 THR A O 1
ATOM 5043 N N . LEU A 1 654 ? -20.526 0.862 -0.207 1.00 90.50 654 LEU A N 1
ATOM 5044 C CA . LEU A 1 654 ? -20.029 1.857 0.746 1.00 90.50 654 LEU A CA 1
ATOM 5045 C C . LEU A 1 654 ? -19.929 1.262 2.154 1.00 90.50 654 LEU A C 1
ATOM 5047 O O . LEU A 1 654 ? -20.892 0.707 2.687 1.00 90.50 654 LEU A O 1
ATOM 5051 N N . GLN A 1 655 ? -18.773 1.436 2.787 1.00 89.94 655 GLN A N 1
ATOM 5052 C CA . GLN A 1 655 ? -18.542 1.060 4.177 1.00 89.94 655 GLN A CA 1
ATOM 5053 C C . GLN A 1 655 ? -18.710 2.267 5.092 1.00 89.94 655 GLN A C 1
ATOM 5055 O O . GLN A 1 655 ? -18.361 3.378 4.711 1.00 89.94 655 GLN A O 1
ATOM 5060 N N . VAL A 1 656 ? -19.181 2.041 6.323 1.00 91.38 656 VAL A N 1
ATOM 5061 C CA . VAL A 1 656 ? -19.166 3.050 7.395 1.00 91.38 656 VAL A CA 1
ATOM 5062 C C . VAL A 1 656 ? -18.126 2.650 8.428 1.00 91.38 656 VAL A C 1
ATOM 5064 O O . VAL A 1 656 ? -18.268 1.625 9.112 1.00 91.38 656 VAL A O 1
ATOM 5067 N N . ILE A 1 657 ? -17.108 3.491 8.556 1.00 90.88 657 ILE A N 1
ATOM 5068 C CA . ILE A 1 657 ? -15.942 3.313 9.412 1.00 90.88 657 ILE A CA 1
ATOM 5069 C C . ILE A 1 657 ? -16.056 4.315 10.571 1.00 90.88 657 ILE A C 1
ATOM 5071 O O . ILE A 1 657 ? -15.718 5.492 10.412 1.00 90.88 657 ILE A O 1
ATOM 5075 N N . PRO A 1 658 ? -16.600 3.894 11.724 1.00 89.06 658 PRO A N 1
ATOM 5076 C CA . PRO A 1 658 ? -16.830 4.768 12.856 1.00 89.06 658 PRO A CA 1
ATOM 5077 C C . PRO A 1 658 ? -15.569 4.955 13.693 1.00 89.06 658 PRO A C 1
ATOM 5079 O O . PRO A 1 658 ? -14.754 4.046 13.857 1.00 89.06 658 PRO A O 1
ATOM 5082 N N . GLU A 1 659 ? -15.470 6.125 14.301 1.00 87.19 659 GLU A N 1
ATOM 5083 C CA . GLU A 1 659 ? -14.489 6.421 15.336 1.00 87.19 659 GLU A CA 1
ATOM 5084 C C . GLU A 1 659 ? -14.985 6.073 16.735 1.00 87.19 659 GLU A C 1
ATOM 5086 O O . GLU A 1 659 ? -16.133 5.672 16.938 1.00 87.19 659 GLU A O 1
ATOM 5091 N N . ALA A 1 660 ? -14.107 6.257 17.723 1.00 80.94 660 ALA A N 1
ATOM 5092 C CA . ALA A 1 660 ? -14.518 6.260 19.115 1.00 80.94 660 ALA A CA 1
ATOM 5093 C C . ALA A 1 660 ? -15.569 7.355 19.349 1.00 80.94 660 ALA A C 1
ATOM 5095 O O . ALA A 1 660 ? -15.411 8.492 18.901 1.00 80.94 660 ALA A O 1
ATOM 5096 N N . THR A 1 661 ? -16.635 7.006 20.064 1.00 82.44 661 THR A N 1
ATOM 5097 C CA . THR A 1 661 ? -17.618 7.985 20.526 1.00 82.44 661 THR A CA 1
ATOM 5098 C C . THR A 1 661 ? -16.952 8.888 21.557 1.00 82.44 661 THR A C 1
ATOM 5100 O O . THR A 1 661 ? -16.323 8.409 22.501 1.00 82.44 661 THR A O 1
ATOM 5103 N N . ILE A 1 662 ? -17.086 10.198 21.380 1.00 86.62 662 ILE A N 1
ATOM 5104 C CA . ILE A 1 662 ? -16.533 11.196 22.287 1.00 86.62 662 ILE A CA 1
ATOM 5105 C C . ILE A 1 662 ? -17.698 11.876 22.993 1.00 86.62 662 ILE A C 1
ATOM 5107 O O . ILE A 1 662 ? -18.617 12.388 22.355 1.00 86.62 662 ILE A O 1
ATOM 5111 N N . GLN A 1 663 ? -17.632 11.915 24.318 1.00 80.88 663 GLN A N 1
ATOM 5112 C CA . GLN A 1 663 ? -18.434 12.826 25.120 1.00 80.88 663 GLN A CA 1
ATOM 5113 C C . GLN A 1 663 ? -17.615 14.113 25.301 1.00 80.88 663 GLN A C 1
ATOM 5115 O O . GLN A 1 663 ? -16.565 14.066 25.956 1.00 80.88 663 GLN A O 1
ATOM 5120 N N . PRO A 1 664 ? -18.015 15.251 24.706 1.00 67.50 664 PRO A N 1
ATOM 5121 C CA . PRO A 1 664 ? -17.313 16.508 24.903 1.00 67.50 664 PRO A CA 1
ATOM 5122 C C . PRO A 1 664 ? -17.266 16.827 26.399 1.00 67.50 664 PRO A C 1
ATOM 5124 O O . PRO A 1 664 ? -18.273 16.723 27.102 1.00 67.50 664 PRO A O 1
ATOM 5127 N N . ARG A 1 665 ? -16.089 17.201 26.911 1.00 49.56 665 ARG A N 1
ATOM 5128 C CA . ARG A 1 665 ? -16.001 17.752 28.266 1.00 49.56 665 ARG A CA 1
ATOM 5129 C C . ARG A 1 665 ? -16.614 19.151 28.233 1.00 49.56 665 ARG A C 1
ATOM 5131 O O . ARG A 1 665 ? -16.009 20.045 27.646 1.00 49.56 665 ARG A O 1
ATOM 5138 N N . ASN A 1 666 ? -17.795 19.300 28.829 1.00 40.09 666 ASN A N 1
ATOM 5139 C CA . ASN A 1 666 ? -18.414 20.602 29.093 1.00 40.09 666 ASN A CA 1
ATOM 5140 C C . ASN A 1 666 ? -17.668 21.380 30.177 1.00 40.09 666 ASN A C 1
ATOM 5142 O O . ASN A 1 666 ? -17.203 20.738 31.152 1.00 40.09 666 ASN A O 1
#

Radius of gyration: 34.15 Å; chains: 1; bounding box: 83×58×146 Å

Sequence (666 aa):
MLNNEKGYGLVLTLLVITVLSVVGLAVVAATIQGTFRTTVREVDVNISAEAEAAMDEVVGDLRTALREQSTQYMISITKDANGQIDSLFDTHLKDLAQKIVVDDYKKKDFLEDVTIEDVTTSELNASTLSNHFTRIYNITIVTKAPDDKKVSKLERTYTKRVIISPTPSFLQYALGSAESLILNGSPTITGNVFANELVIHKEANYTPTNGSGQQQVDTPFPQITGSLYSQNKNLFADKEPREAFFYKEKVPALKNDSNFIDFKFDEAMLEEERRIFSSENLQFTESSSVTAVLNKAILQAADKGTMIAEDVLNSIFNSLKLPDITSSLLTKNGSILTVPSLYEVLSLGDDLVFSQSTQVANISDSTLSSIVVKGDLVLSNISNLTITDKLFVDGNVTITNLKGANITLPKIISTGDITIVNQDGTVTLTDSLLTSGSLLIDTNDDISLDHPLFVGNNLTLKPLNSTFELTKNIVVKNNLTITGNTDVSTDEKEIGMFDSIVYTGGEVKITNVSIEGFNYSNEGKKGMLILLAKGPINLNRINEFTTFNDEEEQRVNFKNLKDQQQDVFSLLQGFFYTESSAELYGVGSLFAIDGGIFSQGPLTVNAVRGNVETEKDIDRSSTSQVGKYSRFNVLYDRSVLLTKLESLPLVDTLQVIPEATIQPRN

Foldseek 3Di:
DDDPCPVVVVVVVVVVVVVVVVVVVVVVVVVVVVVLVVLVVVQLVVLVVVVVVVVVVLQVQLQVCQVVPDPVLDADPDADPVLFGDPCNVVSSVVSSCCSFFVVCVPDPFWPHKDKDWPQVVQAPPVCVRNFSKTKIKIKTKGDGDPVSPPHDDIFIWIWMKIKHLFFCQQQFFEEAQAEEEEAAEFEEAGEYEYQAYHWHQWFWDDDPPDDDIDIAGAHAYAYRYEYEHCDPPHYPDDDDPLRRHFVSDDHHYDNPDPGFGFDQVVLLVVVVCVQCVVVVFDDDPPDDLLNRQVVVLVVLQVPAQEDDPVNQVVLVVVVPDPCVVVVVCDCPDFEAEAEAVVSVPVRGASYEYATHYEYEHPEADEGAEYGYAEEYHYEYPAEYEHHHEYRYAYEYHYEAAAQHEYEHEEYGYAEEYEYAAHNYYYHYDEEYEYLYEYHYAYQEEEEPQYEYEHNAEYEYENELYEYEEQEEYEHLEEYYYEYDPPPVDDLNAEYEDQYEYRHAYEYYYASHEYFFHDDPPDRDTHAYEYEYAYEYEYPHHQFQFFQPDFFPPDAHPVVSCVVPVVRGHAHEYEEEYQAEYAEELQRAQHHHAGHYYYHHYYHYGKHFHGDNDPVSSHDDNVVRRRGHISHYGHHDSCVSSPPSSSRRGGPTIRMDMDDIDTDDD